Protein AF-0000000082338547 (afdb_homodimer)

Organism: NCBI:txid1220207

Solvent-accessible surface area (backbone atoms only — not comparable to full-atom values): 23351 Å² total; per-residue (Å²): 135,52,23,32,39,29,30,35,20,47,48,62,62,29,30,26,49,50,51,52,43,33,73,72,64,25,30,38,37,40,20,28,46,70,92,40,44,70,44,32,52,52,48,34,52,54,38,38,74,68,75,28,58,55,43,77,40,74,35,48,52,58,35,67,67,38,44,50,48,48,56,49,52,39,29,73,73,70,66,44,61,34,32,39,36,38,47,37,65,62,79,56,80,29,30,69,88,71,50,47,69,68,59,40,49,51,31,36,34,34,33,31,47,11,35,52,47,45,51,37,52,48,47,53,51,17,56,73,67,68,76,21,34,38,38,33,36,59,25,50,42,47,49,76,52,50,54,41,53,23,38,48,35,32,20,26,23,23,24,43,52,33,44,29,58,20,46,25,64,64,34,43,84,55,54,27,48,45,40,61,26,68,48,68,69,62,87,62,54,82,38,48,85,67,32,75,68,81,61,78,81,80,52,60,43,50,54,43,60,70,41,35,57,73,52,67,44,83,73,69,60,75,79,72,80,66,73,84,118,137,53,22,32,40,29,29,35,20,48,48,62,61,29,30,25,47,50,50,51,44,33,74,73,65,24,29,38,36,38,21,30,46,71,93,41,45,70,44,32,51,53,49,34,52,55,39,38,72,68,75,27,58,53,42,76,41,76,35,48,50,58,35,68,68,37,42,51,46,46,54,49,52,38,26,73,75,71,67,45,62,36,33,38,36,40,46,38,65,61,79,55,81,31,31,70,87,72,50,46,69,67,58,40,48,51,32,37,35,35,34,31,47,12,36,52,47,47,51,36,52,49,49,53,52,16,56,73,67,67,75,22,34,36,38,34,37,60,25,49,40,51,48,74,52,49,53,40,52,24,38,46,37,32,19,27,23,25,23,43,52,33,43,29,58,20,46,26,63,64,33,43,84,55,54,27,48,45,39,60,24,67,50,67,68,64,87,61,55,80,40,50,85,68,32,76,68,81,61,78,80,82,53,59,43,50,53,42,59,70,42,35,55,73,51,66,42,84,72,68,58,74,80,72,80,67,72,84,119

Nearest PDB structures (foldseek):
  3a28-assembly1_A  TM=8.880E-01  e=1.455E-19  Corynebacterium glutamicum
  3wye-assembly1_A-2  TM=8.615E-01  e=4.489E-19  Klebsiella pneumoniae
  1rwb-assembly1_A  TM=8.947E-01  e=1.170E-17  Priestia megaterium
  4za2-assembly1_B  TM=8.798E-01  e=4.809E-18  Pectobacterium carotovorum subsp. carotovorum
  7do6-assembly2_F  TM=8.858E-01  e=1.049E-16  Azotobacter vinelandii DJ

Foldseek 3Di:
DAEEEQEPCLDFLNVLLQQVVLVLPYAYEYEYAPVSVVSQVVSQVSSVVSVHHYHYQHAQLLDLVSLLVSLVVRCVVVPAHAEYE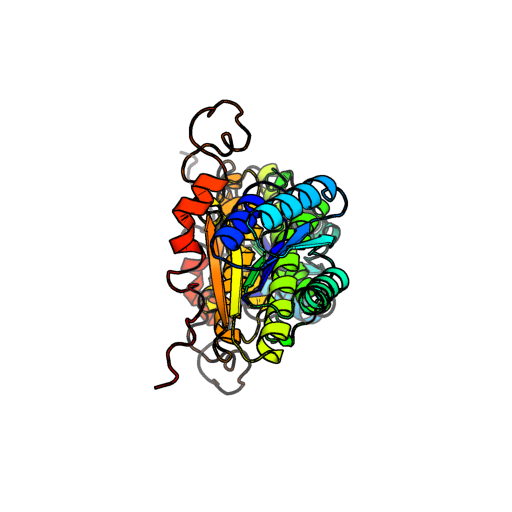LEWFDFDFAADVGADPVNLCVRCSRLQSSLVSNLVNSLVRLLVVLPAHEYEYEAEPVLVVVPSRTNSNNVSSVNSVVSQVVVQVVSVVSNYHGYYDHLDPDPDPVCVVVVPPVPDDDGSNVSCVVCVCVRPPPPPNDPDPPPPD/DAEEEQEPLLDFLNVLVQQVVLVLPYAYEYEYAPVSVVSQVVSQVSSVVSVHHYHYQHAQLLDLVSLLVSLVVRCVVVPAHAEYEAEWFDFDFAADVGDDPVNLCVRCSRLQSSLVSNLVNSLVRLLVVLPAHEYEYEAEPVLVVVPSGTNSNNVSSVNSVVSQVVVQVVSVVSNYHGYYDHLHPDPDPVCVVVVPPVPDDDGSNVSCVVCVCVRPPPPPNDPDPPPPD

InterPro domains:
  IPR002347 Short-chain dehydrogenase/reductase SDR [PF00106] (3-179)
  IPR002347 Short-chain dehydrogenase/reductase SDR [PR00080] (79-90)
  IPR002347 Short-chain dehydrogenase/reductase SDR [PR00080] (133-141)
  IPR002347 Short-chain dehydrogenase/reductase SDR [PR00080] (153-172)
  IPR002347 Short-chain dehydrogenase/reductase SDR [PR00081] (3-20)
  IPR002347 Short-chain dehydrogenase/reductase SDR [PR00081] (79-90)
  IPR002347 Short-chain dehydrogenase/reductase SDR [PR00081] (127-143)
  IPR002347 Short-chain dehydrogenase/reductase SDR [PR00081] (153-172)
  IPR036291 NAD(P)-binding domain superfamily [SSF51735] (3-180)

Sequence (458 aa):
MTVAIVTGASRGIGRAIALQLADDGMDIAVNDIEEQLPQLESLKSEIEQKGRRSMCVVADVSNEDHVQSMVKKTVEALGELNVMIANAGIIVPKRLLELSLHEWEKVQSVNATGAFLCYREAGRQMIAQGKGGKIIGACSIAGYRPSGNALAYSVSKWTIRGLTQAVALDLAEHNINVKTKMLMVQRYPFECIFNRKLTKYKTTQHIVQAQWPQICGKRLTPVSRSGVAMTVAIVTGASRGIGRAIALQLADDGMDIAVNDIEEQLPQLESLKSEIEQKGRRSMCVVADVSNEDHVQSMVKKTVEALGELNVMIANAGIIVPKRLLELSLHEWEKVQSVNATGAFLCYREAGRQMIAQGKGGKIIGACSIAGYRPSGNALAYSVSKWTIRGLTQAVALDLAEHNINVKTKMLMVQRYPFECIFNRKLTKYKTTQHIVQAQWPQICGKRLTPVSRSGVA

Structure (mmCIF, N/CA/C/O backbone):
data_AF-0000000082338547-model_v1
#
loop_
_entity.id
_entity.type
_entity.pdbx_description
1 polymer 'Putative secondary metabolism biosynthetic enzyme'
#
loop_
_atom_site.group_PDB
_atom_site.id
_atom_site.type_symbol
_atom_site.label_atom_id
_atom_site.label_alt_id
_atom_site.label_comp_id
_atom_site.label_asym_id
_atom_site.label_entity_id
_atom_site.label_seq_id
_atom_site.pdbx_PDB_ins_code
_atom_site.Cartn_x
_atom_site.Cartn_y
_atom_site.Cartn_z
_atom_site.occupancy
_atom_site.B_iso_or_equiv
_atom_site.auth_seq_id
_atom_site.auth_comp_id
_atom_site.auth_asym_id
_atom_site.auth_atom_id
_atom_site.pdbx_PDB_model_num
ATOM 1 N N . MET A 1 1 ? -5.004 -33.469 -10.812 1 77.69 1 MET A N 1
ATOM 2 C CA . MET A 1 1 ? -3.652 -32.938 -10.711 1 77.69 1 MET A CA 1
ATOM 3 C C . MET A 1 1 ? -3.684 -31.469 -10.258 1 77.69 1 MET A C 1
ATOM 5 O O . MET A 1 1 ? -4.656 -30.766 -10.516 1 77.69 1 MET A O 1
ATOM 9 N N . THR A 1 2 ? -2.715 -31.016 -9.305 1 94.5 2 THR A N 1
ATOM 10 C CA . THR A 1 2 ? -2.703 -29.688 -8.711 1 94.5 2 THR A CA 1
ATOM 11 C C . THR A 1 2 ? -1.966 -28.703 -9.609 1 94.5 2 THR A C 1
ATOM 13 O O . THR A 1 2 ? -0.907 -29.016 -10.156 1 94.5 2 THR A O 1
ATOM 16 N N . VAL A 1 3 ? -2.572 -27.625 -9.898 1 98.44 3 VAL A N 1
ATOM 17 C CA . VAL A 1 3 ? -2.049 -26.656 -10.844 1 98.44 3 VAL A CA 1
ATOM 18 C C . VAL A 1 3 ? -1.724 -25.344 -10.117 1 98.44 3 VAL A C 1
ATOM 20 O O . VAL A 1 3 ? -2.521 -24.875 -9.305 1 98.44 3 VAL A O 1
ATOM 23 N N . ALA A 1 4 ? -0.523 -24.797 -10.469 1 98.19 4 ALA A N 1
ATOM 24 C CA . ALA A 1 4 ? -0.092 -23.547 -9.859 1 98.19 4 ALA A CA 1
ATOM 25 C C . ALA A 1 4 ? 0.208 -22.484 -10.922 1 98.19 4 ALA A C 1
ATOM 27 O O . ALA A 1 4 ? 0.608 -22.812 -12.039 1 98.19 4 ALA A O 1
ATOM 28 N N . ILE A 1 5 ? -0.041 -21.266 -10.602 1 98.69 5 ILE A N 1
ATOM 29 C CA . ILE A 1 5 ? 0.494 -20.125 -11.32 1 98.69 5 ILE A CA 1
ATOM 30 C C . ILE A 1 5 ? 1.591 -19.453 -10.492 1 98.69 5 ILE A C 1
ATOM 32 O O . ILE A 1 5 ? 1.428 -19.25 -9.289 1 98.69 5 ILE A O 1
ATOM 36 N N . VAL A 1 6 ? 2.734 -19.172 -11.062 1 97.62 6 VAL A N 1
ATOM 37 C CA . VAL A 1 6 ? 3.799 -18.375 -10.453 1 97.62 6 VAL A CA 1
ATOM 38 C C . VAL A 1 6 ? 4.082 -17.141 -11.305 1 97.62 6 VAL A C 1
ATOM 40 O O . VAL A 1 6 ? 4.527 -17.266 -12.445 1 97.62 6 VAL A O 1
ATOM 43 N N . THR A 1 7 ? 3.809 -16.016 -10.773 1 98.44 7 THR A N 1
ATOM 44 C CA . THR A 1 7 ? 4.094 -14.789 -11.516 1 98.44 7 THR A CA 1
ATOM 45 C C . THR A 1 7 ? 5.527 -14.32 -11.266 1 98.44 7 THR A C 1
ATOM 47 O O . THR A 1 7 ? 6.086 -14.57 -10.195 1 98.44 7 THR A O 1
ATOM 50 N N . GLY A 1 8 ? 6.055 -13.578 -12.25 1 97.19 8 GLY A N 1
ATOM 51 C CA . GLY A 1 8 ? 7.457 -13.211 -12.141 1 97.19 8 GLY A CA 1
ATOM 52 C C . GLY A 1 8 ? 8.383 -14.406 -12.023 1 97.19 8 GLY A C 1
ATOM 53 O O . GLY A 1 8 ? 9.297 -14.414 -11.195 1 97.19 8 GLY A O 1
ATOM 54 N N . ALA A 1 9 ? 8.211 -15.391 -12.781 1 96.44 9 ALA A N 1
ATOM 55 C CA . ALA A 1 9 ? 8.828 -16.703 -12.562 1 96.44 9 ALA A CA 1
ATOM 56 C C . ALA A 1 9 ? 10.133 -16.828 -13.336 1 96.44 9 ALA A C 1
ATOM 58 O O . ALA A 1 9 ? 10.859 -17.812 -13.18 1 96.44 9 ALA A O 1
ATOM 59 N N . SER A 1 10 ? 10.484 -15.883 -14.133 1 94.69 10 SER A N 1
ATOM 60 C CA . SER A 1 10 ? 11.555 -16.062 -15.102 1 94.69 10 SER A CA 1
ATOM 61 C C . SER A 1 10 ? 12.914 -16.156 -14.414 1 94.69 10 SER A C 1
ATOM 63 O O . SER A 1 10 ? 13.867 -16.719 -14.977 1 94.69 10 SER A O 1
ATOM 65 N N . ARG A 1 11 ? 13.016 -15.516 -13.273 1 86.31 11 ARG A N 1
ATOM 66 C CA . ARG A 1 11 ? 14.32 -15.477 -12.617 1 86.31 11 ARG A CA 1
ATOM 67 C C .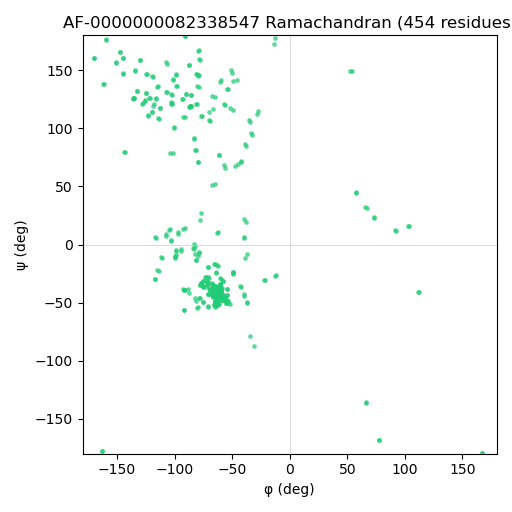 ARG A 1 11 ? 14.172 -15.461 -11.102 1 86.31 11 ARG A C 1
ATOM 69 O O . ARG A 1 11 ? 13.055 -15.398 -10.586 1 86.31 11 ARG A O 1
ATOM 76 N N . GLY A 1 12 ? 15.25 -15.711 -10.508 1 84 12 GLY A N 1
ATOM 77 C CA . GLY A 1 12 ? 15.352 -15.484 -9.078 1 84 12 GLY A CA 1
ATOM 78 C C . GLY A 1 12 ? 14.453 -16.406 -8.266 1 84 12 GLY A C 1
ATOM 79 O O . GLY A 1 12 ? 14.438 -17.609 -8.477 1 84 12 GLY A O 1
ATOM 80 N N . ILE A 1 13 ? 13.812 -15.758 -7.293 1 82.12 13 ILE A N 1
ATOM 81 C CA . ILE A 1 13 ? 12.984 -16.469 -6.324 1 82.12 13 ILE A CA 1
ATOM 82 C C . ILE A 1 13 ? 11.797 -17.109 -7.035 1 82.12 13 ILE A C 1
ATOM 84 O O . ILE A 1 13 ? 11.438 -18.25 -6.746 1 82.12 13 ILE A O 1
ATOM 88 N N . GLY A 1 14 ? 11.25 -16.391 -8.023 1 89.44 14 GLY A N 1
ATOM 89 C CA . GLY A 1 14 ? 10.117 -16.922 -8.758 1 89.44 14 GLY A CA 1
ATOM 90 C C . GLY A 1 14 ? 10.445 -18.203 -9.508 1 89.44 14 GLY A C 1
ATOM 91 O O . GLY A 1 14 ? 9.664 -19.156 -9.484 1 89.44 14 GLY A O 1
ATOM 92 N N . ARG A 1 15 ? 11.555 -18.172 -10.102 1 92.69 15 ARG A N 1
ATOM 93 C CA . ARG A 1 15 ? 12 -19.359 -10.828 1 92.69 15 ARG A CA 1
ATOM 94 C C . ARG A 1 15 ? 12.219 -20.531 -9.883 1 92.69 15 ARG A C 1
ATOM 96 O O . ARG A 1 15 ? 11.766 -21.656 -10.156 1 92.69 15 ARG A O 1
ATOM 103 N N . ALA A 1 16 ? 12.852 -20.25 -8.773 1 86.56 16 ALA A N 1
ATOM 104 C CA . ALA A 1 16 ? 13.133 -21.281 -7.781 1 86.56 16 ALA A CA 1
ATOM 105 C C . ALA A 1 16 ? 11.836 -21.875 -7.215 1 86.56 16 ALA A C 1
ATOM 107 O O . ALA A 1 16 ? 11.727 -23.078 -7.016 1 86.56 16 ALA A O 1
ATOM 108 N N . ILE A 1 17 ? 10.875 -21.047 -7.012 1 87.69 17 ILE A N 1
ATOM 109 C CA . ILE A 1 17 ? 9.586 -21.469 -6.477 1 87.69 17 ILE A CA 1
ATOM 110 C C . ILE A 1 17 ? 8.883 -22.375 -7.492 1 87.69 17 ILE A C 1
ATOM 112 O O . ILE A 1 17 ? 8.359 -23.422 -7.133 1 87.69 17 ILE A O 1
ATOM 116 N N . ALA A 1 18 ? 8.93 -21.969 -8.727 1 94.38 18 ALA A N 1
ATOM 117 C CA . ALA A 1 18 ? 8.281 -22.75 -9.773 1 94.38 18 ALA A CA 1
ATOM 118 C C . ALA A 1 18 ? 8.883 -24.141 -9.875 1 94.38 18 ALA A C 1
ATOM 120 O O . ALA A 1 18 ? 8.164 -25.141 -9.953 1 94.38 18 ALA A O 1
ATOM 121 N N . LEU A 1 19 ? 10.141 -24.219 -9.82 1 93.12 19 LEU A N 1
ATOM 122 C CA . LEU A 1 19 ? 10.828 -25.5 -9.922 1 93.12 19 LEU A CA 1
ATOM 123 C C . LEU A 1 19 ? 10.531 -26.375 -8.711 1 93.12 19 LEU A C 1
ATOM 125 O O . LEU A 1 19 ? 10.336 -27.578 -8.852 1 93.12 19 LEU A O 1
ATOM 129 N N . GLN A 1 20 ? 10.477 -25.75 -7.559 1 89.38 20 GLN A N 1
ATOM 130 C CA . GLN A 1 20 ? 10.141 -26.5 -6.352 1 89.38 20 GLN A CA 1
ATOM 131 C C . GLN A 1 20 ? 8.719 -27.047 -6.422 1 89.38 20 GLN A C 1
ATOM 133 O O . GLN A 1 20 ? 8.469 -28.188 -6.02 1 89.38 20 GLN A O 1
ATOM 138 N N . LEU A 1 21 ? 7.816 -26.297 -6.895 1 91.94 21 LEU A N 1
ATOM 139 C CA . LEU A 1 21 ? 6.434 -26.75 -7.047 1 91.94 21 LEU A CA 1
ATOM 140 C C . LEU A 1 21 ? 6.344 -27.906 -8.023 1 91.94 21 LEU A C 1
ATOM 142 O O . LEU A 1 21 ? 5.562 -28.844 -7.816 1 91.94 21 LEU A O 1
ATOM 146 N N . ALA A 1 22 ? 7.125 -27.859 -9.07 1 94.94 22 ALA A N 1
ATOM 147 C CA . ALA A 1 22 ? 7.188 -28.969 -10.023 1 94.94 22 ALA A CA 1
ATOM 148 C C . ALA A 1 22 ? 7.699 -30.234 -9.344 1 94.94 22 ALA A C 1
ATOM 150 O O . ALA A 1 22 ? 7.152 -31.328 -9.555 1 94.94 22 ALA A O 1
ATOM 151 N N . ASP A 1 23 ? 8.711 -30.031 -8.531 1 91.56 23 ASP A N 1
ATOM 152 C CA . ASP A 1 23 ? 9.25 -31.156 -7.777 1 91.56 23 ASP A CA 1
ATOM 153 C C . ASP A 1 23 ? 8.188 -31.75 -6.859 1 91.56 23 ASP A C 1
ATOM 155 O O . ASP A 1 23 ? 8.188 -32.969 -6.605 1 91.56 23 ASP A O 1
ATOM 159 N N . ASP A 1 24 ? 7.285 -30.953 -6.438 1 89.44 24 ASP A N 1
ATOM 160 C CA . ASP A 1 24 ? 6.219 -31.391 -5.539 1 89.44 24 ASP A CA 1
ATOM 161 C C . ASP A 1 24 ? 5.066 -32.031 -6.32 1 89.44 24 ASP A C 1
ATOM 163 O O . ASP A 1 24 ? 4.059 -32.438 -5.734 1 89.44 24 ASP A O 1
ATOM 167 N N . GLY A 1 25 ? 5.156 -32.031 -7.629 1 94.5 25 GLY A N 1
ATOM 168 C CA . GLY A 1 25 ? 4.227 -32.812 -8.438 1 94.5 25 GLY A CA 1
ATOM 169 C C . GLY A 1 25 ? 3.158 -31.938 -9.094 1 94.5 25 GLY A C 1
ATOM 170 O O . GLY A 1 25 ? 2.178 -32.469 -9.625 1 94.5 25 GLY A O 1
ATOM 171 N N . MET A 1 26 ? 3.365 -30.656 -9.141 1 95.69 26 MET A N 1
ATOM 172 C CA . MET A 1 26 ? 2.33 -29.781 -9.68 1 95.69 26 MET A CA 1
ATOM 173 C C . MET A 1 26 ? 2.617 -29.422 -11.133 1 95.69 26 MET A C 1
ATOM 175 O O . MET A 1 26 ? 3.777 -29.359 -11.547 1 95.69 26 MET A O 1
ATOM 179 N N . ASP A 1 27 ? 1.558 -29.266 -11.867 1 98.44 27 ASP A N 1
ATOM 180 C CA . ASP A 1 27 ? 1.66 -28.578 -13.148 1 98.44 27 ASP A CA 1
ATOM 181 C C . ASP A 1 27 ? 1.691 -27.062 -12.961 1 98.44 27 ASP A C 1
ATOM 183 O O . ASP A 1 27 ? 1.038 -26.531 -12.055 1 98.44 27 ASP A O 1
ATOM 187 N N . ILE A 1 28 ? 2.467 -26.375 -13.836 1 98.5 28 ILE A N 1
ATOM 188 C CA . ILE A 1 28 ? 2.736 -24.984 -13.477 1 98.5 28 ILE A CA 1
ATOM 189 C C . ILE A 1 28 ? 2.576 -24.094 -14.703 1 98.5 28 ILE A C 1
ATOM 191 O O . ILE A 1 28 ? 3.184 -24.344 -15.742 1 98.5 28 ILE A O 1
ATOM 195 N N . ALA A 1 29 ? 1.758 -23.078 -14.602 1 98.88 29 ALA A N 1
ATOM 196 C CA . ALA A 1 29 ? 1.807 -21.938 -15.508 1 98.88 29 ALA A CA 1
ATOM 197 C C . ALA A 1 29 ? 2.797 -20.875 -15.008 1 98.88 29 ALA A C 1
ATOM 199 O O . ALA A 1 29 ? 2.648 -20.344 -13.906 1 98.88 29 ALA A O 1
ATOM 200 N N . VAL A 1 30 ? 3.83 -20.609 -15.805 1 98.81 30 VAL A N 1
ATOM 201 C CA . VAL A 1 30 ? 4.855 -19.641 -15.422 1 98.81 30 VAL A CA 1
ATOM 202 C C . VAL A 1 30 ? 4.629 -18.328 -16.156 1 98.81 30 VAL A C 1
ATOM 204 O O . VAL A 1 30 ? 4.438 -18.312 -17.375 1 98.81 30 VAL A O 1
ATOM 207 N N . ASN A 1 31 ? 4.609 -17.266 -15.375 1 98.81 31 ASN A N 1
ATOM 208 C CA . ASN A 1 31 ? 4.273 -15.953 -15.922 1 98.81 31 ASN A CA 1
ATOM 209 C C . ASN A 1 31 ? 5.422 -14.961 -15.758 1 98.81 31 ASN A C 1
ATOM 211 O O . ASN A 1 31 ? 6.109 -14.969 -14.734 1 98.81 31 ASN A O 1
ATOM 215 N N . ASP A 1 32 ? 5.602 -14.109 -16.703 1 98.31 32 ASP A N 1
ATOM 216 C CA . ASP A 1 32 ? 6.402 -12.891 -16.656 1 98.31 32 ASP A CA 1
ATOM 217 C C . ASP A 1 32 ? 6.031 -11.953 -17.797 1 98.31 32 ASP A C 1
ATOM 219 O O . ASP A 1 32 ? 5.09 -12.219 -18.547 1 98.31 32 ASP A O 1
ATOM 223 N N . ILE A 1 33 ? 6.699 -10.867 -17.891 1 98.06 33 ILE A N 1
ATOM 224 C CA . ILE A 1 33 ? 6.461 -9.906 -18.953 1 98.06 33 ILE A CA 1
ATOM 225 C C . ILE A 1 33 ? 7.137 -10.383 -20.234 1 98.06 33 ILE A C 1
ATOM 227 O O . ILE A 1 33 ? 7.992 -11.273 -20.203 1 98.06 33 ILE A O 1
ATOM 231 N N . GLU A 1 34 ? 6.809 -9.773 -21.328 1 97.56 34 GLU A N 1
ATOM 232 C CA . GLU A 1 34 ? 7.223 -10.203 -22.656 1 97.56 34 GLU A CA 1
ATOM 233 C C . GLU A 1 34 ? 8.742 -10.227 -22.781 1 97.56 34 GLU A C 1
ATOM 235 O O . GLU A 1 34 ? 9.305 -11.141 -23.391 1 97.56 34 GLU A O 1
ATOM 240 N N . GLU A 1 35 ? 9.398 -9.297 -22.188 1 96.75 35 GLU A N 1
ATOM 241 C CA . GLU A 1 35 ? 10.852 -9.172 -22.281 1 96.75 35 GLU A CA 1
ATOM 242 C C . GLU A 1 35 ? 11.555 -10.383 -21.688 1 96.75 35 GLU A C 1
ATOM 244 O O . GLU A 1 35 ? 12.719 -10.648 -21.984 1 96.75 35 GLU A O 1
ATOM 249 N N . GLN A 1 36 ? 10.852 -11.141 -20.875 1 97.06 36 GLN A N 1
ATOM 250 C CA . GLN A 1 36 ? 11.469 -12.258 -20.156 1 97.06 36 GLN A CA 1
ATOM 251 C C . GLN A 1 36 ? 11.078 -13.594 -20.781 1 97.06 36 GLN A C 1
ATOM 253 O O . GLN A 1 36 ? 11.32 -14.648 -20.188 1 97.06 36 GLN A O 1
ATOM 258 N N . LEU A 1 37 ? 10.5 -13.578 -21.969 1 97.5 37 LEU A N 1
ATOM 259 C CA . LEU A 1 37 ? 9.938 -14.773 -22.594 1 97.5 37 LEU A CA 1
ATOM 260 C C . LEU A 1 37 ? 11 -15.844 -22.797 1 97.5 37 LEU A C 1
ATOM 262 O O . LEU A 1 37 ? 10.766 -17.031 -22.547 1 97.5 37 LEU A O 1
ATOM 266 N N . PRO A 1 38 ? 12.203 -15.477 -23.219 1 97.88 38 PRO A N 1
ATOM 267 C CA . PRO A 1 38 ? 13.211 -16.531 -23.391 1 97.88 38 PRO A CA 1
ATOM 268 C C . PRO A 1 38 ? 13.523 -17.266 -22.094 1 97.88 38 PRO A C 1
ATOM 270 O O . PRO A 1 38 ? 13.648 -18.5 -22.094 1 97.88 38 PRO A O 1
ATOM 273 N N . GLN A 1 39 ? 13.617 -16.531 -20.984 1 97.31 39 GLN A N 1
ATOM 274 C CA . GLN A 1 39 ? 13.859 -17.141 -19.672 1 97.31 39 GLN A CA 1
ATOM 275 C C . GLN A 1 39 ? 12.672 -18 -19.234 1 97.31 39 GLN A C 1
ATOM 277 O O . GLN A 1 39 ? 12.844 -19.047 -18.609 1 97.31 39 GLN A O 1
ATOM 282 N N . LEU A 1 40 ? 11.523 -17.594 -19.578 1 98.12 40 LEU A N 1
ATOM 283 C CA . LEU A 1 40 ? 10.312 -18.328 -19.25 1 98.12 40 LEU A CA 1
ATOM 284 C C . LEU A 1 40 ? 10.273 -19.656 -20 1 98.12 40 LEU A C 1
ATOM 286 O O . LEU A 1 40 ? 9.898 -20.688 -19.422 1 98.12 40 LEU A O 1
ATOM 290 N N . GLU A 1 41 ? 10.602 -19.609 -21.266 1 98.44 41 GLU A N 1
ATOM 291 C CA . GLU A 1 41 ? 10.617 -20.828 -22.078 1 98.44 41 GLU A CA 1
ATOM 292 C C . GLU A 1 41 ? 11.641 -21.828 -21.547 1 98.44 41 GLU A C 1
ATOM 294 O O . GLU A 1 41 ? 11.383 -23.031 -21.547 1 98.44 41 GLU A O 1
ATOM 299 N N . SER A 1 42 ? 12.742 -21.266 -21.156 1 98.38 42 SER A N 1
ATOM 300 C CA . SER A 1 42 ? 13.742 -22.125 -20.547 1 98.38 42 SER A CA 1
ATOM 301 C C . SER A 1 42 ? 13.211 -22.797 -19.281 1 98.38 42 SER A C 1
ATOM 303 O O . SER A 1 42 ? 13.43 -23.984 -19.062 1 98.38 42 SER A O 1
ATOM 305 N N . LEU A 1 43 ? 12.516 -22.047 -18.453 1 98.19 43 LEU A N 1
ATOM 306 C CA . LEU A 1 43 ? 11.922 -22.578 -17.234 1 98.19 43 LEU A CA 1
ATOM 307 C C . LEU A 1 43 ? 10.859 -23.625 -17.547 1 98.19 43 LEU A C 1
ATOM 309 O O . LEU A 1 43 ? 10.82 -24.688 -16.922 1 98.19 43 LEU A O 1
ATOM 313 N N . LYS A 1 44 ? 10.047 -23.312 -18.484 1 98.69 44 LYS A N 1
ATOM 314 C CA . LYS A 1 44 ? 9.039 -24.266 -18.922 1 98.69 44 LYS A CA 1
ATOM 315 C C . LYS A 1 44 ? 9.672 -25.594 -19.312 1 98.69 44 LYS A C 1
ATOM 317 O O . LYS A 1 44 ? 9.203 -26.656 -18.891 1 98.69 44 LYS A O 1
ATOM 322 N N . SER A 1 45 ? 10.695 -25.562 -20.094 1 98.62 45 SER A N 1
ATOM 323 C CA . SER A 1 45 ? 11.391 -26.766 -20.531 1 98.62 45 SER A CA 1
ATOM 324 C C . SER A 1 45 ? 11.938 -27.562 -19.359 1 98.62 45 SER A C 1
ATOM 326 O O . SER A 1 45 ? 11.844 -28.781 -19.328 1 98.62 45 SER A O 1
ATOM 328 N N . GLU A 1 46 ? 12.477 -26.844 -18.406 1 98.06 46 GLU A N 1
ATOM 329 C CA . GLU A 1 46 ? 13.008 -27.5 -17.219 1 98.06 46 GLU A CA 1
ATOM 330 C C . GLU A 1 46 ? 11.898 -28.188 -16.422 1 98.06 46 GLU A C 1
ATOM 332 O O . GLU A 1 46 ? 12.094 -29.281 -15.898 1 98.06 46 GLU A O 1
ATOM 337 N N . ILE A 1 47 ? 10.789 -27.547 -16.297 1 98.25 47 ILE A N 1
ATOM 338 C CA . ILE A 1 47 ? 9.641 -28.094 -15.586 1 98.25 47 ILE A CA 1
ATOM 339 C C . ILE A 1 47 ? 9.148 -29.359 -16.297 1 98.25 47 ILE A C 1
ATOM 341 O O . ILE A 1 47 ? 8.859 -30.375 -15.664 1 98.25 47 ILE A O 1
ATOM 345 N N . GLU A 1 48 ? 9.125 -29.297 -17.609 1 98.56 48 GLU A N 1
ATOM 346 C CA . GLU A 1 48 ? 8.695 -30.438 -18.406 1 98.56 48 GLU A CA 1
ATOM 347 C C . GLU A 1 48 ? 9.672 -31.594 -18.281 1 98.56 48 GLU A C 1
ATOM 349 O O . GLU A 1 48 ? 9.273 -32.75 -18.297 1 98.56 48 GLU A O 1
ATOM 354 N N . GLN A 1 49 ? 10.906 -31.297 -18.172 1 98.06 49 GLN A N 1
ATOM 355 C CA . GLN A 1 49 ? 11.914 -32.344 -17.969 1 98.06 49 GLN A CA 1
ATOM 356 C C . GLN A 1 49 ? 11.711 -33.062 -16.625 1 98.06 49 GLN A C 1
ATOM 358 O O . GLN A 1 49 ? 12.125 -34.188 -16.469 1 98.06 49 GLN A O 1
ATOM 363 N N . LYS A 1 50 ? 11.062 -32.375 -15.719 1 96.5 50 LYS A N 1
ATOM 364 C CA . LYS A 1 50 ? 10.742 -32.969 -14.422 1 96.5 50 LYS A CA 1
ATOM 365 C C . LYS A 1 50 ? 9.477 -33.812 -14.5 1 96.5 50 LYS A C 1
ATOM 367 O O . LYS A 1 50 ? 9.047 -34.375 -13.492 1 96.5 50 LYS A O 1
ATOM 372 N N . GLY A 1 51 ? 8.859 -33.906 -15.648 1 97.81 51 GLY A N 1
ATOM 373 C CA . GLY A 1 51 ? 7.703 -34.75 -15.875 1 97.81 51 GLY A CA 1
ATOM 374 C C . GLY A 1 51 ? 6.383 -34.062 -15.633 1 97.81 51 GLY A C 1
ATOM 375 O O . GLY A 1 51 ? 5.348 -34.688 -15.469 1 97.81 51 GLY A O 1
ATOM 376 N N . ARG A 1 52 ? 6.434 -32.719 -15.5 1 98.06 52 ARG A N 1
ATOM 377 C CA . ARG A 1 52 ? 5.215 -31.969 -15.258 1 98.06 52 ARG A CA 1
ATOM 378 C C . ARG A 1 52 ? 4.801 -31.188 -16.5 1 98.06 52 ARG A C 1
ATOM 380 O O . ARG A 1 52 ? 5.633 -30.891 -17.359 1 98.06 52 ARG A O 1
ATOM 387 N N . ARG A 1 53 ? 3.562 -30.875 -16.578 1 98.56 53 ARG A N 1
ATOM 388 C CA . ARG A 1 53 ? 3.1 -29.969 -17.641 1 98.56 53 ARG A CA 1
ATOM 389 C C . ARG A 1 53 ? 3.357 -28.516 -17.266 1 98.56 53 ARG A C 1
ATOM 391 O O . ARG A 1 53 ? 3.295 -28.156 -16.094 1 98.56 53 ARG A O 1
ATOM 398 N N . SER A 1 54 ? 3.633 -27.719 -18.266 1 98.69 54 SER A N 1
ATOM 399 C CA . SER A 1 54 ? 3.883 -26.297 -18.031 1 98.69 54 SER A CA 1
ATOM 400 C C . SER A 1 54 ? 3.48 -25.453 -19.234 1 98.69 54 SER A C 1
ATOM 402 O O . SER A 1 54 ? 3.402 -25.953 -20.344 1 98.69 54 SER A O 1
ATOM 404 N N . MET A 1 55 ? 3.217 -24.234 -19.016 1 98.69 55 MET A N 1
ATOM 405 C CA . MET A 1 55 ? 2.945 -23.266 -20.078 1 98.69 55 MET A CA 1
ATOM 406 C C . MET A 1 55 ? 3.492 -21.891 -19.703 1 98.69 55 MET A C 1
ATOM 408 O O . MET A 1 55 ? 3.529 -21.531 -18.531 1 98.69 55 MET A O 1
ATOM 412 N N . CYS A 1 56 ? 3.908 -21.203 -20.719 1 98.75 56 CYS A N 1
ATOM 413 C CA . CYS A 1 56 ? 4.297 -19.812 -20.547 1 98.75 56 CYS A CA 1
ATOM 414 C C . CYS A 1 56 ? 3.102 -18.891 -20.75 1 98.75 56 CYS A C 1
ATOM 416 O O . CYS A 1 56 ? 2.367 -19.016 -21.719 1 98.75 56 CYS A O 1
ATOM 418 N N . VAL A 1 57 ? 2.916 -18.016 -19.797 1 98.75 57 VAL A N 1
ATOM 419 C CA . VAL A 1 57 ? 1.883 -17 -19.953 1 98.75 57 VAL A CA 1
ATOM 420 C C . VAL A 1 57 ? 2.502 -15.609 -19.828 1 98.75 57 VAL A C 1
ATOM 422 O O . VAL A 1 57 ? 2.938 -15.219 -18.75 1 98.75 57 VAL A O 1
ATOM 425 N N . VAL A 1 58 ? 2.531 -14.914 -20.906 1 98.56 58 VAL A N 1
ATOM 426 C CA . VAL A 1 58 ? 3.006 -13.531 -20.891 1 98.56 58 VAL A CA 1
ATOM 427 C C . VAL A 1 58 ? 1.891 -12.609 -20.422 1 98.56 58 VAL A C 1
ATOM 429 O O . VAL A 1 58 ? 0.807 -12.578 -21 1 98.56 58 VAL A O 1
ATOM 432 N N . ALA A 1 59 ? 2.16 -11.883 -19.312 1 98.56 59 ALA A N 1
ATOM 433 C CA . ALA A 1 59 ? 1.163 -10.984 -18.75 1 98.56 59 ALA A CA 1
ATOM 434 C C . ALA A 1 59 ? 1.814 -9.961 -17.812 1 98.56 59 ALA A C 1
ATOM 436 O O . ALA A 1 59 ? 2.754 -10.289 -17.094 1 98.56 59 ALA A O 1
ATOM 437 N N . ASP A 1 60 ? 1.356 -8.797 -17.938 1 98.56 60 ASP A N 1
ATOM 438 C CA . ASP A 1 60 ? 1.645 -7.766 -16.938 1 98.56 60 ASP A CA 1
ATOM 439 C C . ASP A 1 60 ? 0.648 -7.82 -15.781 1 98.56 60 ASP A C 1
ATOM 441 O O . ASP A 1 60 ? -0.54 -7.547 -15.969 1 98.56 60 ASP A O 1
ATOM 445 N N . VAL A 1 61 ? 1.185 -8.062 -14.609 1 98.62 61 VAL A N 1
ATOM 446 C CA . VAL A 1 61 ? 0.29 -8.328 -13.484 1 98.62 61 VAL A CA 1
ATOM 447 C C . VAL A 1 61 ? -0.426 -7.043 -13.078 1 98.62 61 VAL A C 1
ATOM 449 O O . VAL A 1 61 ? -1.416 -7.082 -12.344 1 98.62 61 VAL A O 1
ATOM 452 N N . SER A 1 62 ? 0.087 -5.867 -13.453 1 98.25 62 SER A N 1
ATOM 453 C CA . SER A 1 62 ? -0.559 -4.605 -13.117 1 98.25 62 SER A CA 1
ATOM 454 C C . SER A 1 62 ? -1.74 -4.32 -14.039 1 98.25 62 SER A C 1
ATOM 456 O O . SER A 1 62 ? -2.449 -3.328 -13.859 1 98.25 62 SER A O 1
ATOM 458 N N . ASN A 1 63 ? -1.941 -5.129 -15.062 1 98.62 63 ASN A N 1
ATOM 459 C CA . ASN A 1 63 ? -3.049 -5.016 -16 1 98.62 63 ASN A CA 1
ATOM 460 C C . ASN A 1 63 ? -4.137 -6.047 -15.719 1 98.62 63 ASN A C 1
ATOM 462 O O . ASN A 1 63 ? -3.893 -7.254 -15.812 1 98.62 63 ASN A O 1
ATOM 466 N N . GLU A 1 64 ? -5.297 -5.562 -15.469 1 98.69 64 GLU A N 1
ATOM 467 C CA . GLU A 1 64 ? -6.395 -6.414 -15.023 1 98.69 64 GLU A CA 1
ATOM 468 C C . GLU A 1 64 ? -6.75 -7.453 -16.078 1 98.69 64 GLU A C 1
ATOM 470 O O . GLU A 1 64 ? -6.93 -8.633 -15.766 1 98.69 64 GLU A O 1
ATOM 475 N N . ASP A 1 65 ? -6.859 -7.051 -17.297 1 98.69 65 ASP A N 1
ATOM 476 C CA . ASP A 1 65 ? -7.211 -7.965 -18.375 1 98.69 65 ASP A CA 1
ATOM 477 C C . ASP A 1 65 ? -6.156 -9.055 -18.547 1 98.69 65 ASP A C 1
ATOM 479 O O . ASP A 1 65 ? -6.484 -10.211 -18.828 1 98.69 65 ASP A O 1
ATOM 483 N N . HIS A 1 66 ? -4.895 -8.664 -18.391 1 98.75 66 HIS A N 1
ATOM 484 C CA . HIS A 1 66 ? -3.812 -9.641 -18.484 1 98.75 66 HIS A CA 1
ATOM 485 C C . HIS A 1 66 ? -3.936 -10.711 -17.406 1 98.75 66 HIS A C 1
ATOM 487 O O . HIS A 1 66 ? -3.771 -11.898 -17.688 1 98.75 66 HIS A O 1
ATOM 493 N N . VAL A 1 67 ? -4.246 -10.305 -16.188 1 98.88 67 VAL A N 1
ATOM 494 C CA . VAL A 1 67 ? -4.328 -11.25 -15.078 1 98.88 67 VAL A CA 1
ATOM 495 C C . VAL A 1 67 ? -5.535 -12.164 -15.258 1 98.88 67 VAL A C 1
ATOM 497 O O . VAL A 1 67 ? -5.445 -13.375 -15.039 1 98.88 67 VAL A O 1
ATOM 500 N N . GLN A 1 68 ? -6.633 -11.57 -15.656 1 98.75 68 GLN A N 1
ATOM 501 C CA . GLN A 1 68 ? -7.82 -12.375 -15.938 1 98.75 68 GLN A CA 1
ATOM 502 C C . GLN A 1 68 ? -7.535 -13.414 -17.016 1 98.75 68 GLN A C 1
ATOM 504 O O . GLN A 1 68 ? -7.875 -14.586 -16.859 1 98.75 68 GLN A O 1
ATOM 509 N N . SER A 1 69 ? -6.934 -12.984 -18.062 1 98.81 69 SER A N 1
ATOM 510 C CA . SER A 1 69 ? -6.598 -13.875 -19.172 1 98.81 69 SER A CA 1
ATOM 511 C C . SER A 1 69 ? -5.602 -14.945 -18.734 1 98.81 69 SER A C 1
ATOM 513 O O . SER A 1 69 ? -5.684 -16.094 -19.172 1 98.81 69 SER A O 1
ATOM 515 N N . MET A 1 70 ? -4.66 -14.57 -17.891 1 98.81 70 MET A N 1
ATOM 516 C CA . MET A 1 70 ? -3.672 -15.516 -17.375 1 98.81 70 MET A CA 1
ATOM 517 C C . MET A 1 70 ? -4.352 -16.672 -16.656 1 98.81 70 MET A C 1
ATOM 519 O O . MET A 1 70 ? -4.043 -17.844 -16.906 1 98.81 70 MET A O 1
ATOM 523 N N . VAL A 1 71 ? -5.309 -16.344 -15.773 1 98.88 71 VAL A N 1
ATOM 524 C CA . VAL A 1 71 ? -6.023 -17.359 -15.016 1 98.88 71 VAL A CA 1
ATOM 525 C C . VAL A 1 71 ? -6.859 -18.219 -15.969 1 98.88 71 VAL A C 1
ATOM 527 O O . VAL A 1 71 ? -6.82 -19.453 -15.898 1 98.88 71 VAL A O 1
ATOM 530 N N . LYS A 1 72 ? -7.504 -17.531 -16.906 1 98.75 72 LYS A N 1
ATOM 531 C CA . LYS A 1 72 ? -8.359 -18.25 -17.859 1 98.75 72 LYS A CA 1
ATOM 532 C C . LYS A 1 72 ? -7.539 -19.203 -18.719 1 98.75 72 LYS A C 1
ATOM 534 O O . LYS A 1 72 ? -7.902 -20.375 -18.859 1 98.75 72 LYS A O 1
ATOM 539 N N . LYS A 1 73 ? -6.492 -18.766 -19.281 1 98.75 73 LYS A N 1
ATOM 540 C CA . LYS A 1 73 ? -5.648 -19.594 -20.141 1 98.75 73 LYS A CA 1
ATOM 541 C C . LYS A 1 73 ? -5.066 -20.781 -19.375 1 98.75 73 LYS A C 1
ATOM 543 O O . LYS A 1 73 ? -4.938 -21.875 -19.922 1 98.75 73 LYS A O 1
ATOM 548 N N . THR A 1 74 ? -4.672 -20.5 -18.109 1 98.75 74 THR A N 1
ATOM 549 C CA . THR A 1 74 ? -4.129 -21.578 -17.281 1 98.75 74 THR A CA 1
ATOM 550 C C . THR A 1 74 ? -5.156 -22.688 -17.078 1 98.75 74 THR A C 1
ATOM 55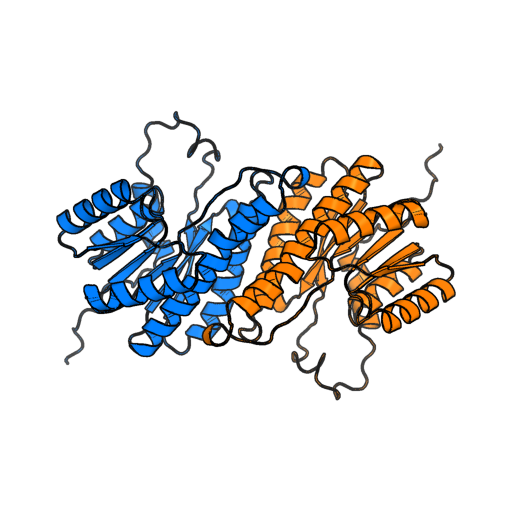2 O O . THR A 1 74 ? -4.848 -23.859 -17.25 1 98.75 74 THR A O 1
ATOM 555 N N . VAL A 1 75 ? -6.383 -22.312 -16.781 1 98.56 75 VAL A N 1
ATOM 556 C CA . VAL A 1 75 ? -7.445 -23.281 -16.531 1 98.56 75 VAL A CA 1
ATOM 557 C C . VAL A 1 75 ? -7.773 -24.031 -17.828 1 98.56 75 VAL A C 1
ATOM 559 O O . VAL A 1 75 ? -7.988 -25.25 -17.797 1 98.56 75 VAL A O 1
ATOM 562 N N . GLU A 1 76 ? -7.789 -23.328 -18.938 1 98.44 76 GLU A N 1
ATOM 563 C CA . GLU A 1 76 ? -8.078 -23.969 -20.219 1 98.44 76 GLU A CA 1
ATOM 564 C C . GLU A 1 76 ? -6.992 -24.969 -20.594 1 98.44 76 GLU A C 1
ATOM 566 O O . GLU A 1 76 ? -7.293 -26.062 -21.094 1 98.44 76 GLU A O 1
ATOM 571 N N . ALA A 1 77 ? -5.801 -24.672 -20.281 1 98.31 77 ALA A N 1
ATOM 572 C CA . ALA A 1 77 ? -4.68 -25.484 -20.734 1 98.31 77 ALA A CA 1
ATOM 573 C C . ALA A 1 77 ? -4.348 -26.578 -19.734 1 98.31 77 ALA A C 1
ATOM 575 O O . ALA A 1 77 ? -3.992 -27.703 -20.125 1 98.31 77 ALA A O 1
ATOM 576 N N . LEU A 1 78 ? -4.43 -26.234 -18.438 1 98.31 78 LEU A N 1
ATOM 577 C CA . LEU A 1 78 ? -3.924 -27.156 -17.438 1 98.31 78 LEU A CA 1
ATOM 578 C C . LEU A 1 78 ? -5.066 -27.734 -16.609 1 98.31 78 LEU A C 1
ATOM 580 O O . LEU A 1 78 ? -4.852 -28.641 -15.789 1 98.31 78 LEU A O 1
ATOM 584 N N . GLY A 1 79 ? -6.246 -27.172 -16.75 1 97.88 79 GLY A N 1
ATOM 585 C CA . GLY A 1 79 ? -7.43 -27.828 -16.219 1 97.88 79 GLY A CA 1
ATOM 586 C C . GLY A 1 79 ? -8.039 -27.094 -15.031 1 97.88 79 GLY A C 1
ATOM 587 O O . GLY A 1 79 ? -9.266 -27.031 -14.898 1 97.88 79 GLY A O 1
ATOM 588 N N . GLU A 1 80 ? -7.258 -26.609 -14.172 1 97.88 80 GLU A N 1
ATOM 589 C CA . GLU A 1 80 ? -7.742 -25.922 -12.977 1 97.88 80 GLU A CA 1
ATOM 590 C C . GLU A 1 80 ? -6.664 -25.016 -12.391 1 97.88 80 GLU A C 1
ATOM 592 O O . GLU A 1 80 ? -5.566 -24.922 -12.938 1 97.88 80 GLU A O 1
ATOM 597 N N . LEU A 1 81 ? -6.988 -24.281 -11.352 1 98.56 81 LEU A N 1
ATOM 598 C CA . LEU A 1 81 ? -6.051 -23.484 -10.562 1 98.56 81 LEU A CA 1
ATOM 599 C C . LEU A 1 81 ? -6.195 -23.812 -9.078 1 98.56 81 LEU A C 1
ATOM 601 O O . LEU A 1 81 ? -7.262 -23.594 -8.492 1 98.56 81 LEU A O 1
ATOM 605 N N . ASN A 1 82 ? -5.098 -24.25 -8.516 1 97.75 82 ASN A N 1
ATOM 606 C CA . ASN A 1 82 ? -5.129 -24.656 -7.117 1 97.75 82 ASN A CA 1
ATOM 607 C C . ASN A 1 82 ? -4.215 -23.781 -6.258 1 97.75 82 ASN A C 1
ATOM 609 O O . ASN A 1 82 ? -4.473 -23.594 -5.066 1 97.75 82 ASN A O 1
ATOM 613 N N . VAL A 1 83 ? -3.121 -23.25 -6.82 1 96.69 83 VAL A N 1
ATOM 614 C CA . VAL A 1 83 ? -2.139 -22.453 -6.094 1 96.69 83 VAL A CA 1
ATOM 615 C C . VAL A 1 83 ? -1.77 -21.219 -6.914 1 96.69 83 VAL A C 1
ATOM 617 O O . VAL A 1 83 ? -1.466 -21.328 -8.102 1 96.69 83 VAL A O 1
ATOM 620 N N . MET A 1 84 ? -1.886 -20.094 -6.348 1 97.81 84 MET A N 1
ATOM 621 C CA . MET A 1 84 ? -1.401 -18.844 -6.93 1 97.81 84 MET A CA 1
ATOM 622 C C . MET A 1 84 ? -0.236 -18.281 -6.117 1 97.81 84 MET A C 1
ATOM 624 O O . MET A 1 84 ? -0.377 -18.016 -4.922 1 97.81 84 MET A O 1
ATOM 628 N N . ILE A 1 85 ? 0.921 -18.188 -6.742 1 96.12 85 ILE A N 1
ATOM 629 C CA . ILE A 1 85 ? 2.064 -17.469 -6.168 1 96.12 85 ILE A CA 1
ATOM 630 C C . ILE A 1 85 ? 2.188 -16.094 -6.805 1 96.12 85 ILE A C 1
ATOM 632 O O . ILE A 1 85 ? 2.688 -15.961 -7.926 1 96.12 85 ILE A O 1
ATOM 636 N N . ALA A 1 86 ? 1.735 -15.125 -6.109 1 96.75 86 ALA A N 1
ATOM 637 C CA . ALA A 1 86 ? 1.902 -13.742 -6.547 1 96.75 86 ALA A CA 1
ATOM 638 C C . ALA A 1 86 ? 3.275 -13.203 -6.152 1 96.75 86 ALA A C 1
ATOM 640 O O . ALA A 1 86 ? 3.432 -12.594 -5.09 1 96.75 86 ALA A O 1
ATOM 641 N N . ASN A 1 87 ? 4.207 -13.359 -7.07 1 92.56 87 ASN A N 1
ATOM 642 C CA . ASN A 1 87 ? 5.613 -13.086 -6.781 1 92.56 87 ASN A CA 1
ATOM 643 C C . ASN A 1 87 ? 6.133 -11.914 -7.605 1 92.56 87 ASN A C 1
ATOM 645 O O . ASN A 1 87 ? 7.125 -11.281 -7.234 1 92.56 87 ASN A O 1
ATOM 649 N N . ALA A 1 88 ? 5.465 -11.633 -8.711 1 95.5 88 ALA A N 1
ATOM 650 C CA . ALA A 1 88 ? 5.945 -10.578 -9.594 1 95.5 88 ALA A CA 1
ATOM 651 C C . ALA A 1 88 ? 6.129 -9.266 -8.836 1 95.5 88 ALA A C 1
ATOM 653 O O . ALA A 1 88 ? 5.281 -8.891 -8.023 1 95.5 88 ALA A O 1
ATOM 654 N N . GLY A 1 89 ? 7.246 -8.672 -9.078 1 93.38 89 GLY A N 1
ATOM 655 C CA . GLY A 1 89 ? 7.547 -7.406 -8.438 1 93.38 89 GLY A CA 1
ATOM 656 C C . GLY A 1 89 ? 8.773 -6.723 -9.008 1 93.38 89 GLY A C 1
ATOM 657 O O . GLY A 1 89 ? 9.586 -7.359 -9.68 1 93.38 89 GLY A O 1
ATOM 658 N N . ILE A 1 90 ? 8.852 -5.461 -8.766 1 93.25 90 ILE A N 1
ATOM 659 C CA . ILE A 1 90 ? 10.008 -4.684 -9.195 1 93.25 90 ILE A CA 1
ATOM 660 C C . ILE A 1 90 ? 10.547 -3.859 -8.031 1 93.25 90 ILE A C 1
ATOM 662 O O . ILE A 1 90 ? 9.859 -3.674 -7.023 1 93.25 90 ILE A O 1
ATOM 666 N N . ILE A 1 91 ? 11.797 -3.473 -8.141 1 90.56 91 ILE A N 1
ATOM 667 C CA . ILE A 1 91 ? 12.477 -2.68 -7.121 1 90.56 91 ILE A CA 1
ATOM 668 C C . ILE A 1 91 ? 13.039 -1.409 -7.75 1 90.56 91 ILE A C 1
ATOM 670 O O . ILE A 1 91 ? 13.602 -1.449 -8.852 1 90.56 91 ILE A O 1
ATOM 674 N N . VAL A 1 92 ? 12.797 -0.317 -7.191 1 92.12 92 VAL A N 1
ATOM 675 C CA . VAL A 1 92 ? 13.461 0.955 -7.461 1 92.12 92 VAL A CA 1
ATOM 676 C C . VAL A 1 92 ? 14.25 1.395 -6.227 1 92.12 92 VAL A C 1
ATOM 678 O O . VAL A 1 92 ? 13.656 1.773 -5.211 1 92.12 92 VAL A O 1
ATOM 681 N N . PRO A 1 93 ? 15.625 1.328 -6.301 1 90.75 93 PRO A N 1
ATOM 682 C CA . PRO A 1 93 ? 16.453 1.586 -5.121 1 90.75 93 PRO A CA 1
ATOM 683 C C . PRO A 1 93 ? 16.625 3.076 -4.832 1 90.75 93 PRO A C 1
ATOM 685 O O . PRO A 1 93 ? 17.719 3.617 -4.988 1 90.75 93 PRO A O 1
ATOM 688 N N . LYS A 1 94 ? 15.594 3.744 -4.391 1 93.31 94 LYS A N 1
ATOM 689 C CA . LYS A 1 94 ? 15.633 5.168 -4.07 1 93.31 94 LYS A CA 1
ATOM 690 C C . LYS A 1 94 ? 14.945 5.445 -2.734 1 93.31 94 LYS A C 1
ATOM 692 O O . LYS A 1 94 ? 14.008 4.738 -2.352 1 93.31 94 LYS A O 1
ATOM 697 N N . ARG A 1 95 ? 15.531 6.535 -2.141 1 92.94 95 ARG A N 1
ATOM 698 C CA . ARG A 1 95 ? 14.984 6.988 -0.867 1 92.94 95 ARG A CA 1
ATOM 699 C C . ARG A 1 95 ? 13.898 8.039 -1.08 1 92.94 95 ARG A C 1
ATOM 701 O O . ARG A 1 95 ? 13.57 8.383 -2.219 1 92.94 95 ARG A O 1
ATOM 708 N N . LEU A 1 96 ? 13.32 8.516 0.044 1 94.81 96 LEU A N 1
ATOM 709 C CA . LEU A 1 96 ? 12.117 9.352 0.039 1 94.81 96 LEU A CA 1
ATOM 710 C C . LEU A 1 96 ? 12.289 10.539 -0.896 1 94.81 96 LEU A C 1
ATOM 712 O O . LEU A 1 96 ? 11.477 10.75 -1.803 1 94.81 96 LEU A O 1
ATOM 716 N N . LEU A 1 97 ? 13.383 11.258 -0.733 1 95.25 97 LEU A N 1
ATOM 717 C CA . LEU A 1 97 ? 13.523 12.547 -1.408 1 95.25 97 LEU A CA 1
ATOM 718 C C . LEU A 1 97 ? 13.961 12.352 -2.855 1 95.25 97 LEU A C 1
ATOM 720 O O . LEU A 1 97 ? 13.875 13.281 -3.664 1 95.25 97 LEU A O 1
ATOM 724 N N . GLU A 1 98 ? 14.398 11.18 -3.199 1 95.62 98 GLU A N 1
ATOM 725 C CA . GLU A 1 98 ? 14.875 10.883 -4.547 1 95.62 98 GLU A CA 1
ATOM 726 C C . GLU A 1 98 ? 13.805 10.164 -5.367 1 95.62 98 GLU A C 1
ATOM 728 O O . GLU A 1 98 ? 13.945 10.023 -6.582 1 95.62 98 GLU A O 1
ATOM 733 N N . LEU A 1 99 ? 12.82 9.758 -4.734 1 96.56 99 LEU A N 1
ATOM 734 C CA . LEU A 1 99 ? 11.805 8.93 -5.363 1 96.56 99 LEU A CA 1
ATOM 735 C C . LEU A 1 99 ? 10.75 9.789 -6.047 1 96.56 99 LEU A C 1
ATOM 737 O O . LEU A 1 99 ? 10.078 10.594 -5.395 1 96.56 99 LEU A O 1
ATOM 741 N N . SER A 1 100 ? 10.633 9.625 -7.41 1 98.06 100 SER A N 1
ATOM 742 C CA . SER A 1 100 ? 9.609 10.367 -8.141 1 98.06 100 SER A CA 1
ATOM 743 C C . SER A 1 100 ? 8.234 9.719 -7.965 1 98.06 100 SER A C 1
ATOM 745 O O . SER A 1 100 ? 8.141 8.539 -7.625 1 98.06 100 SER A O 1
ATOM 747 N N . LEU A 1 101 ? 7.191 10.516 -8.203 1 98.44 101 LEU A N 1
ATOM 748 C CA . LEU A 1 101 ? 5.832 9.984 -8.156 1 98.44 101 LEU A CA 1
ATOM 749 C C . LEU A 1 101 ? 5.664 8.836 -9.148 1 98.44 101 LEU A C 1
ATOM 751 O O . LEU A 1 101 ? 5.051 7.816 -8.828 1 98.44 101 LEU A O 1
ATOM 755 N N . HIS A 1 102 ? 6.207 9.062 -10.297 1 98.19 102 HIS A N 1
ATOM 756 C CA . HIS A 1 102 ? 6.105 8.039 -11.328 1 98.19 102 HIS A CA 1
ATOM 757 C C . HIS A 1 102 ? 6.734 6.727 -10.867 1 98.19 102 HIS A C 1
ATOM 759 O O . HIS A 1 102 ? 6.145 5.656 -11.055 1 98.19 102 HIS A O 1
ATOM 765 N N . GLU A 1 103 ? 7.91 6.758 -10.289 1 97.88 103 GLU A N 1
ATOM 766 C CA . GLU A 1 103 ? 8.594 5.562 -9.797 1 97.88 103 GLU A CA 1
ATOM 767 C C . GLU A 1 103 ? 7.805 4.91 -8.664 1 97.88 103 GLU A C 1
ATOM 769 O O . GLU A 1 103 ? 7.695 3.686 -8.602 1 97.88 103 GLU A O 1
ATOM 774 N N . TRP A 1 104 ? 7.297 5.695 -7.73 1 97.88 104 TRP A N 1
ATOM 775 C CA . TRP A 1 104 ? 6.445 5.207 -6.652 1 97.88 104 TRP A CA 1
ATOM 776 C C . TRP A 1 104 ? 5.242 4.449 -7.207 1 97.88 104 TRP A C 1
ATOM 778 O O . TRP A 1 104 ? 4.984 3.311 -6.816 1 97.88 104 TRP A O 1
ATOM 788 N N . GLU A 1 105 ? 4.59 5.086 -8.133 1 98.06 105 GLU A N 1
ATOM 789 C CA . GLU A 1 105 ? 3.363 4.516 -8.688 1 98.06 105 GLU A CA 1
ATOM 790 C C . GLU A 1 105 ? 3.654 3.24 -9.469 1 98.06 105 GLU A C 1
ATOM 792 O O . GLU A 1 105 ? 2.861 2.297 -9.453 1 98.06 105 GLU A O 1
ATOM 797 N N . LYS A 1 106 ? 4.727 3.289 -10.188 1 98 106 LYS A N 1
ATOM 798 C CA . LYS A 1 106 ? 5.09 2.104 -10.953 1 98 106 LYS A CA 1
ATOM 799 C C . LYS A 1 106 ? 5.301 0.9 -10.039 1 98 106 LYS A C 1
ATOM 801 O O . LYS A 1 106 ? 4.773 -0.184 -10.297 1 98 106 LYS A O 1
ATOM 806 N N . VAL A 1 107 ? 6.055 1.073 -8.969 1 96.94 107 VAL A N 1
ATOM 807 C CA . VAL A 1 107 ? 6.336 -0.01 -8.031 1 96.94 107 VAL A CA 1
ATOM 808 C C . VAL A 1 107 ? 5.035 -0.474 -7.375 1 96.94 107 VAL A C 1
ATOM 810 O O . VAL A 1 107 ? 4.77 -1.676 -7.293 1 96.94 107 VAL A O 1
ATOM 813 N N . GLN A 1 108 ? 4.207 0.47 -6.914 1 97.81 108 GLN A N 1
ATOM 814 C CA . GLN A 1 108 ? 2.959 0.104 -6.254 1 97.81 108 GLN A CA 1
ATOM 815 C C . GLN A 1 108 ? 2.012 -0.6 -7.223 1 97.81 108 GLN A C 1
ATOM 817 O O . GLN A 1 108 ? 1.28 -1.512 -6.832 1 97.81 108 GLN A O 1
ATOM 822 N N . SER A 1 109 ? 2.014 -0.203 -8.453 1 98.19 109 SER A N 1
ATOM 823 C CA . SER A 1 109 ? 1.156 -0.816 -9.461 1 98.19 109 SER A CA 1
ATOM 824 C C . SER A 1 109 ? 1.532 -2.275 -9.695 1 98.19 109 SER A C 1
ATOM 826 O O . SER A 1 109 ? 0.669 -3.154 -9.68 1 98.19 109 SER A O 1
ATOM 828 N N . VAL A 1 110 ? 2.744 -2.518 -9.875 1 97.94 110 VAL A N 1
ATOM 829 C CA . VAL A 1 110 ? 3.199 -3.869 -10.188 1 97.94 110 VAL A CA 1
ATOM 830 C C . VAL A 1 110 ? 3.158 -4.734 -8.93 1 97.94 110 VAL A C 1
ATOM 832 O O . VAL A 1 110 ? 2.582 -5.824 -8.938 1 97.94 110 VAL A O 1
ATOM 835 N N . ASN A 1 111 ? 3.717 -4.242 -7.828 1 96.31 111 ASN A N 1
ATOM 836 C CA . ASN A 1 111 ? 3.912 -5.055 -6.633 1 96.31 111 ASN A CA 1
ATOM 837 C C . ASN A 1 111 ? 2.617 -5.207 -5.84 1 96.31 111 ASN A C 1
ATOM 839 O O . ASN A 1 111 ? 2.279 -6.309 -5.402 1 96.31 111 ASN A O 1
ATOM 843 N N . ALA A 1 112 ? 1.913 -4.113 -5.641 1 96.56 112 ALA A N 1
ATOM 844 C CA . ALA A 1 112 ? 0.735 -4.113 -4.773 1 96.56 112 ALA A CA 1
ATOM 845 C C . ALA A 1 112 ? -0.533 -4.395 -5.574 1 96.56 112 ALA A C 1
ATOM 847 O O . ALA A 1 112 ? -1.234 -5.375 -5.312 1 96.56 112 ALA A O 1
ATOM 848 N N . THR A 1 113 ? -0.765 -3.572 -6.582 1 98.44 113 THR A N 1
ATOM 849 C CA . THR A 1 113 ? -1.957 -3.771 -7.398 1 98.44 113 THR A CA 1
ATOM 850 C C . THR A 1 113 ? -1.901 -5.117 -8.117 1 98.44 113 THR A C 1
ATOM 852 O O . THR A 1 113 ? -2.918 -5.805 -8.234 1 98.44 113 THR A O 1
ATOM 855 N N . GLY A 1 114 ? -0.714 -5.422 -8.609 1 98.56 114 GLY A N 1
ATOM 856 C CA . GLY A 1 114 ? -0.545 -6.727 -9.234 1 98.56 114 GLY A CA 1
ATOM 857 C C . GLY A 1 114 ? -0.915 -7.879 -8.32 1 98.56 114 GLY A C 1
ATOM 858 O O . GLY A 1 114 ? -1.608 -8.805 -8.734 1 98.56 114 GLY A O 1
ATOM 859 N N . ALA A 1 115 ? -0.464 -7.855 -7.07 1 97.44 115 ALA A N 1
ATOM 860 C CA . ALA A 1 115 ? -0.815 -8.883 -6.09 1 97.44 115 ALA A CA 1
ATOM 861 C C . ALA A 1 115 ? -2.318 -8.891 -5.828 1 97.44 115 ALA A C 1
ATOM 863 O O . ALA A 1 115 ? -2.932 -9.961 -5.754 1 97.44 115 ALA A O 1
ATOM 864 N N . PHE A 1 116 ? -2.955 -7.75 -5.668 1 98.12 116 PHE A N 1
ATOM 865 C CA . PHE A 1 116 ? -4.395 -7.625 -5.469 1 98.12 116 PHE A CA 1
ATOM 866 C C . PHE A 1 116 ? -5.16 -8.32 -6.586 1 98.12 116 PHE A C 1
ATOM 868 O O . PHE A 1 116 ? -6.066 -9.109 -6.328 1 98.12 116 PHE A O 1
ATOM 875 N N . LEU A 1 117 ? -4.766 -8.031 -7.82 1 98.81 117 LEU A N 1
ATOM 876 C CA . LEU A 1 117 ? -5.438 -8.617 -8.977 1 98.81 117 LEU A CA 1
ATOM 877 C C . LEU A 1 117 ? -5.25 -10.133 -9 1 98.81 117 LEU A C 1
ATOM 879 O O . LEU A 1 117 ? -6.191 -10.875 -9.297 1 98.81 117 LEU A O 1
ATOM 883 N N . CYS A 1 118 ? -4.047 -10.562 -8.672 1 98.69 118 CYS A N 1
ATOM 884 C CA . CYS A 1 118 ? -3.777 -11.992 -8.641 1 98.69 118 CYS A CA 1
ATOM 885 C C . CYS A 1 118 ? -4.617 -12.688 -7.578 1 98.69 118 CYS A C 1
ATOM 887 O O . CYS A 1 118 ? -5.195 -13.75 -7.824 1 98.69 118 CYS A O 1
ATOM 889 N N . TYR A 1 119 ? -4.68 -12.062 -6.379 1 98 119 TYR A N 1
ATOM 890 C CA . TYR A 1 119 ? -5.496 -12.617 -5.305 1 98 119 TYR A CA 1
ATOM 891 C C . TYR A 1 119 ? -6.957 -12.711 -5.723 1 98 119 TYR A C 1
ATOM 893 O O . TYR A 1 119 ? -7.602 -13.742 -5.539 1 98 119 TYR A O 1
ATOM 901 N N . ARG A 1 120 ? -7.414 -11.664 -6.281 1 98.19 120 ARG A N 1
ATOM 902 C CA . ARG A 1 120 ? -8.828 -11.562 -6.621 1 98.19 120 ARG A CA 1
ATOM 903 C C . ARG A 1 120 ? -9.211 -12.594 -7.68 1 98.19 120 ARG A C 1
ATOM 905 O O . ARG A 1 120 ? -10.18 -13.336 -7.504 1 98.19 120 ARG A O 1
ATOM 912 N N . GLU A 1 121 ? -8.422 -12.672 -8.742 1 98.69 121 GLU A N 1
ATOM 913 C CA . GLU A 1 121 ? -8.789 -13.539 -9.852 1 98.69 121 GLU A CA 1
ATOM 914 C C . GLU A 1 121 ? -8.539 -15.008 -9.508 1 98.69 121 GLU A C 1
ATOM 916 O O . GLU A 1 121 ? -9.297 -15.883 -9.93 1 98.69 121 GLU A O 1
ATOM 921 N N . ALA A 1 122 ? -7.496 -15.289 -8.766 1 98.56 122 ALA A N 1
ATOM 922 C CA . ALA A 1 122 ? -7.289 -16.641 -8.273 1 98.56 122 ALA A CA 1
ATOM 923 C C . ALA A 1 122 ? -8.414 -17.078 -7.34 1 98.56 122 ALA A C 1
ATOM 925 O O . ALA A 1 122 ? -8.93 -18.188 -7.445 1 98.56 122 ALA A O 1
ATOM 926 N N . GLY A 1 123 ? -8.773 -16.188 -6.402 1 97.81 123 GLY A N 1
ATOM 927 C CA . GLY A 1 123 ? -9.883 -16.469 -5.504 1 97.81 123 GLY A CA 1
ATOM 928 C C . GLY A 1 123 ? -11.18 -16.766 -6.23 1 97.81 123 GLY A C 1
ATOM 929 O O . GLY A 1 123 ? -11.867 -17.734 -5.906 1 97.81 123 GLY A O 1
ATOM 930 N N . ARG A 1 124 ? -11.461 -15.922 -7.242 1 98.12 124 ARG A N 1
ATOM 931 C CA . ARG A 1 124 ? -12.672 -16.125 -8.039 1 98.12 124 ARG A CA 1
ATOM 932 C C . ARG A 1 124 ? -12.664 -17.5 -8.695 1 98.12 124 ARG A C 1
ATOM 934 O O . ARG A 1 124 ? -13.672 -18.219 -8.648 1 98.12 124 ARG A O 1
ATOM 941 N N . GLN A 1 125 ? -11.57 -17.844 -9.258 1 98.62 125 GLN A N 1
ATOM 942 C CA . GLN A 1 125 ? -11.453 -19.109 -9.969 1 98.62 125 GLN A CA 1
ATOM 943 C C . GLN A 1 125 ? -11.555 -20.281 -9.008 1 98.62 125 GLN A C 1
ATOM 945 O O . GLN A 1 125 ? -12.258 -21.266 -9.289 1 98.62 125 GLN A O 1
ATOM 950 N N . MET A 1 126 ? -10.883 -20.234 -7.871 1 98.25 126 MET A N 1
ATOM 951 C CA . MET A 1 126 ? -10.867 -21.312 -6.895 1 98.25 126 MET A CA 1
ATOM 952 C C . MET A 1 126 ? -12.258 -21.516 -6.285 1 98.25 126 MET A C 1
ATOM 954 O O . MET A 1 126 ? -12.672 -22.641 -6.031 1 98.25 126 MET A O 1
ATOM 958 N N . ILE A 1 127 ? -12.945 -20.438 -6.066 1 97.81 127 ILE A N 1
ATOM 959 C CA . ILE A 1 127 ? -14.312 -20.5 -5.547 1 97.81 127 ILE A CA 1
ATOM 960 C C . ILE A 1 127 ? -15.211 -21.203 -6.562 1 97.81 127 ILE A C 1
ATOM 962 O O . ILE A 1 127 ? -16 -22.078 -6.203 1 97.81 127 ILE A O 1
ATOM 966 N N . ALA A 1 128 ? -15.047 -20.797 -7.812 1 97.75 128 ALA A N 1
ATOM 967 C CA . ALA A 1 128 ? -15.852 -21.391 -8.875 1 97.75 128 ALA A CA 1
ATOM 968 C C . ALA A 1 128 ? -15.602 -22.891 -8.969 1 97.75 128 ALA A C 1
ATOM 970 O O . ALA A 1 128 ? -16.516 -23.656 -9.266 1 97.75 128 ALA A O 1
ATOM 971 N N . GLN A 1 129 ? -14.398 -23.297 -8.711 1 97.5 129 GLN A N 1
ATOM 972 C CA . GLN A 1 129 ? -14.016 -24.703 -8.781 1 97.5 129 GLN A CA 1
ATOM 973 C C . GLN A 1 129 ? -14.539 -25.469 -7.57 1 97.5 129 GLN A C 1
ATOM 975 O O . GLN A 1 129 ? -14.758 -26.688 -7.648 1 97.5 129 GLN A O 1
ATOM 980 N N . GLY A 1 130 ? -14.648 -24.844 -6.43 1 96.62 130 GLY A N 1
ATOM 981 C CA . GLY A 1 130 ? -15.211 -25.453 -5.238 1 96.62 130 GLY A CA 1
ATOM 982 C C . GLY A 1 130 ? -14.297 -26.469 -4.59 1 96.62 130 GLY A C 1
ATOM 983 O O . GLY A 1 130 ? -14.758 -27.375 -3.9 1 96.62 130 GLY A O 1
ATOM 984 N N . LYS A 1 131 ? -13.016 -26.391 -4.816 1 95.44 131 LYS A N 1
ATOM 985 C CA . LYS A 1 131 ? -12.078 -27.375 -4.305 1 95.44 131 LYS A CA 1
ATOM 986 C C . LYS A 1 131 ? -11.094 -26.75 -3.316 1 95.44 131 LYS A C 1
ATOM 988 O O . LYS A 1 131 ? -10.133 -27.391 -2.898 1 95.44 131 LYS A O 1
ATOM 993 N N . GLY A 1 132 ? -11.312 -25.516 -3 1 95.81 132 GLY A N 1
ATOM 994 C CA . GLY A 1 132 ? -10.344 -24.797 -2.188 1 95.81 132 GLY A CA 1
ATOM 995 C C . GLY A 1 132 ? -9.125 -24.344 -2.969 1 95.81 132 GLY A C 1
ATOM 996 O O . GLY A 1 132 ? -9.172 -24.25 -4.195 1 95.81 132 GLY A O 1
ATOM 997 N N . GLY A 1 133 ? -8.102 -23.906 -2.176 1 96.19 133 GLY A N 1
ATOM 998 C CA . GLY A 1 133 ? -6.883 -23.484 -2.838 1 96.19 133 GLY A CA 1
ATOM 999 C C . GLY A 1 133 ? -5.938 -22.734 -1.919 1 96.19 133 GLY A C 1
ATOM 1000 O O . GLY A 1 133 ? -6.172 -22.656 -0.711 1 96.19 133 GLY A O 1
ATOM 1001 N N . LYS A 1 134 ? -4.801 -22.312 -2.508 1 94.81 134 LYS A N 1
ATOM 1002 C CA . LYS A 1 134 ? -3.785 -21.547 -1.781 1 94.81 134 LYS A CA 1
ATOM 1003 C C . LYS A 1 134 ? -3.334 -20.328 -2.58 1 94.81 134 LYS A C 1
ATOM 1005 O O . LYS A 1 134 ? -3.086 -20.422 -3.783 1 94.81 134 LYS A O 1
ATOM 1010 N N . ILE A 1 135 ? -3.303 -19.25 -1.904 1 95.75 135 ILE A N 1
ATOM 1011 C CA . ILE A 1 135 ? -2.779 -18.016 -2.469 1 95.75 135 ILE A CA 1
ATOM 1012 C C . ILE A 1 135 ? -1.626 -17.5 -1.609 1 95.75 135 ILE A C 1
ATOM 1014 O O . ILE A 1 135 ? -1.772 -17.328 -0.395 1 95.75 135 ILE A O 1
ATOM 1018 N N . ILE A 1 136 ? -0.491 -17.266 -2.25 1 92.25 136 ILE A N 1
ATOM 1019 C CA . ILE A 1 136 ? 0.707 -16.844 -1.525 1 92.25 136 ILE A CA 1
ATOM 1020 C C . ILE A 1 136 ? 1.253 -15.555 -2.121 1 92.25 136 ILE A C 1
ATOM 1022 O O . ILE A 1 136 ? 1.451 -15.461 -3.334 1 92.25 136 ILE A O 1
ATOM 1026 N N . GLY A 1 137 ? 1.391 -14.594 -1.319 1 91.69 137 GLY A N 1
ATOM 1027 C CA . GLY A 1 137 ? 2.029 -13.352 -1.703 1 91.69 137 GLY A CA 1
ATOM 1028 C C . GLY A 1 137 ? 3.484 -13.266 -1.279 1 91.69 137 GLY A C 1
ATOM 1029 O O . GLY A 1 137 ? 3.846 -13.727 -0.195 1 91.69 137 GLY A O 1
ATOM 1030 N N . ALA A 1 138 ? 4.352 -12.781 -2.16 1 78.56 138 ALA A N 1
ATOM 1031 C CA . ALA A 1 138 ? 5.773 -12.641 -1.854 1 78.56 138 ALA A CA 1
ATOM 1032 C C . ALA A 1 138 ? 6.02 -11.422 -0.962 1 78.56 138 ALA A C 1
ATOM 1034 O O . ALA A 1 138 ? 5.738 -10.289 -1.355 1 78.56 138 ALA A O 1
ATOM 1035 N N . CYS A 1 139 ? 6.395 -11.727 0.263 1 72.69 139 CYS A N 1
ATOM 1036 C CA . CYS A 1 139 ? 6.766 -10.672 1.199 1 72.69 139 CYS A CA 1
ATOM 1037 C C . CYS A 1 139 ? 8.219 -10.82 1.64 1 72.69 139 CYS A C 1
ATOM 1039 O O . CYS A 1 139 ? 8.781 -11.922 1.585 1 72.69 139 CYS A O 1
ATOM 1041 N N . SER A 1 140 ? 9.07 -9.844 1.422 1 54.78 140 SER A N 1
ATOM 1042 C CA . SER A 1 140 ? 10.477 -9.906 1.824 1 54.78 140 SER A CA 1
ATOM 1043 C C . SER A 1 140 ? 10.641 -9.578 3.305 1 54.78 140 SER A C 1
ATOM 1045 O O . SER A 1 140 ? 9.773 -8.945 3.908 1 54.78 140 SER A O 1
ATOM 1047 N N . ILE A 1 141 ? 11.5 -10.383 4.016 1 44.91 141 ILE A N 1
ATOM 1048 C CA . ILE A 1 141 ? 11.852 -9.992 5.375 1 44.91 141 ILE A CA 1
ATOM 1049 C C . ILE A 1 141 ? 12.125 -8.492 5.43 1 44.91 141 ILE A C 1
ATOM 1051 O O . ILE A 1 141 ? 12.055 -7.879 6.496 1 44.91 141 ILE A O 1
ATOM 1055 N N . ALA A 1 142 ? 12.734 -7.996 4.363 1 43.97 142 ALA A N 1
ATOM 1056 C CA . ALA A 1 142 ? 12.938 -6.551 4.461 1 43.97 142 ALA A CA 1
ATOM 1057 C C . ALA A 1 142 ? 11.641 -5.844 4.855 1 43.97 142 ALA A C 1
ATOM 1059 O O . ALA A 1 142 ? 11.648 -4.648 5.152 1 43.97 142 ALA A O 1
ATOM 1060 N N . GLY A 1 143 ? 10.469 -6.391 4.625 1 41.38 143 GLY A N 1
ATOM 1061 C CA . GLY A 1 143 ? 9.227 -5.832 5.148 1 41.38 143 GLY A CA 1
ATOM 1062 C C . GLY A 1 143 ? 9.297 -5.523 6.633 1 41.38 143 GLY A C 1
ATOM 1063 O O . GLY A 1 143 ? 8.5 -4.73 7.141 1 41.38 143 GLY A O 1
ATOM 1064 N N . TYR A 1 144 ? 10.234 -6.258 7.391 1 41.59 144 TYR A N 1
ATOM 1065 C CA . TYR A 1 144 ? 10.352 -5.926 8.805 1 41.59 144 TYR A CA 1
ATOM 1066 C C . TYR A 1 144 ? 11.453 -4.895 9.031 1 41.59 144 TYR A C 1
ATOM 1068 O O . TYR A 1 144 ? 11.453 -4.188 10.039 1 41.59 144 TYR A O 1
ATOM 1076 N N . ARG A 1 145 ? 12.625 -5.039 8.227 1 44.56 145 ARG A N 1
ATOM 1077 C CA . ARG A 1 145 ? 13.586 -3.961 8.43 1 44.56 145 ARG A CA 1
ATOM 1078 C C . ARG A 1 145 ? 13.555 -2.973 7.273 1 44.56 145 ARG A C 1
ATOM 1080 O O . ARG A 1 145 ? 14.109 -3.242 6.203 1 44.56 145 ARG A O 1
ATOM 1087 N N . PRO A 1 146 ? 12.57 -2.115 7.289 1 46.38 146 PRO A N 1
ATOM 1088 C CA . PRO A 1 146 ? 12.531 -1.082 6.254 1 46.38 146 PRO A CA 1
ATOM 1089 C C . PRO A 1 146 ? 13.914 -0.532 5.914 1 46.38 146 PRO A C 1
ATOM 1091 O O . PRO A 1 146 ? 14.703 -0.224 6.816 1 46.38 146 PRO A O 1
ATOM 1094 N N . SER A 1 147 ? 14.711 -1.145 4.973 1 52.78 147 SER A N 1
ATOM 1095 C CA . SER A 1 147 ? 15.898 -0.383 4.586 1 52.78 147 SER A CA 1
ATOM 1096 C C . SER A 1 147 ? 15.516 0.851 3.775 1 52.78 147 SER A C 1
ATOM 1098 O O . SER A 1 147 ? 14.742 0.76 2.822 1 52.78 147 SER A O 1
ATOM 1100 N N . GLY A 1 148 ? 15.594 2.008 4.285 1 59 148 GLY A N 1
ATOM 1101 C CA . GLY A 1 148 ? 15.398 3.301 3.648 1 59 148 GLY A CA 1
ATOM 1102 C C . GLY A 1 148 ? 15.992 3.373 2.254 1 59 148 GLY A C 1
ATOM 1103 O O . GLY A 1 148 ? 15.719 4.316 1.507 1 59 148 GLY A O 1
ATOM 1104 N N . ASN A 1 149 ? 16.547 2.238 1.667 1 73.75 149 ASN A N 1
ATOM 1105 C CA . ASN A 1 149 ? 17.25 2.367 0.396 1 73.75 149 ASN A CA 1
ATOM 1106 C C . ASN A 1 149 ? 16.359 1.967 -0.78 1 73.75 149 ASN A C 1
ATOM 1108 O O . ASN A 1 149 ? 16.719 2.203 -1.937 1 73.75 149 ASN A O 1
ATOM 1112 N N . ALA A 1 150 ? 15.266 1.443 -0.577 1 88.06 150 ALA A N 1
ATOM 1113 C CA . ALA A 1 150 ? 14.227 1.174 -1.567 1 88.06 150 ALA A CA 1
ATOM 1114 C C . ALA A 1 150 ? 12.836 1.368 -0.969 1 88.06 150 ALA A C 1
ATOM 1116 O O . ALA A 1 150 ? 12.133 0.394 -0.696 1 88.06 150 ALA A O 1
ATOM 1117 N N . LEU A 1 151 ? 12.484 2.545 -0.902 1 91.56 151 LEU A N 1
ATOM 1118 C CA . LEU A 1 151 ? 11.312 2.934 -0.122 1 91.56 151 LEU A CA 1
ATOM 1119 C C . LEU A 1 151 ? 10.039 2.328 -0.707 1 91.56 151 LEU A C 1
ATOM 1121 O O . LEU A 1 151 ? 9.289 1.659 0.001 1 91.56 151 LEU A O 1
ATOM 1125 N N . ALA A 1 152 ? 9.852 2.576 -2.014 1 94 152 ALA A N 1
ATOM 1126 C CA . ALA A 1 152 ? 8.617 2.117 -2.648 1 94 152 ALA A CA 1
ATOM 1127 C C . ALA A 1 152 ? 8.477 0.6 -2.547 1 94 152 ALA A C 1
ATOM 1129 O O . ALA A 1 152 ? 7.379 0.083 -2.328 1 94 152 ALA A O 1
ATOM 1130 N N . TYR A 1 153 ? 9.539 -0.022 -2.703 1 90.94 153 TYR A N 1
ATOM 1131 C CA . TYR A 1 153 ? 9.547 -1.478 -2.609 1 90.94 153 TYR A CA 1
ATOM 1132 C C . TYR A 1 153 ? 9.211 -1.933 -1.194 1 90.94 153 TYR A C 1
ATOM 1134 O O . TYR A 1 153 ? 8.344 -2.789 -1 1 90.94 153 TYR A O 1
ATOM 1142 N N . SER A 1 154 ? 9.891 -1.411 -0.23 1 86.25 154 SER A N 1
ATOM 1143 C CA . SER A 1 154 ? 9.656 -1.763 1.167 1 86.25 154 SER A CA 1
ATOM 1144 C C . SER A 1 154 ? 8.195 -1.564 1.551 1 86.25 154 SER A C 1
ATOM 1146 O O . SER A 1 154 ? 7.602 -2.418 2.213 1 86.25 154 SER A O 1
ATOM 1148 N N . VAL A 1 155 ? 7.664 -0.511 1.129 1 91.69 155 VAL A N 1
ATOM 1149 C CA . VAL A 1 155 ? 6.273 -0.201 1.439 1 91.69 155 VAL A CA 1
ATOM 1150 C C . VAL A 1 155 ? 5.352 -1.215 0.761 1 91.69 155 VAL A C 1
ATOM 1152 O O . VAL A 1 155 ? 4.363 -1.656 1.35 1 91.69 155 VAL A O 1
ATOM 1155 N N . SER A 1 156 ? 5.645 -1.599 -0.442 1 92.38 156 SER A N 1
ATOM 1156 C CA . SER A 1 156 ? 4.816 -2.564 -1.157 1 92.38 156 SER A CA 1
ATOM 1157 C C . SER A 1 156 ? 4.758 -3.896 -0.417 1 92.38 156 SER A C 1
ATOM 1159 O O . SER A 1 156 ? 3.742 -4.594 -0.462 1 92.38 156 SER A O 1
ATOM 1161 N N . LYS A 1 157 ? 5.812 -4.227 0.196 1 87.12 157 LYS A N 1
ATOM 1162 C CA . LYS A 1 157 ? 5.832 -5.473 0.96 1 87.12 157 LYS A CA 1
ATOM 1163 C C . LYS A 1 157 ? 4.883 -5.398 2.154 1 87.12 157 LYS A C 1
ATOM 1165 O O . LYS A 1 157 ? 4.254 -6.395 2.516 1 87.12 157 LYS A O 1
ATOM 1170 N N . TRP A 1 158 ? 4.777 -4.285 2.758 1 86.06 158 TRP A N 1
ATOM 1171 C CA . TRP A 1 158 ? 3.775 -4.062 3.795 1 86.06 158 TRP A CA 1
ATOM 1172 C C . TRP A 1 158 ? 2.365 -4.164 3.221 1 86.06 158 TRP A C 1
ATOM 1174 O O . TRP A 1 158 ? 1.469 -4.723 3.857 1 86.06 158 TRP A O 1
ATOM 1184 N N . THR A 1 159 ? 2.275 -3.637 2.109 1 91.62 159 THR A N 1
ATOM 1185 C CA . THR A 1 159 ? 0.99 -3.705 1.421 1 91.62 159 THR A CA 1
ATOM 1186 C C . THR A 1 159 ? 0.564 -5.156 1.213 1 91.62 159 THR A C 1
ATOM 1188 O O . THR A 1 159 ? -0.582 -5.516 1.488 1 91.62 159 THR A O 1
ATOM 1191 N N . ILE A 1 160 ? 1.471 -5.934 0.788 1 92.31 160 ILE A N 1
ATOM 1192 C CA . ILE A 1 160 ? 1.175 -7.336 0.524 1 92.31 160 ILE A CA 1
ATOM 1193 C C . ILE A 1 160 ? 0.807 -8.039 1.828 1 92.31 160 ILE A C 1
ATOM 1195 O O . ILE A 1 160 ? -0.1 -8.875 1.854 1 92.31 160 ILE A O 1
ATOM 1199 N N . ARG A 1 161 ? 1.459 -7.695 2.859 1 85.56 161 ARG A N 1
ATOM 1200 C CA . ARG A 1 161 ? 1.135 -8.266 4.164 1 85.56 161 ARG A CA 1
ATOM 1201 C C . ARG A 1 161 ? -0.292 -7.914 4.574 1 85.56 161 ARG A C 1
ATOM 1203 O O . ARG A 1 161 ? -1.054 -8.781 4.996 1 85.56 161 ARG A O 1
ATOM 1210 N N . GLY A 1 162 ? -0.611 -6.668 4.516 1 86.88 162 GLY A N 1
ATOM 1211 C CA . GLY A 1 162 ? -1.966 -6.242 4.836 1 86.88 162 GLY A CA 1
ATOM 1212 C C . GLY A 1 162 ? -3.016 -6.887 3.947 1 86.88 162 GLY A C 1
ATOM 1213 O O . GLY A 1 162 ? -4.062 -7.32 4.43 1 86.88 162 GLY A O 1
ATOM 1214 N N . LEU A 1 163 ? -2.719 -6.945 2.688 1 92.81 163 LEU A N 1
ATOM 1215 C CA . LEU A 1 163 ? -3.607 -7.578 1.718 1 92.81 163 LEU A CA 1
ATOM 1216 C C . LEU A 1 163 ? -3.855 -9.039 2.076 1 92.81 163 LEU A C 1
ATOM 1218 O O . LEU A 1 163 ? -5 -9.492 2.086 1 92.81 163 LEU A O 1
ATOM 1222 N N . THR A 1 164 ? -2.807 -9.703 2.371 1 91 164 THR A N 1
ATOM 1223 C CA . THR A 1 164 ? -2.873 -11.125 2.678 1 91 164 THR A CA 1
ATOM 1224 C C . THR A 1 164 ? -3.725 -11.375 3.92 1 91 164 THR A C 1
ATOM 1226 O O . THR A 1 164 ? -4.602 -12.242 3.916 1 91 164 THR A O 1
ATOM 1229 N N . GLN A 1 165 ? -3.475 -10.625 4.945 1 84.69 165 GLN A N 1
ATOM 1230 C CA . GLN A 1 165 ? -4.219 -10.797 6.188 1 84.69 165 GLN A CA 1
ATOM 1231 C C . GLN A 1 165 ? -5.707 -10.523 5.98 1 84.69 165 GLN A C 1
ATOM 1233 O O . GLN A 1 165 ? -6.555 -11.273 6.465 1 84.69 165 GLN A O 1
ATOM 1238 N N . ALA A 1 166 ? -6.008 -9.531 5.297 1 86 166 ALA A N 1
ATOM 1239 C CA . ALA A 1 166 ? -7.398 -9.133 5.102 1 86 166 ALA A CA 1
ATOM 1240 C C . ALA A 1 166 ? -8.133 -10.133 4.211 1 86 166 ALA A C 1
ATOM 1242 O O . ALA A 1 166 ? -9.289 -10.469 4.473 1 86 166 ALA A O 1
ATOM 1243 N N . VAL A 1 167 ? -7.465 -10.602 3.246 1 92.56 167 VAL A N 1
ATOM 1244 C CA . VAL A 1 167 ? -8.086 -11.484 2.266 1 92.56 167 VAL A CA 1
ATOM 1245 C C . VAL A 1 167 ? -8.234 -12.891 2.85 1 92.56 167 VAL A C 1
ATOM 1247 O O . VAL A 1 167 ? -9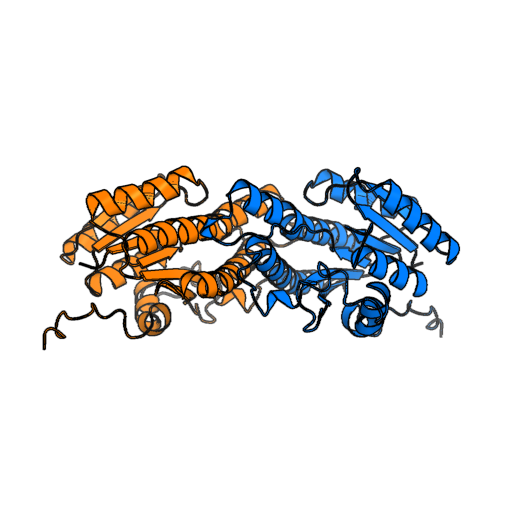.172 -13.609 2.521 1 92.56 167 VAL A O 1
ATOM 1250 N N . ALA A 1 168 ? -7.258 -13.266 3.703 1 89.19 168 ALA A N 1
ATOM 1251 C CA . ALA A 1 168 ? -7.316 -14.586 4.336 1 89.19 168 ALA A CA 1
ATOM 1252 C C . ALA A 1 168 ? -8.648 -14.789 5.055 1 89.19 168 ALA A C 1
ATOM 1254 O O . ALA A 1 168 ? -9.234 -15.867 4.992 1 89.19 168 ALA A O 1
ATOM 1255 N N . LEU A 1 169 ? -9.117 -13.773 5.652 1 81.69 169 LEU A N 1
ATOM 1256 C CA . LEU A 1 169 ? -10.383 -13.852 6.371 1 81.69 169 LEU A CA 1
ATOM 1257 C C . LEU A 1 169 ? -11.547 -14.023 5.406 1 81.69 169 LEU A C 1
ATOM 1259 O O . LEU A 1 169 ? -12.445 -14.836 5.641 1 81.69 169 LEU A O 1
ATOM 1263 N N . ASP A 1 170 ? -11.531 -13.406 4.328 1 85.69 170 ASP A N 1
ATOM 1264 C CA . ASP A 1 170 ? -12.609 -13.422 3.346 1 85.69 170 ASP A CA 1
ATOM 1265 C C . ASP A 1 170 ? -12.695 -14.773 2.641 1 85.69 170 ASP A C 1
ATOM 1267 O O . ASP A 1 170 ? -13.789 -15.266 2.369 1 85.69 170 ASP A O 1
ATOM 1271 N N . LEU A 1 171 ? -11.586 -15.375 2.43 1 93 171 LEU A N 1
ATOM 1272 C CA . LEU A 1 171 ? -11.57 -16.562 1.58 1 93 171 LEU A CA 1
ATOM 1273 C C . LEU A 1 171 ? -11.578 -17.828 2.422 1 93 171 LEU A C 1
ATOM 1275 O O . LEU A 1 171 ? -11.727 -18.938 1.888 1 93 171 LEU A O 1
ATOM 1279 N N . ALA A 1 172 ? -11.492 -17.656 3.701 1 88.44 172 ALA A N 1
ATOM 1280 C CA . ALA A 1 172 ? -11.484 -18.797 4.609 1 88.44 172 ALA A CA 1
ATOM 1281 C C . ALA A 1 172 ? -12.766 -19.609 4.48 1 88.44 172 ALA A C 1
ATOM 1283 O O . ALA A 1 172 ? -12.742 -20.828 4.582 1 88.44 172 ALA A O 1
ATOM 1284 N N . GLU A 1 173 ? -13.828 -18.969 4.234 1 90.5 173 GLU A N 1
ATOM 1285 C CA . GLU A 1 173 ? -15.117 -19.641 4.129 1 90.5 173 GLU A CA 1
ATOM 1286 C C . GLU A 1 173 ? -15.156 -20.578 2.926 1 90.5 173 GLU A C 1
ATOM 1288 O O . GLU A 1 173 ? -16 -21.469 2.854 1 90.5 173 GLU A O 1
ATOM 1293 N N . HIS A 1 174 ? -14.297 -20.438 2.027 1 94.56 174 HIS A N 1
ATOM 1294 C CA . HIS A 1 174 ? -14.258 -21.25 0.817 1 94.56 174 HIS A CA 1
ATOM 1295 C C . HIS A 1 174 ? -13.102 -22.234 0.863 1 94.56 174 HIS A C 1
ATOM 1297 O O . HIS A 1 174 ? -12.719 -22.797 -0.166 1 94.56 174 HIS A O 1
ATOM 1303 N N . ASN A 1 175 ? -12.438 -22.359 1.979 1 94.62 175 ASN A N 1
ATOM 1304 C CA . ASN A 1 175 ? -11.312 -23.266 2.182 1 94.62 175 ASN A CA 1
ATOM 1305 C C . ASN A 1 175 ? -10.109 -22.875 1.328 1 94.62 175 ASN A C 1
ATOM 1307 O O . ASN A 1 175 ? -9.438 -23.734 0.763 1 94.62 175 ASN A O 1
ATOM 1311 N N . ILE A 1 176 ? -10.016 -21.641 1.136 1 95.06 176 ILE A N 1
ATOM 1312 C CA . ILE A 1 176 ? -8.844 -21.109 0.452 1 95.06 176 ILE A CA 1
ATOM 1313 C C . ILE A 1 176 ? -7.898 -20.469 1.47 1 95.06 176 ILE A C 1
ATOM 1315 O O . ILE A 1 176 ? -8.289 -19.562 2.203 1 95.06 176 ILE A O 1
ATOM 1319 N N . ASN A 1 177 ? -6.684 -20.953 1.488 1 91.81 177 ASN A N 1
ATOM 1320 C CA . ASN A 1 177 ? -5.664 -20.453 2.402 1 91.81 177 ASN A CA 1
ATOM 1321 C C . ASN A 1 177 ? -4.824 -19.359 1.752 1 91.81 177 ASN A C 1
ATOM 1323 O O . ASN A 1 177 ? -4.281 -19.547 0.663 1 91.81 177 ASN A O 1
ATOM 1327 N N . VAL A 1 178 ? -4.785 -18.234 2.422 1 92.38 178 VAL A N 1
ATOM 1328 C CA . VAL A 1 178 ? -4.008 -17.109 1.94 1 92.38 178 VAL A CA 1
ATOM 1329 C C . VAL A 1 178 ? -2.885 -16.797 2.926 1 92.38 178 VAL A C 1
ATOM 1331 O O . VAL A 1 178 ? -3.135 -16.562 4.113 1 92.38 178 VAL A O 1
ATOM 1334 N N . LYS A 1 179 ? -1.633 -16.75 2.393 1 85.69 179 LYS A N 1
ATOM 1335 C CA . LYS A 1 179 ? -0.477 -16.547 3.258 1 85.69 179 LYS A CA 1
ATOM 1336 C C . LYS A 1 179 ? 0.59 -15.711 2.555 1 85.69 179 LYS A C 1
ATOM 1338 O O . LYS A 1 179 ? 0.519 -15.492 1.344 1 85.69 179 LYS A O 1
ATOM 1343 N N . THR A 1 180 ? 1.399 -15.188 3.406 1 79.12 180 THR A N 1
ATOM 1344 C CA . THR A 1 180 ? 2.58 -14.523 2.859 1 79.12 180 THR A CA 1
ATOM 1345 C C . THR A 1 180 ? 3.809 -15.422 2.988 1 79.12 180 THR A C 1
ATOM 1347 O O . THR A 1 180 ? 3.898 -16.234 3.912 1 79.12 180 THR A O 1
ATOM 1350 N N . LYS A 1 181 ? 4.562 -15.312 1.975 1 68.12 181 LYS A N 1
ATOM 1351 C CA . LYS A 1 181 ? 5.871 -15.953 2.037 1 68.12 181 LYS A CA 1
ATOM 1352 C C . LYS A 1 181 ? 6.934 -14.977 2.543 1 68.12 181 LYS A C 1
ATOM 1354 O O . LYS A 1 181 ? 7.059 -13.867 2.031 1 68.12 181 LYS A O 1
ATOM 1359 N N . MET A 1 182 ? 7.414 -15.312 3.904 1 55.19 182 MET A N 1
ATOM 1360 C CA . MET A 1 182 ? 8.562 -14.508 4.309 1 55.19 182 MET A CA 1
ATOM 1361 C C . MET A 1 182 ? 9.859 -15.086 3.748 1 55.19 182 MET A C 1
ATOM 1363 O O . MET A 1 182 ? 10.219 -16.219 4.055 1 55.19 182 MET A O 1
ATOM 1367 N N . LEU A 1 183 ? 10.125 -14.805 2.611 1 48.22 183 LEU A N 1
ATOM 1368 C CA . LEU A 1 183 ? 11.445 -15.25 2.174 1 48.22 183 LEU A CA 1
ATOM 1369 C C . LEU A 1 183 ? 12.547 -14.594 3.004 1 48.22 183 LEU A C 1
ATOM 1371 O O . LEU A 1 183 ? 12.617 -13.367 3.09 1 48.22 183 LEU A O 1
ATOM 1375 N N . MET A 1 184 ? 12.727 -15.141 4.297 1 39.06 184 MET A N 1
ATOM 1376 C CA . MET A 1 184 ? 13.875 -14.68 5.062 1 39.06 184 MET A CA 1
ATOM 1377 C C . MET A 1 184 ? 15.117 -14.586 4.18 1 39.06 184 MET A C 1
ATOM 1379 O O . MET A 1 184 ? 15.68 -15.609 3.791 1 39.06 184 MET A O 1
ATOM 1383 N N . VAL A 1 185 ? 15.242 -13.75 3.352 1 37.34 185 VAL A N 1
ATOM 1384 C CA . VAL A 1 185 ? 16.625 -13.531 2.951 1 37.34 185 VAL A CA 1
ATOM 1385 C C . VAL A 1 185 ? 17.469 -13.188 4.176 1 37.34 185 VAL A C 1
ATOM 1387 O O . VAL A 1 185 ? 17.297 -12.133 4.781 1 37.34 185 VAL A O 1
ATOM 1390 N N . GLN A 1 186 ? 17.75 -13.953 5.188 1 33.69 186 GLN A N 1
ATOM 1391 C CA . GLN A 1 186 ? 18.75 -13.656 6.203 1 33.69 186 GLN A CA 1
ATOM 1392 C C . GLN A 1 186 ? 19.641 -12.492 5.773 1 33.69 186 GLN A C 1
ATOM 1394 O O . GLN A 1 186 ? 19.703 -12.156 4.59 1 33.69 186 GLN A O 1
ATOM 1399 N N . ARG A 1 187 ? 20.703 -12.062 6.82 1 32.78 187 ARG A N 1
ATOM 1400 C CA . ARG A 1 187 ? 21.75 -11.055 6.832 1 32.78 187 ARG A CA 1
ATOM 1401 C C . ARG A 1 187 ? 22.438 -10.953 5.473 1 32.78 187 ARG A C 1
ATOM 1403 O O . ARG A 1 187 ? 23.594 -10.555 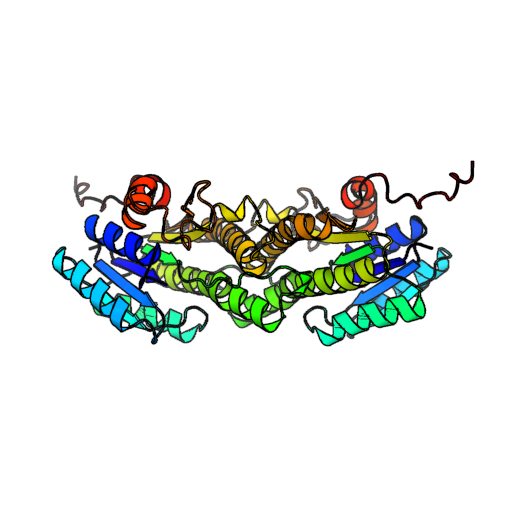5.383 1 32.78 187 ARG A O 1
ATOM 1410 N N . TYR A 1 188 ? 22.297 -11.727 4.594 1 31 188 TYR A N 1
ATOM 1411 C CA . TYR A 1 188 ? 23.281 -11.344 3.592 1 31 188 TYR A CA 1
ATOM 1412 C C . TYR A 1 188 ? 22.969 -9.969 3.016 1 31 188 TYR A C 1
ATOM 1414 O O . TYR A 1 188 ? 21.797 -9.594 2.881 1 31 188 TYR A O 1
ATOM 1422 N N . PRO A 1 189 ? 23.938 -9.031 3.02 1 29.23 189 PRO A N 1
ATOM 1423 C CA . PRO A 1 189 ? 23.891 -7.703 2.412 1 29.23 189 PRO A CA 1
ATOM 1424 C C . PRO A 1 189 ? 22.969 -7.629 1.208 1 29.23 189 PRO A C 1
ATOM 1426 O O . PRO A 1 189 ? 22.812 -8.617 0.477 1 29.23 189 PRO A O 1
ATOM 1429 N N . PHE A 1 190 ? 21.891 -6.988 1.119 1 33.62 190 PHE A N 1
ATOM 1430 C CA . PHE A 1 190 ? 21.375 -6.535 -0.172 1 33.62 190 PHE A CA 1
ATOM 1431 C C . PHE A 1 190 ? 22.453 -6.684 -1.252 1 33.62 190 PHE A C 1
ATOM 1433 O O . PHE A 1 190 ? 22.172 -6.469 -2.436 1 33.62 190 PHE A O 1
ATOM 1440 N N . GLU A 1 191 ? 23.703 -6.652 -0.858 1 32.66 191 GLU A N 1
ATOM 1441 C CA . GLU A 1 191 ? 24.906 -6.926 -1.657 1 32.66 191 GLU A CA 1
ATOM 1442 C C . GLU A 1 191 ? 24.906 -8.367 -2.158 1 32.66 191 GLU A C 1
ATOM 1444 O O . GLU A 1 191 ? 25.625 -8.695 -3.107 1 32.66 191 GLU A O 1
ATOM 1449 N N . CYS A 1 192 ? 24.5 -9.305 -1.423 1 30.48 192 CYS A N 1
ATOM 1450 C CA . CYS A 1 192 ? 24.656 -10.617 -2.039 1 30.48 192 CYS A CA 1
ATOM 1451 C C . CYS A 1 192 ? 23.672 -10.812 -3.184 1 30.48 192 CYS A C 1
ATOM 1453 O O . CYS A 1 192 ? 23.938 -11.594 -4.102 1 30.48 192 CYS A O 1
ATOM 1455 N N . ILE A 1 193 ? 22.516 -10.32 -3.221 1 33.16 193 ILE A N 1
ATOM 1456 C CA . ILE A 1 193 ? 21.906 -10.422 -4.539 1 33.16 193 ILE A CA 1
ATOM 1457 C C . ILE A 1 193 ? 22.656 -9.539 -5.531 1 33.16 193 ILE A C 1
ATOM 1459 O O . ILE A 1 193 ? 22.828 -9.898 -6.695 1 33.16 193 ILE A O 1
ATOM 1463 N N . PHE A 1 194 ? 23.172 -8.273 -5.145 1 31.2 194 PHE A N 1
ATOM 1464 C CA . PHE A 1 194 ? 24.078 -7.508 -6 1 31.2 194 PHE A CA 1
ATOM 1465 C C . PHE A 1 194 ? 25.516 -7.914 -5.75 1 31.2 194 PHE A C 1
ATOM 1467 O O . PHE A 1 194 ? 26.422 -7.445 -6.441 1 31.2 194 PHE A O 1
ATOM 1474 N N . ASN A 1 195 ? 25.984 -8.133 -4.523 1 29.17 195 ASN A N 1
ATOM 1475 C CA . ASN A 1 195 ? 27.406 -8.461 -4.523 1 29.17 195 ASN A CA 1
ATOM 1476 C C . ASN A 1 195 ? 27.672 -9.836 -5.121 1 29.17 195 ASN A C 1
ATOM 1478 O O . ASN A 1 195 ? 27.078 -10.828 -4.684 1 29.17 195 ASN A O 1
ATOM 1482 N N . ARG A 1 196 ? 28.328 -9.898 -6.207 1 32.06 196 ARG A N 1
ATOM 1483 C CA . ARG A 1 196 ? 28.953 -10.922 -7.035 1 32.06 196 ARG A CA 1
ATOM 1484 C C . ARG A 1 196 ? 29.641 -11.969 -6.172 1 32.06 196 ARG A C 1
ATOM 1486 O O . ARG A 1 196 ? 29.781 -13.125 -6.582 1 32.06 196 ARG A O 1
ATOM 1493 N N . LYS A 1 197 ? 30.391 -11.492 -5.051 1 30.17 197 LYS A N 1
ATOM 1494 C CA . LYS A 1 197 ? 31.375 -12.422 -4.5 1 30.17 197 LYS A CA 1
ATOM 1495 C C . LYS A 1 197 ? 30.703 -13.43 -3.564 1 30.17 197 LYS A C 1
ATOM 1497 O O . LYS A 1 197 ? 31.375 -14.258 -2.953 1 30.17 197 LYS A O 1
ATOM 1502 N N . LEU A 1 198 ? 29.875 -13.031 -2.639 1 34.34 198 LEU A N 1
ATOM 1503 C CA . LEU A 1 198 ? 29.469 -14.258 -1.966 1 34.34 198 LEU A CA 1
ATOM 1504 C C . LEU A 1 198 ? 29.078 -15.328 -2.98 1 34.34 198 LEU A C 1
ATOM 1506 O O . LEU A 1 198 ? 28.031 -15.242 -3.613 1 34.34 198 LEU A O 1
ATOM 1510 N N . THR A 1 199 ? 29.938 -15.805 -3.689 1 30.72 199 THR A N 1
ATOM 1511 C CA . THR A 1 199 ? 30.344 -16.844 -4.629 1 30.72 199 THR A CA 1
ATOM 1512 C C . THR A 1 199 ? 29.672 -18.172 -4.277 1 30.72 199 THR A C 1
ATOM 1514 O O . THR A 1 199 ? 29.172 -18.875 -5.156 1 30.72 199 THR A O 1
ATOM 1517 N N . LYS A 1 200 ? 30.203 -18.953 -3.189 1 32.44 200 LYS A N 1
ATOM 1518 C CA . LYS A 1 200 ? 30.094 -20.406 -3.121 1 32.44 200 LYS A CA 1
ATOM 1519 C C . LYS A 1 200 ? 28.719 -20.828 -2.611 1 32.44 200 LYS A C 1
ATOM 1521 O O . LYS A 1 200 ? 28.438 -22.016 -2.453 1 32.44 200 LYS A O 1
ATOM 1526 N N . TYR A 1 201 ? 28.312 -20.297 -1.388 1 33.38 201 TYR A N 1
ATOM 1527 C CA . TYR A 1 201 ? 27.094 -21 -1.008 1 33.38 201 TYR A CA 1
ATOM 1528 C C . TYR A 1 201 ? 26.094 -21.016 -2.156 1 33.38 201 TYR A C 1
ATOM 1530 O O . TYR A 1 201 ? 26.094 -20.125 -2.996 1 33.38 201 TYR A O 1
ATOM 1538 N N . LYS A 1 202 ? 25.219 -22.125 -2.305 1 39.94 202 LYS A N 1
ATOM 1539 C CA . LYS A 1 202 ? 24.109 -22.781 -3.01 1 39.94 202 LYS A CA 1
ATOM 1540 C C . LYS A 1 202 ? 22.953 -21.812 -3.238 1 39.94 202 LYS A C 1
ATOM 1542 O O . LYS A 1 202 ? 22.703 -20.938 -2.414 1 39.94 202 LYS A O 1
ATOM 1547 N N . THR A 1 203 ? 22.078 -21.75 -4.531 1 48.12 203 THR A N 1
ATOM 1548 C CA . THR A 1 203 ? 21.188 -21.109 -5.48 1 48.12 203 THR A CA 1
ATOM 1549 C C . THR A 1 203 ? 19.891 -20.672 -4.801 1 48.12 203 THR A C 1
ATOM 1551 O O . THR A 1 203 ? 19.578 -21.125 -3.695 1 48.12 203 THR A O 1
ATOM 1554 N N . THR A 1 204 ? 19.344 -19.375 -5.242 1 53.34 204 THR A N 1
ATOM 1555 C CA . THR A 1 204 ? 17.953 -19.031 -4.992 1 53.34 204 THR A CA 1
ATOM 1556 C C . THR A 1 204 ? 17.109 -20.281 -4.766 1 53.34 204 THR A C 1
ATOM 1558 O O . THR A 1 204 ? 16.266 -20.328 -3.869 1 53.34 204 THR A O 1
ATOM 1561 N N . GLN A 1 205 ? 17.562 -21.297 -5.41 1 54.19 205 GLN A N 1
ATOM 1562 C CA . GLN A 1 205 ? 16.781 -22.531 -5.352 1 54.19 205 GLN A CA 1
ATOM 1563 C C . GLN A 1 205 ? 16.953 -23.219 -3.998 1 54.19 205 GLN A C 1
ATOM 1565 O O . GLN A 1 205 ? 15.984 -23.766 -3.453 1 54.19 205 GLN A O 1
ATOM 1570 N N . HIS A 1 206 ? 18.172 -23.109 -3.504 1 56.34 206 HIS A N 1
ATOM 1571 C CA . HIS A 1 206 ? 18.422 -23.766 -2.229 1 56.34 206 HIS A CA 1
ATOM 1572 C C . HIS A 1 206 ? 17.719 -23.047 -1.085 1 56.34 206 HIS A C 1
ATOM 1574 O O . HIS A 1 206 ? 17.219 -23.688 -0.154 1 56.34 206 HIS A O 1
ATOM 1580 N N . ILE A 1 207 ? 17.641 -21.812 -1.272 1 55.69 207 ILE A N 1
ATOM 1581 C CA . ILE A 1 207 ? 16.984 -21.016 -0.235 1 55.69 207 ILE A CA 1
ATOM 1582 C C . ILE A 1 207 ? 15.484 -21.281 -0.235 1 55.69 207 ILE A C 1
ATOM 1584 O O . ILE A 1 207 ? 14.891 -21.484 0.823 1 55.69 207 ILE A O 1
ATOM 1588 N N . VAL A 1 208 ? 15 -21.328 -1.38 1 57.28 208 VAL A N 1
ATOM 1589 C CA . VAL A 1 208 ? 13.57 -21.594 -1.5 1 57.28 208 VAL A CA 1
ATOM 1590 C C . VAL A 1 208 ? 13.258 -23 -0.997 1 57.28 208 VAL A C 1
ATOM 1592 O O . VAL A 1 208 ? 12.273 -23.203 -0.284 1 57.28 208 VAL A O 1
ATOM 1595 N N . GLN A 1 209 ? 14.117 -23.906 -1.282 1 57.66 209 GLN A N 1
ATOM 1596 C CA . GLN A 1 209 ? 13.883 -25.297 -0.867 1 57.66 209 GLN A CA 1
ATOM 1597 C C . GLN A 1 209 ? 13.914 -25.422 0.653 1 57.66 209 GLN A C 1
ATOM 1599 O O . GLN A 1 209 ? 13.109 -26.156 1.237 1 57.66 209 GLN A O 1
ATOM 1604 N N . ALA A 1 210 ? 14.781 -24.656 1.161 1 55.22 210 ALA A N 1
ATOM 1605 C CA . ALA A 1 210 ? 14.953 -24.734 2.609 1 55.22 210 ALA A CA 1
ATOM 1606 C C . ALA A 1 210 ? 13.781 -24.094 3.342 1 55.22 210 ALA A C 1
ATOM 1608 O O . ALA A 1 210 ? 13.406 -24.531 4.434 1 55.22 210 ALA A O 1
ATOM 1609 N N . GLN A 1 211 ? 13.234 -23.203 2.68 1 56.81 211 GLN A N 1
ATOM 1610 C CA . GLN A 1 211 ? 12.18 -22.438 3.355 1 56.81 211 GLN A CA 1
ATOM 1611 C C . GLN A 1 211 ? 10.797 -22.891 2.891 1 56.81 211 GLN A C 1
ATOM 1613 O O . GLN A 1 211 ? 9.781 -22.391 3.373 1 56.81 211 GLN A O 1
ATOM 1618 N N . TRP A 1 212 ? 10.852 -23.875 2.072 1 56.28 212 TRP A N 1
ATOM 1619 C CA . TRP A 1 212 ? 9.641 -24.281 1.366 1 56.28 212 TRP A CA 1
ATOM 1620 C C . TRP A 1 212 ? 8.57 -24.75 2.348 1 56.28 212 TRP A C 1
ATOM 1622 O O . TRP A 1 212 ? 7.398 -24.391 2.225 1 56.28 212 TRP A O 1
ATOM 1632 N N . PRO A 1 213 ? 9 -25.594 3.365 1 53.34 213 PRO A N 1
ATOM 1633 C CA . PRO A 1 213 ? 7.953 -26 4.309 1 53.34 213 PRO A CA 1
ATOM 1634 C C . PRO A 1 213 ? 7.281 -24.812 4.996 1 53.34 213 PRO A C 1
ATOM 1636 O O . PRO A 1 213 ? 6.094 -24.891 5.324 1 53.34 213 PRO A O 1
ATOM 1639 N N . GLN A 1 214 ? 7.973 -23.797 5.199 1 51 214 GLN A N 1
ATOM 1640 C CA . GLN A 1 214 ? 7.434 -22.625 5.871 1 51 214 GLN A CA 1
ATOM 1641 C C . GLN A 1 214 ? 6.562 -21.797 4.926 1 51 214 GLN A C 1
ATOM 1643 O O . GLN A 1 214 ? 5.613 -21.141 5.363 1 51 214 GLN A O 1
ATOM 1648 N N . ILE A 1 215 ? 6.961 -21.781 3.697 1 51.41 215 ILE A N 1
ATOM 1649 C CA . ILE A 1 215 ? 6.25 -20.984 2.697 1 51.41 215 ILE A CA 1
ATOM 1650 C C . ILE A 1 215 ? 4.898 -21.625 2.395 1 51.41 215 ILE A C 1
ATOM 1652 O O . ILE A 1 215 ? 3.871 -20.953 2.371 1 51.41 215 ILE A O 1
ATOM 1656 N N . CYS A 1 216 ? 4.832 -22.922 2.045 1 50.5 216 CYS A N 1
ATOM 1657 C CA . CYS A 1 216 ? 3.604 -23.578 1.609 1 50.5 216 CYS A CA 1
ATOM 1658 C C . CYS A 1 216 ? 2.943 -24.312 2.762 1 50.5 216 CYS A C 1
ATOM 1660 O O . CYS A 1 216 ? 1.746 -24.609 2.719 1 50.5 216 CYS A O 1
ATOM 1662 N N . GLY A 1 217 ? 3.307 -24.203 3.916 1 44.88 217 GLY A N 1
ATOM 1663 C CA . GLY A 1 217 ? 2.803 -25.047 4.996 1 44.88 217 GLY A CA 1
ATOM 1664 C C . GLY A 1 217 ? 2.941 -26.531 4.719 1 44.88 217 GLY A C 1
ATOM 1665 O O . GLY A 1 217 ? 3.227 -26.922 3.588 1 44.88 217 GLY A O 1
ATOM 1666 N N . LYS A 1 218 ? 3.133 -27.453 5.703 1 40.91 218 LYS A N 1
ATOM 1667 C CA . LYS A 1 218 ? 3.312 -28.891 5.609 1 40.91 218 LYS A CA 1
ATOM 1668 C C . LYS A 1 218 ? 2.439 -29.484 4.508 1 40.91 218 LYS A C 1
ATOM 1670 O O . LYS A 1 218 ? 2.771 -30.531 3.934 1 40.91 218 LYS A O 1
ATOM 1675 N N . ARG A 1 219 ? 1.197 -29.25 4.363 1 40.34 219 ARG A N 1
ATOM 1676 C CA . ARG A 1 219 ? 0.22 -30.141 3.758 1 40.34 219 ARG A CA 1
ATOM 1677 C C . ARG A 1 219 ? 0.059 -29.859 2.27 1 40.34 219 ARG A C 1
ATOM 1679 O O . ARG A 1 219 ? -1.027 -29.484 1.816 1 40.34 219 ARG A O 1
ATOM 1686 N N . LEU A 1 220 ? 0.827 -29.188 1.679 1 42.22 220 LEU A N 1
ATOM 1687 C CA . LEU A 1 220 ? 0.479 -29.156 0.262 1 42.22 220 LEU A CA 1
ATOM 1688 C C . LEU A 1 220 ? 0.586 -30.547 -0.348 1 42.22 220 LEU A C 1
ATOM 1690 O O . LEU A 1 220 ? 0.786 -30.688 -1.557 1 42.22 220 LEU A O 1
ATOM 1694 N N . THR A 1 221 ? 0.768 -31.594 0.491 1 34.09 221 THR A N 1
ATOM 1695 C CA . THR A 1 221 ? 0.807 -32.906 -0.143 1 34.09 221 THR A CA 1
ATOM 1696 C C . THR A 1 221 ? -0.466 -33.156 -0.947 1 34.09 221 THR A C 1
ATOM 1698 O O . THR A 1 221 ? -1.566 -32.844 -0.493 1 34.09 221 THR A O 1
ATOM 1701 N N . PRO A 1 222 ? -0.408 -33.375 -2.17 1 33.53 222 PRO A N 1
ATOM 1702 C CA . PRO A 1 222 ? -1.586 -33.812 -2.918 1 33.53 222 PRO A CA 1
ATOM 1703 C C . PRO A 1 222 ? -2.488 -34.75 -2.104 1 33.53 222 PRO A C 1
ATOM 1705 O O . PRO A 1 222 ? -2 -35.531 -1.29 1 33.53 222 PRO A O 1
ATOM 1708 N N . VAL A 1 223 ? -3.678 -34.344 -1.621 1 33.09 223 VAL A N 1
ATOM 1709 C CA . VAL A 1 223 ? -4.648 -35.25 -1.014 1 33.09 223 VAL A CA 1
ATOM 1710 C C . VAL A 1 223 ? -4.57 -36.594 -1.684 1 33.09 223 VAL A C 1
ATOM 1712 O O . VAL A 1 223 ? -4.793 -36.719 -2.891 1 33.09 223 VAL A O 1
ATOM 1715 N N . SER A 1 224 ? -3.877 -37.469 -1.209 1 29.78 224 SER A N 1
ATOM 1716 C CA . SER A 1 224 ? -4.059 -38.875 -1.575 1 29.78 224 SER A CA 1
ATOM 1717 C C . SER A 1 224 ? -5.52 -39.281 -1.462 1 29.78 224 SER A C 1
ATOM 1719 O O . SER A 1 224 ? -6.227 -38.844 -0.554 1 29.78 224 SER A O 1
ATOM 1721 N N . ARG A 1 225 ? -6.297 -39.688 -2.613 1 31.09 225 ARG A N 1
ATOM 1722 C CA . ARG A 1 225 ? -7.578 -40.375 -2.771 1 31.09 225 ARG A CA 1
ATOM 1723 C C . ARG A 1 225 ? -7.73 -41.5 -1.746 1 31.09 225 ARG A C 1
ATOM 1725 O O . ARG A 1 225 ? -8.625 -42.344 -1.869 1 31.09 225 ARG A O 1
ATOM 1732 N N . SER A 1 226 ? -7.102 -41.625 -0.611 1 27.66 226 SER A N 1
ATOM 1733 C CA . SER A 1 226 ? -7.383 -42.906 0.01 1 27.66 226 SER A CA 1
ATOM 1734 C C . SER A 1 226 ? -8.734 -42.906 0.715 1 27.66 226 SER A C 1
ATOM 1736 O O . SER A 1 226 ? -9.148 -43.906 1.277 1 27.66 226 SER A O 1
ATOM 1738 N N . GLY A 1 227 ? -9.57 -41.812 0.968 1 24.69 227 GLY A N 1
ATOM 1739 C CA . GLY A 1 227 ? -10.656 -42.281 1.826 1 24.69 227 GLY A CA 1
ATOM 1740 C C . GLY A 1 227 ? -11.703 -43.062 1.087 1 24.69 227 GLY A C 1
ATOM 1741 O O . GLY A 1 227 ? -12.82 -43.25 1.585 1 24.69 227 GLY A O 1
ATOM 1742 N N . VAL A 1 228 ? -11.609 -43.812 -0.07 1 20.97 228 VAL A N 1
ATOM 1743 C CA . VAL A 1 228 ? -12.727 -44.719 -0.31 1 20.97 228 VAL A CA 1
ATOM 1744 C C . VAL A 1 228 ? -12.719 -45.812 0.741 1 20.97 228 VAL A C 1
ATOM 1746 O O . VAL A 1 228 ? -11.859 -46.719 0.722 1 20.97 228 VAL A O 1
ATOM 1749 N N . ALA A 1 229 ? -12.664 -45.844 2.088 1 19.2 229 ALA A N 1
ATOM 1750 C CA . ALA A 1 229 ? -13.359 -46.875 2.857 1 19.2 229 ALA A CA 1
ATOM 1751 C C . ALA A 1 229 ? -14.766 -46.438 3.244 1 19.2 229 ALA A C 1
ATOM 1753 O O . ALA A 1 229 ? -14.992 -45.25 3.482 1 19.2 229 ALA A O 1
ATOM 1754 N N . MET B 1 1 ? 6.961 30.688 15.906 1 77.81 1 MET B N 1
ATOM 1755 C CA . MET B 1 1 ? 5.672 30.016 16.078 1 77.81 1 MET B CA 1
ATOM 1756 C C . MET B 1 1 ? 5.617 28.734 15.273 1 77.81 1 MET B C 1
ATOM 1758 O O . MET B 1 1 ? 6.285 28.609 14.242 1 77.81 1 MET B O 1
ATOM 1762 N N . THR B 1 2 ? 5.02 27.547 15.859 1 94.5 2 THR B N 1
ATOM 1763 C CA . THR B 1 2 ? 5 26.234 15.234 1 94.5 2 THR B CA 1
ATOM 1764 C C . THR B 1 2 ? 3.805 26.094 14.297 1 94.5 2 THR B C 1
ATOM 1766 O O . THR B 1 2 ? 2.693 26.516 14.633 1 94.5 2 THR B O 1
ATOM 1769 N N . VAL B 1 3 ? 4.051 25.703 13.125 1 98.44 3 VAL B N 1
ATOM 1770 C CA . VAL B 1 3 ? 3.037 25.641 12.078 1 98.44 3 VAL B CA 1
ATOM 1771 C C . VAL B 1 3 ? 2.793 24.188 11.68 1 98.44 3 VAL B C 1
ATOM 1773 O O . VAL B 1 3 ? 3.74 23.422 11.484 1 98.44 3 VAL B O 1
ATOM 1776 N N . ALA B 1 4 ? 1.466 23.875 11.539 1 98.19 4 ALA B N 1
ATOM 1777 C CA . ALA B 1 4 ? 1.089 22.516 11.148 1 98.19 4 ALA B CA 1
ATOM 1778 C C . ALA B 1 4 ? 0.214 22.531 9.898 1 98.19 4 ALA B C 1
ATOM 1780 O O . ALA B 1 4 ? -0.522 23.484 9.656 1 98.19 4 ALA B O 1
ATOM 1781 N N . ILE B 1 5 ? 0.346 21.531 9.102 1 98.69 5 ILE B N 1
ATOM 1782 C CA . ILE B 1 5 ? -0.625 21.203 8.062 1 98.69 5 ILE B CA 1
ATOM 1783 C C . ILE B 1 5 ? -1.412 19.953 8.477 1 98.69 5 ILE B C 1
ATOM 1785 O O . ILE B 1 5 ? -0.833 18.969 8.945 1 98.69 5 ILE B O 1
ATOM 1789 N N . VAL B 1 6 ? -2.719 19.969 8.391 1 97.62 6 VAL B N 1
ATOM 1790 C CA . VAL B 1 6 ? -3.582 18.812 8.578 1 97.62 6 VAL B CA 1
ATOM 1791 C C . VAL B 1 6 ? -4.387 18.547 7.305 1 97.62 6 VAL B C 1
ATOM 1793 O O . VAL B 1 6 ? -5.211 19.375 6.906 1 97.62 6 VAL B O 1
ATOM 1796 N N . THR B 1 7 ? -4.145 17.469 6.68 1 98.44 7 THR B N 1
ATOM 1797 C CA . THR B 1 7 ? -4.906 17.141 5.477 1 98.44 7 THR B CA 1
ATOM 1798 C C . THR B 1 7 ? -6.188 16.391 5.84 1 98.44 7 THR B C 1
ATOM 1800 O O . THR B 1 7 ? -6.238 15.68 6.844 1 98.44 7 THR B O 1
ATOM 1803 N N . GLY B 1 8 ? -7.188 16.516 4.938 1 97.19 8 GLY B N 1
ATOM 1804 C CA . GLY B 1 8 ? -8.477 15.938 5.277 1 97.19 8 GLY B CA 1
ATOM 1805 C C . GLY B 1 8 ? -9.055 16.484 6.57 1 97.19 8 GLY B C 1
ATOM 1806 O O . GLY B 1 8 ? -9.562 15.719 7.398 1 97.19 8 GLY B O 1
ATOM 1807 N N . ALA B 1 9 ? -9.008 17.719 6.793 1 96.44 9 ALA B N 1
ATOM 1808 C CA . ALA B 1 9 ? -9.242 18.312 8.109 1 96.44 9 ALA B CA 1
ATOM 1809 C C . ALA B 1 9 ? -10.703 18.734 8.266 1 96.44 9 ALA B C 1
ATOM 1811 O O . ALA B 1 9 ? -11.125 19.141 9.352 1 96.44 9 ALA B O 1
ATOM 1812 N N . SER B 1 10 ? -11.508 18.609 7.262 1 94.69 10 SER B N 1
ATOM 1813 C CA . SER B 1 10 ? -12.82 19.25 7.254 1 94.69 10 SER B CA 1
ATOM 1814 C C . SER B 1 10 ? -13.766 18.562 8.242 1 94.69 10 SER B C 1
ATOM 1816 O O . SER B 1 10 ? -14.734 19.172 8.695 1 94.69 10 SER B O 1
ATOM 1818 N N . ARG B 1 11 ? -13.531 17.297 8.469 1 85.88 11 ARG B N 1
ATOM 1819 C CA . ARG B 1 11 ? -14.461 16.562 9.32 1 85.88 11 ARG B CA 1
ATOM 1820 C C . ARG B 1 11 ? -13.734 15.469 10.109 1 85.88 11 ARG B C 1
ATOM 1822 O O . ARG B 1 11 ? -12.539 15.258 9.93 1 85.88 11 ARG B O 1
ATOM 1829 N N . GLY B 1 12 ? -14.438 15.016 11.055 1 83.69 12 GLY B N 1
ATOM 1830 C CA . GLY B 1 12 ? -14.016 13.812 11.742 1 83.69 12 GLY B CA 1
ATOM 1831 C C . GLY B 1 12 ? -12.719 13.992 12.516 1 83.69 12 GLY B C 1
ATOM 1832 O O . GLY B 1 12 ? -12.578 14.953 13.273 1 83.69 12 GLY B O 1
ATOM 1833 N N . ILE B 1 13 ? -11.875 12.977 12.352 1 82 13 ILE B N 1
ATOM 1834 C CA . ILE B 1 13 ? -10.625 12.891 13.102 1 82 13 ILE B CA 1
ATOM 1835 C C . ILE B 1 13 ? -9.711 14.047 12.703 1 82 13 ILE B C 1
ATOM 1837 O O . ILE B 1 13 ? -9.07 14.664 13.555 1 82 13 ILE B O 1
ATOM 1841 N N . GLY B 1 14 ? -9.727 14.391 11.406 1 89.44 14 GLY B N 1
ATOM 1842 C CA . GLY B 1 14 ? -8.898 15.484 10.93 1 89.44 14 GLY B CA 1
ATOM 1843 C C . GLY B 1 14 ? -9.258 16.812 11.562 1 89.44 14 GLY B C 1
ATOM 1844 O O . GLY B 1 14 ? -8.375 17.578 11.961 1 89.44 14 GLY B O 1
ATOM 1845 N N . ARG B 1 15 ? -10.492 17.031 11.641 1 92.69 15 ARG B N 1
ATOM 1846 C CA . ARG B 1 15 ? -10.961 18.266 12.258 1 92.69 15 ARG B CA 1
ATOM 1847 C C . ARG B 1 15 ? -10.586 18.328 13.734 1 92.69 15 ARG B C 1
ATOM 1849 O O . ARG B 1 15 ? -10.078 19.344 14.211 1 92.69 15 ARG B O 1
ATOM 1856 N N . ALA B 1 16 ? -10.781 17.219 14.414 1 86.38 16 ALA B N 1
ATOM 1857 C CA . ALA B 1 16 ? -10.453 17.125 15.836 1 86.38 16 ALA B CA 1
ATOM 1858 C C . ALA B 1 16 ? -8.961 17.344 16.078 1 86.38 16 ALA B C 1
ATOM 1860 O O . ALA B 1 16 ? -8.57 18.016 17.016 1 86.38 16 ALA B O 1
ATOM 1861 N N . ILE B 1 17 ? -8.164 16.812 15.211 1 87.56 17 ILE B N 1
ATOM 1862 C CA . ILE B 1 17 ? -6.719 16.938 15.328 1 87.56 17 ILE B CA 1
ATOM 1863 C C . ILE B 1 17 ? -6.316 18.406 15.125 1 87.56 17 ILE B C 1
ATOM 1865 O O . ILE B 1 17 ? -5.512 1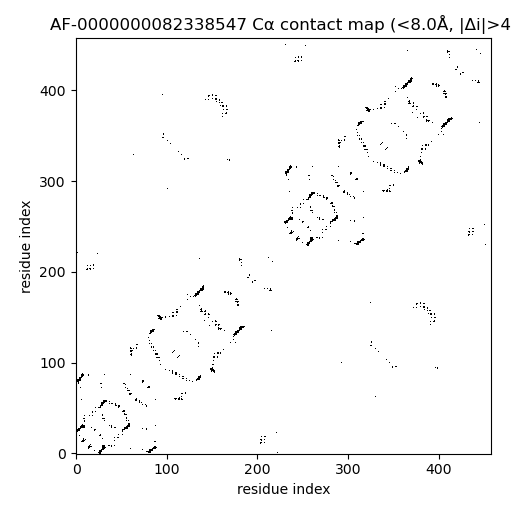8.938 15.891 1 87.56 17 ILE B O 1
ATOM 1869 N N . ALA B 1 18 ? -6.91 19.016 14.148 1 94.38 18 ALA B N 1
ATOM 1870 C CA . ALA B 1 18 ? -6.594 20.422 13.867 1 94.38 18 ALA B CA 1
ATOM 1871 C C . ALA B 1 18 ? -6.93 21.312 15.062 1 94.38 18 ALA B C 1
ATOM 1873 O O . ALA B 1 18 ? -6.129 22.156 15.453 1 94.38 18 ALA B O 1
ATOM 1874 N N . LEU B 1 19 ? -8.023 21.094 15.633 1 93.06 19 LEU B N 1
ATOM 1875 C CA . LEU B 1 19 ? -8.461 21.891 16.766 1 93.06 19 LEU B CA 1
ATOM 1876 C C . LEU B 1 19 ? -7.559 21.656 17.984 1 93.06 19 LEU B C 1
ATOM 1878 O O . LEU B 1 19 ? -7.223 22.594 18.703 1 93.06 19 LEU B O 1
ATOM 1882 N N . GLN B 1 20 ? -7.18 20.406 18.156 1 89.19 20 GLN B N 1
ATOM 1883 C CA . GLN B 1 20 ? -6.273 20.094 19.25 1 89.19 20 GLN B CA 1
ATOM 1884 C C . GLN B 1 20 ? -4.918 20.766 19.062 1 89.19 20 GLN B C 1
ATOM 1886 O O . GLN B 1 20 ? -4.328 21.281 20.016 1 89.19 20 GLN B O 1
ATOM 1891 N N . LEU B 1 21 ? -4.418 20.766 17.906 1 91.88 21 LEU B N 1
ATOM 1892 C CA . LEU B 1 21 ? -3.146 21.422 17.609 1 91.88 21 LEU B CA 1
ATOM 1893 C C . LEU B 1 21 ? -3.236 22.922 17.859 1 91.88 21 LEU B C 1
ATOM 1895 O O . LEU B 1 21 ? -2.281 23.531 18.344 1 91.88 21 LEU B O 1
ATOM 1899 N N . ALA B 1 22 ? -4.359 23.516 17.531 1 94.88 22 ALA B N 1
ATOM 1900 C CA . ALA B 1 22 ? -4.586 24.922 17.828 1 94.88 22 ALA B CA 1
ATOM 1901 C C . ALA B 1 22 ? -4.562 25.188 19.328 1 94.88 22 ALA B C 1
ATOM 1903 O O . ALA B 1 22 ? -3.957 26.156 19.781 1 94.88 22 ALA B O 1
ATOM 1904 N N . ASP B 1 23 ? -5.195 24.281 20.016 1 91.25 23 ASP B N 1
ATOM 1905 C CA . ASP B 1 23 ? -5.184 24.375 21.484 1 91.25 23 ASP B CA 1
ATOM 1906 C C . ASP B 1 23 ? -3.762 24.312 22.031 1 91.25 23 ASP B C 1
ATOM 1908 O O . ASP B 1 23 ? -3.451 24.938 23.047 1 91.25 23 ASP B O 1
ATOM 1912 N N . ASP B 1 24 ? -2.928 23.641 21.344 1 89.19 24 ASP B N 1
ATOM 1913 C CA . ASP B 1 24 ? -1.538 23.469 21.75 1 89.19 24 ASP B CA 1
ATOM 1914 C C . ASP B 1 24 ? -0.686 24.656 21.312 1 89.19 24 ASP B C 1
ATOM 1916 O O . ASP B 1 24 ? 0.526 24.672 21.531 1 89.19 24 ASP B O 1
ATOM 1920 N N . GLY B 1 25 ? -1.275 25.594 20.609 1 94.38 25 GLY B N 1
ATOM 1921 C CA . GLY B 1 25 ? -0.609 26.859 20.344 1 94.38 25 GLY B CA 1
ATOM 1922 C C . GLY B 1 25 ? -0.054 26.953 18.938 1 94.38 25 GLY B C 1
ATOM 1923 O O . GLY B 1 25 ? 0.719 27.875 18.625 1 94.38 25 GLY B O 1
ATOM 1924 N N . MET B 1 26 ? -0.485 26.109 18.062 1 95.62 26 MET B N 1
ATOM 1925 C CA . MET B 1 26 ? 0.085 26.094 16.719 1 95.62 26 MET B CA 1
ATOM 1926 C C . MET B 1 26 ? -0.802 26.859 15.742 1 95.62 26 MET B C 1
ATOM 1928 O O . MET B 1 26 ? -2.021 26.922 15.914 1 95.62 26 MET B O 1
ATOM 1932 N N . ASP B 1 27 ? -0.157 27.484 14.805 1 98.44 27 ASP B N 1
ATOM 1933 C CA . ASP B 1 27 ? -0.871 27.938 13.617 1 98.44 27 ASP B CA 1
ATOM 1934 C C . ASP B 1 27 ? -1.097 26.781 12.641 1 98.44 27 ASP B C 1
ATOM 1936 O O . ASP B 1 27 ? -0.254 25.891 12.516 1 98.44 27 ASP B O 1
ATOM 1940 N N . ILE B 1 28 ? -2.264 26.828 11.938 1 98.5 28 ILE B N 1
ATOM 1941 C CA . ILE B 1 28 ? -2.617 25.594 11.242 1 98.5 28 ILE B CA 1
ATOM 1942 C C . ILE B 1 28 ? -3.109 25.906 9.836 1 98.5 28 ILE B C 1
ATOM 1944 O O . ILE B 1 28 ? -4.016 26.719 9.656 1 98.5 28 ILE B O 1
ATOM 1948 N N . ALA B 1 29 ? -2.514 25.312 8.836 1 98.88 29 ALA B N 1
ATOM 1949 C CA . ALA B 1 29 ? -3.115 25.203 7.512 1 98.88 29 ALA B CA 1
ATOM 1950 C C . ALA B 1 29 ? -4.004 23.969 7.418 1 98.88 29 ALA B C 1
ATOM 1952 O O . ALA B 1 29 ? -3.537 22.844 7.613 1 98.88 29 ALA B O 1
ATOM 1953 N N . VAL B 1 30 ? -5.297 24.172 7.152 1 98.75 30 VAL B N 1
ATOM 1954 C CA . VAL B 1 30 ? -6.246 23.062 7.07 1 98.75 30 VAL B CA 1
ATOM 1955 C C . VAL B 1 30 ? -6.566 22.766 5.605 1 98.75 30 VAL B C 1
ATOM 1957 O O . VAL B 1 30 ? -6.867 23.672 4.832 1 98.75 30 VAL B O 1
ATOM 1960 N N . ASN B 1 31 ? -6.434 21.484 5.277 1 98.81 31 ASN B N 1
ATOM 1961 C CA . ASN B 1 31 ? -6.578 21.078 3.887 1 98.81 31 ASN B CA 1
ATOM 1962 C C . ASN B 1 31 ? -7.727 20.078 3.713 1 98.81 31 ASN B C 1
ATOM 1964 O O . ASN B 1 31 ? -7.949 19.219 4.57 1 98.81 31 ASN B O 1
ATOM 1968 N N . ASP B 1 32 ? -8.406 20.156 2.625 1 98.31 32 ASP B N 1
ATOM 1969 C CA . ASP B 1 32 ? -9.336 19.188 2.074 1 98.31 32 ASP B CA 1
ATOM 1970 C C . ASP B 1 32 ? -9.617 19.453 0.599 1 98.31 32 ASP B C 1
ATOM 1972 O O . ASP B 1 32 ? -9.016 20.359 0.005 1 98.31 32 ASP B O 1
ATOM 1976 N N . ILE B 1 33 ? -10.445 18.688 0.035 1 98.12 33 ILE B N 1
ATOM 1977 C CA . ILE B 1 33 ? -10.82 18.859 -1.362 1 98.12 33 ILE B CA 1
ATOM 1978 C C . ILE B 1 33 ? -11.844 19.984 -1.481 1 98.12 33 ILE B C 1
ATOM 1980 O O . ILE B 1 33 ? -12.445 20.406 -0.485 1 98.12 33 ILE B O 1
ATOM 1984 N N . GLU B 1 34 ? -12.078 20.438 -2.674 1 97.5 34 GLU B N 1
ATOM 1985 C CA . GLU B 1 34 ? -12.891 21.625 -2.957 1 97.5 34 GLU B CA 1
ATOM 1986 C C . GLU B 1 34 ? -14.305 21.453 -2.418 1 97.5 34 GLU B C 1
ATOM 1988 O O . GLU B 1 34 ? -14.891 22.406 -1.887 1 97.5 34 GLU B O 1
ATOM 1993 N N . GLU B 1 35 ? -14.844 20.281 -2.506 1 96.75 35 GLU B N 1
ATOM 1994 C CA . GLU B 1 35 ? -16.219 20.016 -2.092 1 96.75 35 GLU B CA 1
ATOM 1995 C C . GLU B 1 35 ? -16.406 20.25 -0.596 1 96.75 35 GLU B C 1
ATOM 1997 O O . GLU B 1 35 ? -17.531 20.438 -0.125 1 96.75 35 GLU B O 1
ATOM 2002 N N . GLN B 1 36 ? -15.32 20.281 0.148 1 97.06 36 GLN B N 1
ATOM 2003 C CA . GLN B 1 36 ? -15.398 20.406 1.601 1 97.06 36 GLN B CA 1
ATOM 2004 C C . GLN B 1 36 ? -15.039 21.812 2.062 1 97.06 36 GLN B C 1
ATOM 2006 O O . GLN B 1 36 ? -14.836 22.047 3.256 1 97.06 36 GLN B O 1
ATOM 2011 N N . LEU B 1 37 ? -14.984 22.781 1.154 1 97.5 37 LEU B N 1
ATOM 2012 C CA . LEU B 1 37 ? -14.5 24.109 1.45 1 97.5 37 LEU B CA 1
ATOM 2013 C C . LEU B 1 37 ? -15.352 24.781 2.521 1 97.5 37 LEU B C 1
ATOM 2015 O O . LEU B 1 37 ? -14.828 25.422 3.432 1 97.5 37 LEU B O 1
ATOM 2019 N N . PRO B 1 38 ? -16.672 24.625 2.482 1 97.88 38 PRO B N 1
ATOM 2020 C CA . PRO B 1 38 ? -17.453 25.266 3.535 1 97.88 38 PRO B CA 1
ATOM 2021 C C . PRO B 1 38 ? -17.094 24.766 4.934 1 97.88 38 PRO B C 1
ATOM 2023 O O . PRO B 1 38 ? -17 25.562 5.871 1 97.88 38 PRO B O 1
ATOM 2026 N N . GLN B 1 39 ? -16.875 23.453 5.066 1 97.31 39 GLN B N 1
ATOM 2027 C CA . GLN B 1 39 ? -16.484 22.875 6.348 1 97.31 39 GLN B CA 1
ATOM 2028 C C . GLN B 1 39 ? -15.086 23.328 6.75 1 97.31 39 GLN B C 1
ATOM 2030 O O . GLN B 1 39 ? -14.812 23.531 7.934 1 97.31 39 GLN B O 1
ATOM 2035 N N . LEU B 1 40 ? -14.25 23.516 5.816 1 98.12 40 LEU B N 1
ATOM 2036 C CA . LEU B 1 40 ? -12.898 24 6.07 1 98.12 40 LEU B CA 1
ATOM 2037 C C . LEU B 1 40 ? -12.914 25.422 6.598 1 98.12 40 LEU B C 1
ATOM 2039 O O . LEU B 1 40 ? -12.172 25.75 7.531 1 98.12 40 LEU B O 1
ATOM 2043 N N . GLU B 1 41 ? -13.703 26.234 5.965 1 98.44 41 GLU B N 1
ATOM 2044 C CA . GLU B 1 41 ? -13.82 27.625 6.391 1 98.44 41 GLU B CA 1
ATOM 2045 C C . GLU B 1 41 ? -14.359 27.734 7.812 1 98.44 41 GLU B C 1
ATOM 2047 O O . GLU B 1 41 ? -13.914 28.578 8.594 1 98.44 41 GLU B O 1
ATOM 2052 N N . SER B 1 42 ? -15.312 26.875 8.062 1 98.44 42 SER B N 1
ATOM 2053 C CA . SER B 1 42 ? -15.828 26.828 9.422 1 98.44 42 SER B CA 1
ATOM 2054 C C . SER B 1 42 ? -14.727 26.453 10.414 1 98.44 42 SER B C 1
ATOM 2056 O O . SER B 1 42 ? -14.633 27.047 11.492 1 98.44 42 SER B O 1
ATOM 2058 N N . LEU B 1 43 ? -13.922 25.484 10.078 1 98.12 43 LEU B N 1
ATOM 2059 C CA . LEU B 1 43 ? -12.812 25.047 10.922 1 98.12 43 LEU B CA 1
ATOM 2060 C C . LEU B 1 43 ? -11.789 26.172 11.086 1 98.12 43 LEU B C 1
ATOM 2062 O O . LEU B 1 43 ? -11.32 26.422 12.195 1 98.12 43 LEU B O 1
ATOM 2066 N N . LYS B 1 44 ? -11.477 26.781 10.016 1 98.69 44 LYS B N 1
ATOM 2067 C CA . LYS B 1 44 ? -10.562 27.922 10.07 1 98.69 44 LYS B CA 1
ATOM 2068 C C . LYS B 1 44 ? -11.047 28.969 11.062 1 98.69 44 LYS B C 1
ATOM 2070 O O . LYS B 1 44 ? -10.266 29.453 11.891 1 98.69 44 LYS B O 1
ATOM 2075 N N . SER B 1 45 ? -12.281 29.328 10.977 1 98.69 45 SER B N 1
ATOM 2076 C CA . SER B 1 45 ? -12.867 30.328 11.867 1 98.69 45 SER B CA 1
ATOM 2077 C C . SER B 1 45 ? -12.758 29.891 13.328 1 98.69 45 SER B C 1
ATOM 2079 O O . SER B 1 45 ? -12.438 30.719 14.195 1 98.69 45 SER B O 1
ATOM 2081 N N . GLU B 1 46 ? -13.008 28.641 13.562 1 98.06 46 GLU B N 1
ATOM 2082 C CA . GLU B 1 46 ? -12.906 28.109 14.922 1 98.06 46 GLU B CA 1
ATOM 2083 C C . GLU B 1 46 ? -11.477 28.188 15.445 1 98.06 46 GLU B C 1
ATOM 2085 O O . GLU B 1 46 ? -11.25 28.516 16.609 1 98.06 46 GLU B O 1
ATOM 2090 N N . ILE B 1 47 ? -10.531 27.875 14.617 1 98.25 47 ILE B N 1
ATOM 2091 C CA . ILE B 1 47 ? -9.117 27.938 14.977 1 98.25 47 ILE B CA 1
ATOM 2092 C C . ILE B 1 47 ? -8.727 29.391 15.289 1 98.25 47 ILE B C 1
ATOM 2094 O O . ILE B 1 47 ? -8.031 29.656 16.266 1 98.25 47 ILE B O 1
ATOM 2098 N N . GLU B 1 48 ? -9.227 30.281 14.5 1 98.56 48 GLU B N 1
ATOM 2099 C CA . GLU B 1 48 ? -8.938 31.703 14.703 1 98.56 48 GLU B CA 1
ATOM 2100 C C . GLU B 1 48 ? -9.57 32.219 15.992 1 98.56 48 GLU B C 1
ATOM 2102 O O . GLU B 1 48 ? -9.008 33.062 16.672 1 98.56 48 GLU B O 1
ATOM 2107 N N . GLN B 1 49 ? -10.688 31.703 16.312 1 98.06 49 GLN B N 1
ATOM 2108 C CA . GLN B 1 49 ? -11.336 32.062 17.578 1 98.06 49 GLN B CA 1
ATOM 2109 C C . GLN B 1 49 ? -10.5 31.609 18.766 1 98.06 49 GLN B C 1
ATOM 2111 O O . GLN B 1 49 ? -10.602 32.188 19.859 1 98.06 49 GLN B O 1
ATOM 2116 N N . LYS B 1 50 ? -9.688 30.625 18.562 1 96.5 50 LYS B N 1
ATOM 2117 C CA . LYS B 1 50 ? -8.789 30.125 19.609 1 96.5 50 LYS B CA 1
ATOM 2118 C C . LYS B 1 50 ? -7.523 30.984 19.688 1 96.5 50 LYS B C 1
ATOM 2120 O O . LYS B 1 50 ? -6.641 30.703 20.5 1 96.5 50 LYS B O 1
ATOM 2125 N N . GLY B 1 51 ? -7.395 31.969 18.859 1 97.75 51 GLY B N 1
ATOM 2126 C CA . GLY B 1 51 ? -6.281 32.906 18.906 1 97.75 51 GLY B CA 1
ATOM 2127 C C . GLY B 1 51 ? -5.121 32.5 18.016 1 97.75 51 GLY B C 1
ATOM 2128 O O . GLY B 1 51 ? -4.008 33 18.172 1 97.75 51 GLY B O 1
ATOM 2129 N N . ARG B 1 52 ? -5.352 31.516 17.141 1 98.06 52 ARG B N 1
ATOM 2130 C CA . ARG B 1 52 ? -4.293 31.047 16.25 1 98.06 52 ARG B CA 1
ATOM 2131 C C . ARG B 1 52 ? -4.543 31.516 14.82 1 98.06 52 ARG B C 1
ATOM 2133 O O . ARG B 1 52 ? -5.68 31.781 14.438 1 98.06 52 ARG B O 1
ATOM 2140 N N . ARG B 1 53 ? -3.521 31.609 14.062 1 98.56 53 ARG B N 1
ATOM 2141 C CA . ARG B 1 53 ? -3.676 31.859 12.633 1 98.56 53 ARG B CA 1
ATOM 2142 C C . ARG B 1 53 ? -4.023 30.562 11.883 1 98.56 53 ARG B C 1
ATOM 2144 O O . ARG B 1 53 ? -3.576 29.484 12.258 1 98.56 53 ARG B O 1
ATOM 2151 N N . SER B 1 54 ? -4.805 30.703 10.844 1 98.69 54 SER B N 1
ATOM 2152 C CA . SER B 1 54 ? -5.191 29.547 10.055 1 98.69 54 SER B CA 1
ATOM 2153 C C . SER B 1 54 ? -5.449 29.922 8.602 1 98.69 54 SER B C 1
ATOM 2155 O O . SER B 1 54 ? -5.715 31.094 8.297 1 98.69 54 SER B O 1
ATOM 2157 N N . MET B 1 55 ? -5.344 29.016 7.734 1 98.69 55 MET B N 1
ATOM 2158 C CA . MET B 1 55 ? -5.684 29.188 6.324 1 98.69 55 MET B CA 1
ATOM 2159 C C . MET B 1 55 ? -6.281 27.906 5.75 1 98.69 55 MET B C 1
ATOM 2161 O O . MET B 1 55 ? -5.922 26.797 6.172 1 98.69 55 MET B O 1
ATOM 2165 N N . CYS B 1 56 ? -7.168 28.109 4.836 1 98.75 56 CYS B N 1
ATOM 2166 C CA . CYS B 1 56 ? -7.703 26.984 4.074 1 98.75 56 CYS B CA 1
ATOM 2167 C C . CYS B 1 56 ? -6.867 26.734 2.824 1 98.75 56 CYS B C 1
ATOM 2169 O O . CYS B 1 56 ? -6.555 27.656 2.078 1 98.75 56 CYS B O 1
ATOM 2171 N N . VAL B 1 57 ? -6.492 25.5 2.664 1 98.75 57 VAL B N 1
ATOM 2172 C CA . VAL B 1 57 ? -5.801 25.125 1.438 1 98.75 57 VAL B CA 1
ATOM 2173 C C . VAL B 1 57 ? -6.559 23.984 0.744 1 98.75 57 VAL B C 1
ATOM 2175 O O . VAL B 1 57 ? -6.602 22.859 1.245 1 98.75 57 VAL B O 1
ATOM 2178 N N . VAL B 1 58 ? -7.137 24.312 -0.37 1 98.56 58 VAL B N 1
ATOM 2179 C CA . VAL B 1 58 ? -7.805 23.297 -1.176 1 98.56 58 VAL B CA 1
ATOM 2180 C C . VAL B 1 58 ? -6.777 22.531 -2.006 1 98.56 58 VAL B C 1
ATOM 2182 O O . VAL B 1 58 ? -6.027 23.141 -2.783 1 98.56 58 VAL B O 1
ATOM 2185 N N . ALA B 1 59 ? -6.727 21.219 -1.806 1 98.62 59 ALA B N 1
ATOM 2186 C CA . ALA B 1 59 ? -5.766 20.391 -2.523 1 98.62 59 ALA B CA 1
ATOM 2187 C C . ALA B 1 59 ? -6.172 18.922 -2.479 1 98.62 59 ALA B C 1
ATOM 2189 O O . ALA B 1 59 ? -6.68 18.438 -1.46 1 98.62 59 ALA B O 1
ATOM 2190 N N . ASP B 1 60 ? -6.016 18.297 -3.578 1 98.56 60 ASP B N 1
ATOM 2191 C CA . ASP B 1 60 ? -6.074 16.844 -3.65 1 98.56 60 ASP B CA 1
ATOM 2192 C C . ASP B 1 60 ? -4.711 16.219 -3.342 1 98.56 60 ASP B C 1
ATOM 2194 O O . ASP B 1 60 ? -3.76 16.391 -4.105 1 98.56 60 ASP B O 1
ATOM 2198 N N . VAL B 1 61 ? -4.691 15.43 -2.293 1 98.62 61 VAL B N 1
ATOM 2199 C CA . VAL B 1 61 ? -3.396 14.953 -1.812 1 98.62 61 VAL B CA 1
ATOM 2200 C C . VAL B 1 61 ? -2.824 13.93 -2.789 1 98.62 61 VAL B C 1
ATOM 2202 O O . VAL B 1 61 ? -1.637 13.602 -2.732 1 98.62 61 VAL B O 1
ATOM 2205 N N . SER B 1 62 ? -3.646 13.328 -3.654 1 98.25 62 SER B N 1
ATOM 2206 C CA . SER B 1 62 ? -3.156 12.359 -4.625 1 98.25 62 SER B CA 1
ATOM 2207 C C . SER B 1 62 ? -2.496 13.047 -5.812 1 98.25 62 SER B C 1
ATOM 2209 O O . SER B 1 62 ? -1.961 12.391 -6.707 1 98.25 62 SER B O 1
ATOM 2211 N N . ASN B 1 63 ? -2.576 14.367 -5.887 1 98.62 63 ASN B N 1
ATOM 2212 C CA . ASN B 1 63 ? -1.962 15.18 -6.934 1 98.62 63 ASN B CA 1
ATOM 2213 C C . ASN B 1 63 ? -0.682 15.852 -6.445 1 98.62 63 ASN B C 1
ATOM 2215 O O . ASN B 1 63 ? -0.718 16.672 -5.527 1 98.62 63 ASN B O 1
ATOM 2219 N N . GLU B 1 64 ? 0.385 15.555 -7.113 1 98.69 64 GLU B N 1
ATOM 2220 C CA . GLU B 1 64 ? 1.705 15.992 -6.668 1 98.69 64 GLU B CA 1
ATOM 2221 C C . GLU B 1 64 ? 1.802 17.516 -6.648 1 98.69 64 GLU B C 1
ATOM 2223 O O . GLU B 1 64 ? 2.299 18.094 -5.684 1 98.69 64 GLU B O 1
ATOM 2228 N N . ASP B 1 65 ? 1.347 18.156 -7.68 1 98.69 65 ASP B N 1
ATOM 2229 C CA . ASP B 1 65 ? 1.412 19.609 -7.766 1 98.69 65 ASP B CA 1
ATOM 2230 C C . ASP B 1 65 ? 0.591 20.266 -6.656 1 98.69 65 ASP B C 1
ATOM 2232 O O . ASP B 1 65 ? 0.982 21.297 -6.113 1 98.69 65 ASP B O 1
ATOM 2236 N N . HIS B 1 66 ? -0.554 19.656 -6.359 1 98.75 66 HIS B N 1
ATOM 2237 C CA . HIS B 1 66 ? -1.396 20.188 -5.289 1 98.75 66 HIS B CA 1
ATOM 2238 C C . HIS B 1 66 ? -0.675 20.125 -3.947 1 98.75 66 HIS B C 1
ATOM 2240 O O . HIS B 1 66 ? -0.717 21.094 -3.178 1 98.75 66 HIS B O 1
ATOM 2246 N N . VAL B 1 67 ? 0.011 19.047 -3.67 1 98.88 67 VAL B N 1
ATOM 2247 C CA . VAL B 1 67 ? 0.686 18.875 -2.387 1 98.88 67 VAL B CA 1
ATOM 2248 C C . VAL B 1 67 ? 1.87 19.828 -2.297 1 98.88 67 VAL B C 1
ATOM 2250 O O . VAL B 1 67 ? 2.088 20.469 -1.259 1 98.88 67 VAL B O 1
ATOM 2253 N N . GLN B 1 68 ? 2.598 19.938 -3.383 1 98.81 68 GLN B N 1
ATOM 2254 C CA . GLN B 1 68 ? 3.703 20.875 -3.422 1 98.81 68 GLN B CA 1
ATOM 2255 C C . GLN B 1 68 ? 3.213 22.312 -3.174 1 98.81 68 GLN B C 1
ATOM 2257 O O . GLN B 1 68 ? 3.791 23.031 -2.365 1 98.81 68 GLN B O 1
ATOM 2262 N N . SER B 1 69 ? 2.186 22.672 -3.836 1 98.81 69 SER B N 1
ATOM 2263 C CA . SER B 1 69 ? 1.612 24 -3.688 1 98.81 69 SER B CA 1
ATOM 2264 C C . SER B 1 69 ? 1.074 24.219 -2.277 1 98.81 69 SER B C 1
ATOM 2266 O O . SER B 1 69 ? 1.181 25.312 -1.729 1 98.81 69 SER B O 1
ATOM 2268 N N . MET B 1 70 ? 0.482 23.188 -1.702 1 98.81 70 MET B N 1
ATOM 2269 C CA . MET B 1 70 ? -0.042 23.266 -0.342 1 98.81 70 MET B CA 1
ATOM 2270 C C . MET B 1 70 ? 1.062 23.625 0.646 1 98.81 70 MET B C 1
ATOM 2272 O O . MET B 1 70 ? 0.895 24.531 1.469 1 98.81 70 MET B O 1
ATOM 2276 N N . VAL B 1 71 ? 2.209 22.953 0.528 1 98.88 71 VAL B N 1
ATOM 2277 C CA . VAL B 1 71 ? 3.334 23.203 1.422 1 98.88 71 VAL B CA 1
ATOM 2278 C C . VAL B 1 71 ? 3.871 24.625 1.18 1 98.88 71 VAL B C 1
ATOM 2280 O O . VAL B 1 71 ? 4.086 25.375 2.127 1 98.88 71 VAL B O 1
ATOM 2283 N N . LYS B 1 72 ? 3.975 24.969 -0.095 1 98.75 72 LYS B N 1
ATOM 2284 C CA . LYS B 1 72 ? 4.496 26.281 -0.457 1 98.75 72 LYS B CA 1
ATOM 2285 C C . LYS B 1 72 ? 3.598 27.391 0.073 1 98.75 72 LYS B C 1
ATOM 2287 O O . LYS B 1 72 ? 4.078 28.344 0.698 1 98.75 72 LYS B O 1
ATOM 2292 N N . LYS B 1 73 ? 2.35 27.328 -0.164 1 98.75 73 LYS B N 1
ATOM 2293 C CA . LYS B 1 73 ? 1.396 28.344 0.271 1 98.75 73 LYS B CA 1
ATOM 2294 C C . LYS B 1 73 ? 1.384 28.469 1.792 1 98.75 73 LYS B C 1
ATOM 2296 O O . LYS B 1 73 ? 1.25 29.578 2.328 1 98.75 73 LYS B O 1
ATOM 2301 N N . THR B 1 74 ? 1.474 27.312 2.469 1 98.81 74 THR B N 1
ATOM 2302 C CA . THR B 1 74 ? 1.5 27.312 3.928 1 98.81 74 THR B CA 1
ATOM 2303 C C . THR B 1 74 ? 2.707 28.094 4.445 1 98.81 74 THR B C 1
ATOM 2305 O O . THR B 1 74 ? 2.574 28.938 5.328 1 98.81 74 THR B O 1
ATOM 2308 N N . VAL B 1 75 ? 3.863 27.844 3.865 1 98.56 75 VAL B N 1
ATOM 2309 C CA . VAL B 1 75 ? 5.094 28.5 4.293 1 98.56 75 VAL B CA 1
ATOM 2310 C C . VAL B 1 75 ? 5.027 30 3.98 1 98.56 75 VAL B C 1
ATOM 2312 O O . VAL B 1 75 ? 5.449 30.828 4.789 1 98.56 75 VAL B O 1
ATOM 2315 N N . GLU B 1 76 ? 4.484 30.328 2.84 1 98.44 76 GLU B N 1
ATOM 2316 C CA . GLU B 1 76 ? 4.359 31.734 2.455 1 98.44 76 GLU B CA 1
ATOM 2317 C C . GLU B 1 76 ? 3.416 32.5 3.393 1 98.44 76 GLU B C 1
ATOM 2319 O O . GLU B 1 76 ? 3.684 33.625 3.77 1 98.44 76 GLU B O 1
ATOM 2324 N N . ALA B 1 77 ? 2.406 31.844 3.818 1 98.31 77 ALA B N 1
ATOM 2325 C CA . ALA B 1 77 ? 1.356 32.531 4.578 1 98.31 77 ALA B CA 1
ATOM 2326 C C . ALA B 1 77 ? 1.644 32.469 6.078 1 98.31 77 ALA B C 1
ATOM 2328 O O . ALA B 1 77 ? 1.374 33.438 6.801 1 98.31 77 ALA B O 1
ATOM 2329 N N . LEU B 1 78 ? 2.15 31.312 6.523 1 98.31 78 LEU B N 1
ATOM 2330 C CA . LEU B 1 78 ? 2.25 31.109 7.965 1 98.31 78 LEU B CA 1
ATOM 2331 C C . LEU B 1 78 ? 3.709 31.094 8.414 1 98.31 78 LEU B C 1
ATOM 2333 O O . LEU B 1 78 ? 3.996 31.062 9.609 1 98.31 78 LEU B O 1
ATOM 2337 N N . GLY B 1 79 ? 4.633 31.016 7.465 1 97.94 79 GLY B N 1
ATOM 2338 C CA . GLY B 1 79 ? 6.023 31.281 7.785 1 97.94 79 GLY B CA 1
ATOM 2339 C C . GLY B 1 79 ? 6.906 30.047 7.688 1 97.94 79 GLY B C 1
ATOM 2340 O O . GLY B 1 79 ? 8.055 30.141 7.258 1 97.94 79 GLY B O 1
ATOM 2341 N N . GLU B 1 80 ? 6.43 28.969 8.125 1 97.94 80 GLU B N 1
ATOM 2342 C CA . GLU B 1 80 ? 7.207 27.734 8.117 1 97.94 80 GLU B CA 1
ATOM 2343 C C . GLU B 1 80 ? 6.301 26.516 8.219 1 97.94 80 GLU B C 1
ATOM 2345 O O . GLU B 1 80 ? 5.074 26.641 8.258 1 97.94 80 GLU B O 1
ATOM 2350 N N . LEU B 1 81 ? 6.871 25.328 8.141 1 98.56 81 LEU B N 1
ATOM 2351 C CA . LEU B 1 81 ? 6.191 24.062 8.391 1 98.56 81 LEU B CA 1
ATOM 2352 C C . LEU B 1 81 ? 6.957 23.219 9.406 1 98.56 81 LEU B C 1
ATOM 2354 O O . LEU B 1 81 ? 8.109 22.844 9.172 1 98.56 81 LEU B O 1
ATOM 2358 N N . ASN B 1 82 ? 6.262 22.906 10.469 1 97.75 82 ASN B N 1
ATOM 2359 C CA . ASN B 1 82 ? 6.906 22.172 11.555 1 97.75 82 ASN B CA 1
ATOM 2360 C C . ASN B 1 82 ? 6.262 20.812 11.766 1 97.75 82 ASN B C 1
ATOM 2362 O O . ASN B 1 82 ? 6.922 19.875 12.203 1 97.75 82 ASN B O 1
ATOM 2366 N N . VAL B 1 83 ? 4.957 20.672 11.477 1 96.62 83 VAL B N 1
ATOM 2367 C CA . VAL B 1 83 ? 4.211 19.438 11.695 1 96.62 83 VAL B CA 1
ATOM 2368 C C . VAL B 1 83 ? 3.338 19.141 10.477 1 96.62 83 VAL B C 1
ATOM 2370 O O . VAL B 1 83 ? 2.621 20.016 9.992 1 96.62 83 VAL B O 1
ATOM 2373 N N . MET B 1 84 ? 3.453 18 9.93 1 97.75 84 MET B N 1
ATOM 2374 C CA . MET B 1 84 ? 2.564 17.5 8.891 1 97.75 84 MET B CA 1
ATOM 2375 C C . MET B 1 84 ? 1.727 16.328 9.398 1 97.75 84 MET B C 1
ATOM 2377 O O . MET B 1 84 ? 2.27 15.32 9.828 1 97.75 84 MET B O 1
ATOM 2381 N N . ILE B 1 85 ? 0.42 16.5 9.43 1 96.06 85 ILE B N 1
ATOM 2382 C CA . ILE B 1 85 ? -0.516 15.422 9.688 1 96.06 85 ILE B CA 1
ATOM 2383 C C . ILE B 1 85 ? -1.122 14.938 8.375 1 96.06 85 ILE B C 1
ATOM 2385 O O . ILE B 1 85 ? -2.033 15.57 7.832 1 96.06 85 ILE B O 1
ATOM 2389 N N . ALA B 1 86 ? -0.623 13.875 7.887 1 96.69 86 ALA B N 1
ATOM 2390 C CA . ALA B 1 86 ? -1.188 13.242 6.699 1 96.69 86 ALA B CA 1
ATOM 2391 C C . ALA B 1 86 ? -2.371 12.344 7.062 1 96.69 86 ALA B C 1
ATOM 2393 O O . ALA B 1 86 ? -2.201 11.141 7.285 1 96.69 86 ALA B O 1
ATOM 2394 N N . ASN B 1 87 ? -3.535 12.953 7.027 1 92.44 87 ASN B N 1
ATOM 2395 C CA . ASN B 1 87 ? -4.738 12.305 7.531 1 92.44 87 ASN B CA 1
ATOM 2396 C C . ASN B 1 87 ? -5.738 12.023 6.414 1 92.44 87 ASN B C 1
ATOM 2398 O O . ASN B 1 87 ? -6.602 11.156 6.547 1 92.44 87 ASN B O 1
ATOM 2402 N N . ALA B 1 88 ? -5.617 12.766 5.332 1 95.44 88 ALA B N 1
ATOM 2403 C CA . ALA B 1 88 ? -6.582 12.617 4.246 1 95.44 88 ALA B CA 1
ATOM 2404 C C . ALA B 1 88 ? -6.688 11.164 3.795 1 95.44 88 ALA B C 1
ATOM 2406 O O . ALA B 1 88 ? -5.672 10.477 3.652 1 95.44 88 ALA B O 1
ATOM 2407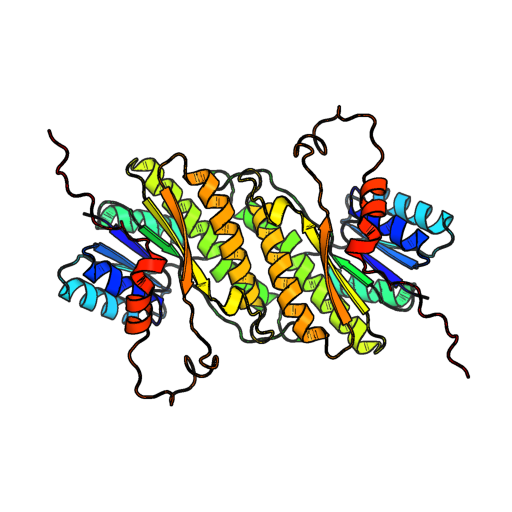 N N . GLY B 1 89 ? -7.898 10.742 3.65 1 93.38 89 GLY B N 1
ATOM 2408 C CA . GLY B 1 89 ? -8.148 9.375 3.215 1 93.38 89 GLY B CA 1
ATOM 2409 C C . GLY B 1 89 ? -9.602 9.117 2.875 1 93.38 89 GLY B C 1
ATOM 2410 O O . GLY B 1 89 ? -10.484 9.875 3.275 1 93.38 89 GLY B O 1
ATOM 2411 N N . ILE B 1 90 ? -9.805 8.094 2.135 1 93.19 90 ILE B N 1
ATOM 2412 C CA . ILE B 1 90 ? -11.156 7.684 1.771 1 93.19 90 ILE B CA 1
ATOM 2413 C C . ILE B 1 90 ? -11.336 6.191 2.047 1 93.19 90 ILE B C 1
ATOM 2415 O O . ILE B 1 90 ? -10.359 5.461 2.213 1 93.19 90 ILE B O 1
ATOM 2419 N N . ILE B 1 91 ? -12.578 5.789 2.188 1 90.62 91 ILE B N 1
ATOM 2420 C CA . ILE B 1 91 ? -12.938 4.402 2.455 1 90.62 91 ILE B CA 1
ATOM 2421 C C . ILE B 1 91 ? -13.93 3.912 1.396 1 90.62 91 ILE B C 1
ATOM 2423 O O . ILE B 1 91 ? -14.859 4.633 1.025 1 90.62 91 ILE B O 1
ATOM 2427 N N . VAL B 1 92 ? -13.688 2.834 0.826 1 92.12 92 VAL B N 1
ATOM 2428 C CA . VAL B 1 92 ? -14.617 2.064 0.009 1 92.12 92 VAL B CA 1
ATOM 2429 C C . VAL B 1 92 ? -14.93 0.736 0.695 1 92.12 92 VAL B C 1
ATOM 2431 O O . VAL B 1 92 ? -14.07 -0.148 0.769 1 92.12 92 VAL B O 1
ATOM 2434 N N . PRO B 1 93 ? -16.188 0.585 1.238 1 90.81 93 PRO B N 1
ATOM 2435 C CA . PRO B 1 93 ? -16.531 -0.591 2.043 1 90.81 93 PRO B CA 1
ATOM 2436 C C . PRO B 1 93 ? -16.844 -1.82 1.19 1 90.81 93 PRO B C 1
ATOM 2438 O O . PRO B 1 93 ? -17.984 -2.26 1.132 1 90.81 93 PRO B O 1
ATOM 2441 N N . LYS B 1 94 ? -15.859 -2.395 0.56 1 93.25 94 LYS B N 1
ATOM 2442 C CA . LYS B 1 94 ? -16.016 -3.58 -0.277 1 93.25 94 LYS B CA 1
ATOM 2443 C C . LYS B 1 94 ? -14.93 -4.609 0.014 1 93.25 94 LYS B C 1
ATOM 2445 O O . LYS B 1 94 ? -13.812 -4.25 0.383 1 93.25 94 LYS B O 1
ATOM 2450 N N . ARG B 1 95 ? -15.422 -5.883 -0.205 1 93 95 ARG B N 1
ATOM 2451 C CA . ARG B 1 95 ? -14.516 -7.012 -0.022 1 93 95 ARG B CA 1
ATOM 2452 C C . ARG B 1 95 ? -13.805 -7.359 -1.326 1 93 95 ARG B C 1
ATOM 2454 O O . ARG B 1 95 ? -14.023 -6.707 -2.35 1 93 95 ARG B O 1
ATOM 2461 N N . LEU B 1 96 ? -12.945 -8.383 -1.266 1 94.88 96 LEU B N 1
ATOM 2462 C CA . LEU B 1 96 ? -12.008 -8.719 -2.336 1 94.88 96 LEU B CA 1
ATOM 2463 C C . LEU B 1 96 ? -12.742 -8.875 -3.666 1 94.88 96 LEU B C 1
ATOM 2465 O O . LEU B 1 96 ? -12.398 -8.203 -4.645 1 94.88 96 LEU B O 1
ATOM 2469 N N . LEU B 1 97 ? -13.797 -9.664 -3.664 1 95.31 97 LEU B N 1
ATOM 2470 C CA . LEU B 1 97 ? -14.414 -10.055 -4.926 1 95.31 97 LEU B CA 1
ATOM 2471 C C . LEU B 1 97 ? -15.344 -8.961 -5.438 1 95.31 97 LEU B C 1
ATOM 2473 O O . LEU B 1 97 ? -15.75 -8.977 -6.605 1 95.31 97 LEU B O 1
ATOM 2477 N N . GLU B 1 98 ? -15.664 -8.008 -4.617 1 95.69 98 GLU B N 1
ATOM 2478 C CA . GLU B 1 98 ? -16.562 -6.922 -4.98 1 95.69 98 GLU B CA 1
ATOM 2479 C C . GLU B 1 98 ? -15.789 -5.66 -5.352 1 95.69 98 GLU B C 1
ATOM 2481 O O . GLU B 1 98 ? -16.359 -4.707 -5.887 1 95.69 98 GLU B O 1
ATOM 2486 N N . LEU B 1 99 ? -14.578 -5.668 -5.086 1 96.62 99 LEU B N 1
ATOM 2487 C CA . LEU B 1 99 ? -13.758 -4.473 -5.242 1 96.62 99 LEU B CA 1
ATOM 2488 C C . LEU B 1 99 ? -13.219 -4.363 -6.668 1 96.62 99 LEU B C 1
ATOM 2490 O O . LEU B 1 99 ? -12.516 -5.258 -7.137 1 96.62 99 LEU B O 1
ATOM 2494 N N . SER B 1 100 ? -13.602 -3.244 -7.367 1 98.12 100 SER B N 1
ATOM 2495 C CA . SER B 1 100 ? -13.086 -3.025 -8.711 1 98.12 100 SER B CA 1
ATOM 2496 C C . SER B 1 100 ? -11.664 -2.48 -8.68 1 98.12 100 SER B C 1
ATOM 2498 O O . SER B 1 100 ? -11.234 -1.925 -7.668 1 98.12 100 SER B O 1
ATOM 2500 N N . LEU B 1 101 ? -10.961 -2.645 -9.797 1 98.44 101 LEU B N 1
ATOM 2501 C CA . LEU B 1 101 ? -9.617 -2.078 -9.914 1 98.44 101 LEU B CA 1
ATOM 2502 C C . LEU B 1 101 ? -9.648 -0.567 -9.711 1 98.44 101 LEU B C 1
ATOM 2504 O O . LEU B 1 101 ? -8.781 -0.011 -9.031 1 98.44 101 LEU B O 1
ATOM 2508 N N . HIS B 1 102 ? -10.617 0.017 -10.312 1 98.19 102 HIS B N 1
ATOM 2509 C CA . HIS B 1 102 ? -10.742 1.466 -10.203 1 98.19 102 HIS B CA 1
ATOM 2510 C C . HIS B 1 102 ? -10.898 1.895 -8.75 1 98.19 102 HIS B C 1
ATOM 2512 O O . HIS B 1 102 ? -10.242 2.842 -8.305 1 98.19 102 HIS B O 1
ATOM 2518 N N . GLU B 1 103 ? -11.734 1.245 -7.98 1 97.94 103 GLU B N 1
ATOM 2519 C CA . GLU B 1 103 ? -11.945 1.561 -6.57 1 97.94 103 GLU B CA 1
ATOM 2520 C C . GLU B 1 103 ? -10.68 1.311 -5.754 1 97.94 103 GLU B C 1
ATOM 2522 O O . GLU B 1 103 ? -10.344 2.102 -4.875 1 97.94 103 GLU B O 1
ATOM 2527 N N . TRP B 1 104 ? -10.008 0.208 -5.992 1 97.88 104 TRP B N 1
ATOM 2528 C CA . TRP B 1 104 ? -8.734 -0.097 -5.355 1 97.88 104 TRP B CA 1
ATOM 2529 C C . TRP B 1 104 ? -7.723 1.023 -5.586 1 97.88 104 TRP B C 1
ATOM 2531 O O . TRP B 1 104 ? -7.133 1.544 -4.637 1 97.88 104 TRP B O 1
ATOM 2541 N N . GLU B 1 105 ? -7.602 1.389 -6.824 1 98.12 105 GLU B N 1
ATOM 2542 C CA . GLU B 1 105 ? -6.605 2.387 -7.203 1 98.12 105 GLU B CA 1
ATOM 2543 C C . GLU B 1 105 ? -6.945 3.754 -6.613 1 98.12 105 GLU B C 1
ATOM 2545 O O . GLU B 1 105 ? -6.047 4.508 -6.227 1 98.12 105 GLU B O 1
ATOM 2550 N N . LYS B 1 106 ? -8.195 4.047 -6.633 1 98 106 LYS B N 1
ATOM 2551 C CA . LYS B 1 106 ? -8.609 5.324 -6.066 1 98 106 LYS B CA 1
ATOM 2552 C C . LYS B 1 106 ? -8.227 5.422 -4.594 1 98 106 LYS B C 1
ATOM 2554 O O . LYS B 1 106 ? -7.652 6.426 -4.16 1 98 106 LYS B O 1
ATOM 2559 N N . VAL B 1 107 ? -8.523 4.395 -3.82 1 96.88 107 VAL B N 1
ATOM 2560 C CA . VAL B 1 107 ? -8.219 4.387 -2.395 1 96.88 107 VAL B CA 1
ATOM 2561 C C . VAL B 1 107 ? -6.707 4.449 -2.191 1 96.88 107 VAL B C 1
ATOM 2563 O O . VAL B 1 107 ? -6.215 5.234 -1.374 1 96.88 107 VAL B O 1
ATOM 2566 N N . GLN B 1 108 ? -5.945 3.639 -2.93 1 97.75 108 GLN B N 1
ATOM 2567 C CA . GLN B 1 108 ? -4.492 3.627 -2.777 1 97.75 108 GLN B CA 1
ATOM 2568 C C . GLN B 1 108 ? -3.887 4.965 -3.184 1 97.75 108 GLN B C 1
ATOM 2570 O O . GLN B 1 108 ? -2.91 5.418 -2.582 1 97.75 108 GLN B O 1
ATOM 2575 N N . SER B 1 109 ? -4.441 5.59 -4.168 1 98.25 109 SER B N 1
ATOM 2576 C CA . SER B 1 109 ? -3.947 6.887 -4.629 1 98.25 109 SER B CA 1
ATOM 2577 C C . SER B 1 109 ? -4.121 7.957 -3.559 1 98.25 109 SER B C 1
ATOM 2579 O O . SER B 1 109 ? -3.178 8.688 -3.246 1 98.25 109 SER B O 1
ATOM 2581 N N . VAL B 1 110 ? -5.246 8.023 -3.016 1 97.94 110 VAL B N 1
ATOM 2582 C CA . VAL B 1 110 ? -5.543 9.07 -2.041 1 97.94 110 VAL B CA 1
ATOM 2583 C C . VAL B 1 110 ? -4.859 8.75 -0.713 1 97.94 110 VAL B C 1
ATOM 2585 O O . VAL B 1 110 ? -4.148 9.586 -0.153 1 97.94 110 VAL B O 1
ATOM 2588 N N . ASN B 1 111 ? -5.027 7.516 -0.223 1 96.25 111 ASN B N 1
ATOM 2589 C CA . ASN B 1 111 ? -4.59 7.156 1.123 1 96.25 111 ASN B CA 1
ATOM 2590 C C . ASN B 1 111 ? -3.084 6.922 1.18 1 96.25 111 ASN B C 1
ATOM 2592 O O . ASN B 1 111 ? -2.408 7.406 2.09 1 96.25 111 ASN B O 1
ATOM 2596 N N . ALA B 1 112 ? -2.562 6.172 0.224 1 96.56 112 ALA B N 1
ATOM 2597 C CA . ALA B 1 112 ? -1.162 5.758 0.259 1 96.56 112 ALA B CA 1
ATOM 2598 C C . ALA B 1 112 ? -0.276 6.754 -0.483 1 96.56 112 ALA B C 1
ATOM 2600 O O . ALA B 1 112 ? 0.637 7.34 0.105 1 96.56 112 ALA B O 1
ATOM 2601 N N . THR B 1 113 ? -0.604 6.98 -1.747 1 98.44 113 THR B N 1
ATOM 2602 C CA . THR B 1 113 ? 0.19 7.918 -2.529 1 98.44 113 THR B CA 1
ATOM 2603 C C . THR B 1 113 ? 0.102 9.32 -1.941 1 98.44 113 THR B C 1
ATOM 2605 O O . THR B 1 113 ? 1.096 10.055 -1.909 1 98.44 113 THR B O 1
ATOM 2608 N N . GLY B 1 114 ? -1.109 9.672 -1.535 1 98.56 114 GLY B N 1
ATOM 2609 C CA . GLY B 1 114 ? -1.271 10.953 -0.88 1 98.56 114 GLY B CA 1
ATOM 2610 C C . GLY B 1 114 ? -0.375 11.125 0.332 1 98.56 114 GLY B C 1
ATOM 2611 O O . GLY B 1 114 ? 0.257 12.172 0.501 1 98.56 114 GLY B O 1
ATOM 2612 N N . ALA B 1 115 ? -0.297 10.133 1.202 1 97.38 115 ALA B N 1
ATOM 2613 C CA . ALA B 1 115 ? 0.584 10.164 2.367 1 97.38 115 ALA B CA 1
ATOM 2614 C C . ALA B 1 115 ? 2.047 10.25 1.944 1 97.38 115 ALA B C 1
ATOM 2616 O O . ALA B 1 115 ? 2.822 11.023 2.52 1 97.38 115 ALA B O 1
ATOM 2617 N N . PHE B 1 116 ? 2.479 9.492 0.956 1 98.12 116 PHE B N 1
ATOM 2618 C CA . PHE B 1 116 ? 3.834 9.516 0.419 1 98.12 116 PHE B CA 1
ATOM 2619 C C . PHE B 1 116 ? 4.215 10.93 -0.013 1 98.12 116 PHE B C 1
ATOM 2621 O O . PHE B 1 116 ? 5.277 11.43 0.358 1 98.12 116 PHE B O 1
ATOM 2628 N N . LEU B 1 117 ? 3.326 11.555 -0.759 1 98.81 117 LEU B N 1
ATOM 2629 C CA . LEU B 1 117 ? 3.59 12.906 -1.253 1 98.81 117 LEU B CA 1
ATOM 2630 C C . LEU B 1 117 ? 3.684 13.898 -0.099 1 98.81 117 LEU B C 1
ATOM 2632 O O . LEU B 1 117 ? 4.551 14.773 -0.099 1 98.81 117 LEU B O 1
ATOM 2636 N N . CYS B 1 118 ? 2.799 13.727 0.863 1 98.69 118 CYS B N 1
ATOM 2637 C CA . CYS B 1 118 ? 2.822 14.617 2.023 1 98.69 118 CYS B CA 1
ATOM 2638 C C . CYS B 1 118 ? 4.121 14.453 2.805 1 98.69 118 CYS B C 1
ATOM 2640 O O . CYS B 1 118 ? 4.734 15.445 3.213 1 98.69 118 CYS B O 1
ATOM 2642 N N . TYR B 1 119 ? 4.523 13.188 3.016 1 98 119 TYR B N 1
ATOM 2643 C CA . TYR B 1 119 ? 5.781 12.922 3.711 1 98 119 TYR B CA 1
ATOM 2644 C C . TYR B 1 119 ? 6.957 13.547 2.971 1 98 119 TYR B C 1
ATOM 2646 O O . TYR B 1 119 ? 7.793 14.219 3.578 1 98 119 TYR B O 1
ATOM 2654 N N . ARG B 1 120 ? 6.973 13.336 1.715 1 98.19 120 ARG B N 1
ATOM 2655 C CA . ARG B 1 120 ? 8.102 13.773 0.899 1 98.19 120 ARG B CA 1
ATOM 2656 C C . ARG B 1 120 ? 8.219 15.297 0.896 1 98.19 120 ARG B C 1
ATOM 2658 O O . ARG B 1 120 ? 9.297 15.844 1.154 1 98.19 120 ARG B O 1
ATOM 2665 N N . GLU B 1 121 ? 7.109 15.977 0.656 1 98.69 121 GLU B N 1
ATOM 2666 C CA . GLU B 1 121 ? 7.156 17.422 0.515 1 98.69 121 GLU B CA 1
ATOM 2667 C C . GLU B 1 121 ? 7.332 18.109 1.869 1 98.69 121 GLU B C 1
ATOM 2669 O O . GLU B 1 121 ? 8.008 19.125 1.972 1 98.69 121 GLU B O 1
ATOM 2674 N N . ALA B 1 122 ? 6.727 17.562 2.9 1 98.56 122 ALA B N 1
ATOM 2675 C CA . ALA B 1 122 ? 6.973 18.078 4.246 1 98.56 122 ALA B CA 1
ATOM 2676 C C . ALA B 1 122 ? 8.43 17.891 4.648 1 98.56 122 ALA B C 1
ATOM 2678 O O . ALA B 1 122 ? 9.055 18.797 5.199 1 98.56 122 ALA B O 1
ATOM 2679 N N . GLY B 1 123 ? 8.953 16.688 4.391 1 97.88 123 GLY B N 1
ATOM 2680 C CA . GLY B 1 123 ? 10.359 16.422 4.676 1 97.88 123 GLY B CA 1
ATOM 2681 C C . GLY B 1 123 ? 11.297 17.375 3.979 1 97.88 123 GLY B C 1
ATOM 2682 O O . GLY B 1 123 ? 12.227 17.906 4.598 1 97.88 123 GLY B O 1
ATOM 2683 N N . ARG B 1 124 ? 11.016 17.594 2.684 1 98.19 124 ARG B N 1
ATOM 2684 C CA . ARG B 1 124 ? 11.828 18.531 1.912 1 98.19 124 ARG B CA 1
ATOM 2685 C C . ARG B 1 124 ? 11.82 19.922 2.541 1 98.19 124 ARG B C 1
ATOM 2687 O O . ARG B 1 124 ? 12.875 20.547 2.695 1 98.19 124 ARG B O 1
ATOM 2694 N N . GLN B 1 125 ? 10.664 20.344 2.889 1 98.62 125 GLN B N 1
ATOM 2695 C CA . GLN B 1 125 ? 10.508 21.688 3.453 1 98.62 125 GLN B CA 1
ATOM 2696 C C . GLN B 1 125 ? 11.195 21.797 4.812 1 98.62 125 GLN B C 1
ATOM 2698 O O . GLN B 1 125 ? 11.891 22.766 5.09 1 98.62 125 GLN B O 1
ATOM 2703 N N . MET B 1 126 ? 11.023 20.812 5.676 1 98.25 126 MET B N 1
ATOM 2704 C CA . MET B 1 126 ? 11.586 20.828 7.02 1 98.25 126 MET B CA 1
ATOM 2705 C C . MET B 1 126 ? 13.109 20.75 6.973 1 98.25 126 MET B C 1
ATOM 2707 O O . MET B 1 126 ? 13.789 21.406 7.77 1 98.25 126 MET B O 1
ATOM 2711 N N . ILE B 1 127 ? 13.625 20.016 6.039 1 97.88 127 ILE B N 1
ATOM 2712 C CA . ILE B 1 127 ? 15.07 19.922 5.859 1 97.88 127 ILE B CA 1
ATOM 2713 C C . ILE B 1 127 ? 15.617 21.281 5.434 1 97.88 127 ILE B C 1
ATOM 2715 O O . ILE B 1 127 ? 16.641 21.75 5.965 1 97.88 127 ILE B O 1
ATOM 2719 N N . ALA B 1 128 ? 14.914 21.891 4.5 1 97.81 128 ALA B N 1
ATOM 2720 C CA . ALA B 1 128 ? 15.336 23.203 4.02 1 97.81 128 ALA B CA 1
ATOM 2721 C C . ALA B 1 128 ? 15.344 24.219 5.156 1 97.81 128 ALA B C 1
ATOM 2723 O O . ALA B 1 128 ? 16.203 25.109 5.191 1 97.81 128 ALA B O 1
ATOM 2724 N N . GLN B 1 129 ? 14.422 24.078 6.066 1 97.5 129 GLN B N 1
ATOM 2725 C CA . GLN B 1 129 ? 14.305 24.984 7.199 1 97.5 129 GLN B CA 1
ATOM 2726 C C . GLN B 1 129 ? 15.383 24.719 8.242 1 97.5 129 GLN B C 1
ATOM 2728 O O . GLN B 1 129 ? 15.773 25.625 8.984 1 97.5 129 GLN B O 1
ATOM 2733 N N . GLY B 1 130 ? 15.805 23.5 8.383 1 96.69 130 GLY B N 1
ATOM 2734 C CA . GLY B 1 130 ? 16.891 23.141 9.281 1 96.69 130 GLY B CA 1
ATOM 2735 C C . GLY B 1 130 ? 16.5 23.188 10.742 1 96.69 130 GLY B C 1
ATOM 2736 O O . GLY B 1 130 ? 17.344 23.375 11.617 1 96.69 130 GLY B O 1
ATOM 2737 N N . LYS B 1 131 ? 15.227 23.062 11.055 1 95.5 131 LYS B N 1
ATOM 2738 C CA . LYS B 1 131 ? 14.758 23.188 12.43 1 95.5 131 LYS B CA 1
ATOM 2739 C C . LYS B 1 131 ? 14.141 21.875 12.914 1 95.5 131 LYS B C 1
ATOM 2741 O O . LYS B 1 131 ? 13.547 21.828 13.992 1 95.5 131 LYS B O 1
ATOM 2746 N N . GLY B 1 132 ? 14.242 20.859 12.109 1 95.81 132 GLY B N 1
ATOM 2747 C CA . GLY B 1 132 ? 13.547 19.625 12.43 1 95.81 132 GLY B CA 1
ATOM 2748 C C . GLY B 1 132 ? 12.062 19.672 12.133 1 95.81 132 GLY B C 1
ATOM 2749 O O . GLY B 1 132 ? 11.609 20.516 11.344 1 95.81 132 GLY B O 1
ATOM 2750 N N . GLY B 1 133 ? 11.375 18.625 12.672 1 96.19 133 GLY B N 1
ATOM 2751 C CA . GLY B 1 133 ? 9.938 18.594 12.453 1 96.19 133 GLY B CA 1
ATOM 2752 C C . GLY B 1 133 ? 9.305 17.266 12.797 1 96.19 133 GLY B C 1
ATOM 2753 O O . GLY B 1 133 ? 9.969 16.375 13.344 1 96.19 133 GLY B O 1
ATOM 2754 N N . LYS B 1 134 ? 7.973 17.219 12.594 1 94.69 134 LYS B N 1
ATOM 2755 C CA . LYS B 1 134 ? 7.203 16 12.859 1 94.69 134 LYS B CA 1
ATOM 2756 C C . LYS B 1 134 ? 6.262 15.688 11.695 1 94.69 134 LYS B C 1
ATOM 2758 O O . LYS B 1 134 ? 5.582 16.578 11.18 1 94.69 134 LYS B O 1
ATOM 2763 N N . ILE B 1 135 ? 6.309 14.469 11.297 1 95.69 135 ILE B N 1
ATOM 2764 C CA . ILE B 1 135 ? 5.391 13.961 10.281 1 95.69 135 ILE B CA 1
ATOM 2765 C C . ILE B 1 135 ? 4.594 12.789 10.852 1 95.69 135 ILE B C 1
ATOM 2767 O O . ILE B 1 135 ? 5.172 11.828 11.367 1 95.69 135 ILE B O 1
ATOM 2771 N N . ILE B 1 136 ? 3.275 12.898 10.758 1 92.19 136 ILE B N 1
ATOM 2772 C CA . ILE B 1 136 ? 2.402 11.883 11.344 1 92.19 136 ILE B CA 1
ATOM 2773 C C . ILE B 1 136 ? 1.443 11.352 10.281 1 92.19 136 ILE B C 1
ATOM 2775 O O . ILE B 1 136 ? 0.772 12.133 9.602 1 92.19 136 ILE B O 1
ATOM 2779 N N . GLY B 1 137 ? 1.466 10.109 10.094 1 91.56 137 GLY B N 1
ATOM 2780 C CA . GLY B 1 137 ? 0.515 9.438 9.219 1 91.56 137 GLY B CA 1
ATOM 2781 C C . GLY B 1 137 ? -0.652 8.82 9.969 1 91.56 137 GLY B C 1
ATOM 2782 O O . GLY B 1 137 ? -0.479 8.281 11.062 1 91.56 137 GLY B O 1
ATOM 2783 N N . ALA B 1 138 ? -1.867 8.984 9.453 1 78.19 138 ALA B N 1
ATOM 2784 C CA . ALA B 1 138 ? -3.059 8.414 10.07 1 78.19 138 ALA B CA 1
ATOM 2785 C C . ALA B 1 138 ? -3.154 6.914 9.789 1 78.19 138 ALA B C 1
ATOM 2787 O O . ALA B 1 138 ? -3.264 6.496 8.641 1 78.19 138 ALA B O 1
ATOM 2788 N N . CYS B 1 139 ? -2.955 6.16 10.844 1 72.38 139 CYS B N 1
ATOM 2789 C CA . CYS B 1 139 ? -3.109 4.715 10.75 1 72.38 139 CYS B CA 1
ATOM 2790 C C . CYS B 1 139 ? -4.211 4.223 11.68 1 72.38 139 CYS B C 1
ATOM 2792 O O . CYS B 1 139 ? -4.52 4.867 12.688 1 72.38 139 CYS B O 1
ATOM 2794 N N . SER B 1 140 ? -5.27 3.609 11.188 1 54.22 140 SER B N 1
ATOM 2795 C CA . SER B 1 140 ? -6.363 3.1 12.008 1 54.22 140 SER B CA 1
ATOM 2796 C C . SER B 1 140 ? -5.992 1.771 12.656 1 54.22 140 SER B C 1
ATOM 2798 O O . SER B 1 140 ? -5.102 1.065 12.18 1 54.22 140 SER B O 1
ATOM 2800 N N . ILE B 1 141 ? -6.305 1.624 13.984 1 45.06 141 ILE B N 1
ATOM 2801 C CA . ILE B 1 141 ? -6.16 0.305 14.586 1 45.06 141 ILE B CA 1
ATOM 2802 C C . ILE B 1 141 ? -6.711 -0.761 13.641 1 45.06 141 ILE B C 1
ATOM 2804 O O . ILE B 1 141 ? -6.363 -1.938 13.758 1 45.06 141 ILE B O 1
ATOM 2808 N N . ALA B 1 142 ? -7.777 -0.393 12.953 1 43.81 142 ALA B N 1
ATOM 2809 C CA . ALA B 1 142 ? -8.219 -1.445 12.047 1 43.81 142 ALA B CA 1
ATOM 2810 C C . ALA B 1 142 ? -7.055 -1.991 11.227 1 43.81 142 ALA B C 1
ATOM 2812 O O . ALA B 1 142 ? -7.195 -2.996 10.523 1 43.81 142 ALA B O 1
ATOM 2813 N N . GLY B 1 143 ? -5.992 -1.276 11.023 1 41.12 143 GLY B N 1
ATOM 2814 C CA . GLY B 1 143 ? -4.793 -1.828 10.414 1 41.12 143 GLY B CA 1
ATOM 2815 C C . GLY B 1 143 ? -4.34 -3.127 11.055 1 41.12 143 GLY B C 1
ATOM 2816 O O . GLY B 1 143 ? -3.57 -3.883 10.461 1 41.12 143 GLY B O 1
ATOM 2817 N N . TYR B 1 144 ? -4.73 -3.336 12.391 1 41.34 144 TYR B N 1
ATOM 2818 C CA . TYR B 1 144 ? -4.348 -4.605 12.992 1 41.34 144 TYR B CA 1
ATOM 2819 C C . TYR B 1 144 ? -5.441 -5.652 12.812 1 41.34 144 TYR B C 1
ATOM 2821 O O . TYR B 1 144 ? -5.176 -6.855 12.859 1 41.34 144 TYR B O 1
ATOM 2829 N N . ARG B 1 145 ? -6.777 -5.195 12.945 1 44.03 145 ARG B N 1
ATOM 2830 C CA . ARG B 1 145 ? -7.758 -6.234 12.656 1 44.03 145 ARG B CA 1
ATOM 2831 C C . ARG B 1 145 ? -8.336 -6.066 11.25 1 44.03 145 ARG B C 1
ATOM 2833 O O . ARG B 1 145 ? -9.195 -5.207 11.031 1 44.03 145 ARG B O 1
ATOM 2840 N N . PRO B 1 146 ? -7.598 -6.48 10.297 1 46.38 146 PRO B N 1
ATOM 2841 C CA . PRO B 1 146 ? -8.133 -6.434 8.93 1 46.38 146 PRO B CA 1
ATOM 2842 C C . PRO B 1 146 ? -9.617 -6.781 8.867 1 46.38 146 PRO B C 1
ATOM 2844 O O . PRO B 1 146 ? -10.055 -7.766 9.477 1 46.38 146 PRO B O 1
ATOM 2847 N N . SER B 1 147 ? -10.57 -5.82 9.086 1 52.41 147 SER B N 1
ATOM 2848 C CA . SER B 1 147 ? -11.93 -6.246 8.773 1 52.41 147 SER B CA 1
ATOM 2849 C C . SER B 1 147 ? -12.117 -6.414 7.266 1 52.41 147 SER B C 1
ATOM 2851 O O . SER B 1 147 ? -11.766 -5.527 6.488 1 52.41 147 SER B O 1
ATOM 2853 N N . GLY B 1 148 ? -12.195 -7.566 6.758 1 58.84 148 GLY B N 1
ATOM 2854 C CA . GLY B 1 148 ? -12.5 -7.922 5.383 1 58.84 148 GLY B CA 1
ATOM 2855 C C . GLY B 1 148 ? -13.586 -7.066 4.766 1 58.84 148 GLY B C 1
ATOM 2856 O O . GLY B 1 148 ? -13.797 -7.102 3.551 1 58.84 148 GLY B O 1
ATOM 2857 N N . ASN B 1 149 ? -14.094 -5.973 5.469 1 73.75 149 ASN B N 1
ATOM 2858 C CA . ASN B 1 149 ? -15.25 -5.262 4.922 1 73.75 149 ASN B CA 1
ATOM 2859 C C . ASN B 1 149 ? -14.828 -3.99 4.191 1 73.75 149 ASN B C 1
ATOM 2861 O O . ASN B 1 149 ? -15.633 -3.379 3.486 1 73.75 149 ASN B O 1
ATOM 2865 N N . ALA B 1 150 ? -13.672 -3.586 4.27 1 87.94 150 ALA B N 1
ATOM 2866 C CA . ALA B 1 150 ? -13.07 -2.506 3.492 1 87.94 150 ALA B CA 1
ATOM 2867 C C . ALA B 1 150 ? -11.617 -2.82 3.15 1 87.94 150 ALA B C 1
ATOM 2869 O O . ALA B 1 150 ? -10.703 -2.244 3.736 1 87.94 150 ALA B O 1
ATOM 2870 N N . LEU B 1 151 ? -11.477 -3.582 2.203 1 91.62 151 LEU B N 1
ATOM 2871 C CA . LEU B 1 151 ? -10.188 -4.195 1.909 1 91.62 151 LEU B CA 1
ATOM 2872 C C . LEU B 1 151 ? -9.156 -3.141 1.52 1 91.62 151 LEU B C 1
ATOM 2874 O O . LEU B 1 151 ? -8.078 -3.072 2.113 1 91.62 151 LEU B O 1
ATOM 2878 N N . ALA B 1 152 ? -9.539 -2.33 0.517 1 94 152 ALA B N 1
ATOM 2879 C CA . ALA B 1 152 ? -8.586 -1.344 0.009 1 94 152 ALA B CA 1
ATOM 2880 C C . ALA B 1 152 ? -8.148 -0.383 1.112 1 94 152 ALA B C 1
ATOM 2882 O O . ALA B 1 152 ? -6.98 0.001 1.184 1 94 152 ALA B O 1
ATOM 2883 N N . TYR B 1 153 ? -9.062 -0.044 1.892 1 90.75 153 TYR B N 1
ATOM 2884 C CA . TYR B 1 153 ? -8.766 0.857 3 1 90.75 153 TYR B CA 1
ATOM 2885 C C . TYR B 1 153 ? -7.828 0.195 4.008 1 90.75 153 TYR B C 1
ATOM 2887 O O . TYR B 1 153 ? -6.816 0.78 4.402 1 90.75 153 TYR B O 1
ATOM 2895 N N . SER B 1 154 ? -8.164 -0.975 4.438 1 86.19 154 SER B N 1
ATOM 2896 C CA . SER B 1 154 ? -7.352 -1.711 5.398 1 86.19 154 SER B CA 1
ATOM 2897 C C . SER B 1 154 ? -5.914 -1.857 4.902 1 86.19 154 SER B C 1
ATOM 2899 O O . SER B 1 154 ? -4.969 -1.661 5.668 1 86.19 154 SER B O 1
ATOM 2901 N N . VAL B 1 155 ? -5.785 -2.16 3.695 1 91.75 155 VAL B N 1
ATOM 2902 C CA . VAL B 1 155 ? -4.465 -2.342 3.107 1 91.75 155 VAL B CA 1
ATOM 2903 C C . VAL B 1 155 ? -3.715 -1.011 3.098 1 91.75 155 VAL B C 1
ATOM 2905 O O . VAL B 1 155 ? -2.514 -0.966 3.367 1 91.75 155 VAL B O 1
ATOM 2908 N N . SER B 1 156 ? -4.375 0.063 2.807 1 92.38 156 SER B N 1
ATOM 2909 C CA . SER B 1 156 ? -3.734 1.373 2.777 1 92.38 156 SER B CA 1
ATOM 2910 C C . SER B 1 156 ? -3.154 1.735 4.141 1 92.38 156 SER B C 1
ATOM 2912 O O . SER B 1 156 ? -2.129 2.416 4.223 1 92.38 156 SER B O 1
ATOM 2914 N N . LYS B 1 157 ? -3.801 1.321 5.137 1 87.06 157 LYS B N 1
ATOM 2915 C CA . LYS B 1 157 ? -3.299 1.598 6.48 1 87.06 157 LYS B CA 1
ATOM 2916 C C . LYS B 1 157 ? -1.995 0.85 6.742 1 87.06 157 LYS B C 1
ATOM 2918 O O . LYS B 1 157 ? -1.107 1.36 7.43 1 87.06 157 LYS B O 1
ATOM 2923 N N . TRP B 1 158 ? -1.871 -0.311 6.23 1 86.06 158 TRP B N 1
ATOM 2924 C CA . TRP B 1 158 ? -0.604 -1.032 6.273 1 86.06 158 TRP B CA 1
ATOM 2925 C C . TRP B 1 158 ? 0.468 -0.298 5.473 1 86.06 158 TRP B C 1
ATOM 2927 O O . TRP B 1 158 ? 1.625 -0.228 5.895 1 86.06 158 TRP B O 1
ATOM 2937 N N . THR B 1 159 ? 0.025 0.17 4.422 1 91.69 159 THR B N 1
ATOM 2938 C CA . THR B 1 159 ? 0.933 0.943 3.582 1 91.69 159 THR B CA 1
ATOM 2939 C C . THR B 1 159 ? 1.496 2.137 4.348 1 91.69 159 THR B C 1
ATOM 2941 O O . THR B 1 159 ? 2.703 2.385 4.32 1 91.69 159 THR B O 1
ATOM 2944 N N . ILE B 1 160 ? 0.65 2.805 5.027 1 92.25 160 ILE B N 1
ATOM 2945 C CA . ILE B 1 160 ? 1.066 3.984 5.777 1 92.25 160 ILE B CA 1
ATOM 2946 C C . ILE B 1 160 ? 2.031 3.574 6.891 1 92.25 160 ILE B C 1
ATOM 2948 O O . ILE B 1 160 ? 3.012 4.273 7.156 1 92.25 160 ILE B O 1
ATOM 2952 N N . ARG B 1 161 ? 1.783 2.48 7.477 1 85.44 161 ARG B N 1
ATOM 2953 C CA . ARG B 1 161 ? 2.686 1.973 8.508 1 85.44 161 ARG B CA 1
ATOM 2954 C C . ARG B 1 161 ? 4.07 1.699 7.93 1 85.44 161 ARG B C 1
ATOM 2956 O O . ARG B 1 161 ? 5.082 2.111 8.508 1 85.44 161 ARG B O 1
ATOM 2963 N N . GLY B 1 162 ? 4.117 0.962 6.871 1 86.94 162 GLY B N 1
ATOM 2964 C CA . GLY B 1 162 ? 5.387 0.693 6.219 1 86.94 162 GLY B CA 1
ATOM 2965 C C . GLY B 1 162 ? 6.105 1.952 5.77 1 86.94 162 GLY B C 1
ATOM 2966 O O . GLY B 1 162 ? 7.316 2.08 5.953 1 86.94 162 GLY B O 1
ATOM 2967 N N . LEU B 1 163 ? 5.348 2.848 5.219 1 92.81 163 LEU B N 1
ATOM 2968 C CA . LEU B 1 163 ? 5.887 4.129 4.773 1 92.81 163 LEU B CA 1
ATOM 2969 C C . LEU B 1 163 ? 6.512 4.891 5.938 1 92.81 163 LEU B C 1
ATOM 2971 O O . LEU B 1 163 ? 7.633 5.395 5.828 1 92.81 163 LEU B O 1
ATOM 2975 N N . THR B 1 164 ? 5.809 4.934 6.996 1 90.94 164 THR B N 1
ATOM 2976 C CA . THR B 1 164 ? 6.242 5.676 8.172 1 90.94 164 THR B CA 1
ATOM 2977 C C . THR B 1 164 ? 7.539 5.094 8.734 1 90.94 164 THR B C 1
ATOM 2979 O O . THR B 1 164 ? 8.484 5.836 9.016 1 90.94 164 THR B O 1
ATOM 2982 N N . GLN B 1 165 ? 7.574 3.811 8.867 1 84.88 165 GLN B N 1
ATOM 2983 C CA . GLN B 1 165 ? 8.766 3.164 9.414 1 84.88 165 GLN B CA 1
ATOM 2984 C C . GLN B 1 165 ? 9.977 3.395 8.523 1 84.88 165 GLN B C 1
ATOM 2986 O O . GLN B 1 165 ? 11.07 3.697 9.008 1 84.88 165 GLN B O 1
ATOM 2991 N N . ALA B 1 166 ? 9.812 3.277 7.297 1 86.06 166 ALA B N 1
ATOM 2992 C CA . ALA B 1 166 ? 10.922 3.41 6.355 1 86.06 166 ALA B CA 1
ATOM 2993 C C . ALA B 1 166 ? 11.422 4.852 6.289 1 86.06 166 ALA B C 1
ATOM 2995 O O . ALA B 1 166 ? 12.625 5.098 6.242 1 86.06 166 ALA B O 1
ATOM 2996 N N . VAL B 1 167 ? 10.523 5.742 6.34 1 92.62 167 VAL B N 1
ATOM 2997 C CA . VAL B 1 167 ? 10.859 7.152 6.18 1 92.62 167 VAL B CA 1
ATOM 2998 C C . VAL B 1 167 ? 11.469 7.688 7.477 1 92.62 167 VAL B C 1
ATOM 3000 O O . VAL B 1 167 ? 12.32 8.578 7.445 1 92.62 167 VAL B O 1
ATOM 3003 N N . ALA B 1 168 ? 10.992 7.152 8.609 1 89.31 168 ALA B N 1
ATOM 3004 C CA . ALA B 1 168 ? 11.523 7.578 9.898 1 89.31 168 ALA B CA 1
ATOM 3005 C C . ALA B 1 168 ? 13.047 7.43 9.938 1 89.31 168 ALA B C 1
ATOM 3007 O O . ALA B 1 168 ? 13.742 8.297 10.461 1 89.31 168 ALA B O 1
ATOM 3008 N N . LEU B 1 169 ? 13.516 6.398 9.359 1 81.81 169 LEU B N 1
ATOM 3009 C CA . LEU B 1 169 ? 14.953 6.152 9.336 1 81.81 169 LEU B CA 1
ATOM 3010 C C . LEU B 1 169 ? 15.664 7.176 8.453 1 81.81 169 LEU B C 1
ATOM 3012 O O . LEU B 1 169 ? 16.703 7.703 8.828 1 81.81 169 LEU B O 1
ATOM 3016 N N . ASP B 1 170 ? 15.117 7.547 7.41 1 85.75 170 ASP B N 1
ATOM 3017 C CA . ASP B 1 170 ? 15.711 8.461 6.441 1 85.75 170 ASP B CA 1
ATOM 3018 C C . ASP B 1 170 ? 15.758 9.891 6.984 1 85.75 170 ASP B C 1
ATOM 3020 O O . ASP B 1 170 ? 16.734 10.609 6.766 1 85.75 170 ASP B O 1
ATOM 3024 N N . LEU B 1 171 ? 14.781 10.242 7.738 1 93.12 171 LEU B N 1
ATOM 3025 C CA . LEU B 1 171 ? 14.656 11.641 8.117 1 93.12 171 LEU B CA 1
ATOM 3026 C C . LEU B 1 171 ? 15.219 11.875 9.516 1 93.12 171 LEU B C 1
ATOM 3028 O O . LEU B 1 171 ? 15.336 13.023 9.961 1 93.12 171 LEU B O 1
ATOM 3032 N N . ALA B 1 172 ? 15.609 10.82 10.148 1 88.56 172 ALA B N 1
ATOM 3033 C CA . ALA B 1 172 ? 16.156 10.922 11.5 1 88.56 172 ALA B CA 1
ATOM 3034 C C . ALA B 1 172 ? 17.406 11.789 11.523 1 88.56 172 ALA B C 1
ATOM 3036 O O . ALA B 1 172 ? 17.641 12.523 12.477 1 88.56 172 ALA B O 1
ATOM 3037 N N . GLU B 1 173 ? 18.172 11.727 10.5 1 90.62 173 GLU B N 1
ATOM 3038 C CA . GLU B 1 173 ? 19.406 12.484 10.43 1 90.62 173 GLU B CA 1
ATOM 3039 C C . GLU B 1 173 ? 19.141 13.984 10.406 1 90.62 173 GLU B C 1
ATOM 3041 O O . GLU B 1 173 ? 20.031 14.781 10.695 1 90.62 173 GLU B O 1
ATOM 3046 N N . HIS B 1 174 ? 17.984 14.383 10.133 1 94.62 174 HIS B N 1
ATOM 3047 C CA . HIS B 1 174 ? 17.625 15.797 10.047 1 94.62 174 HIS B CA 1
ATOM 3048 C C . HIS B 1 174 ? 16.781 16.219 11.242 1 94.62 174 HIS B C 1
ATOM 3050 O O . HIS B 1 174 ? 16.125 17.266 11.211 1 94.62 174 HIS B O 1
ATOM 3056 N N . ASN B 1 175 ? 16.625 15.359 12.219 1 94.69 175 ASN B N 1
ATOM 3057 C CA . ASN B 1 175 ? 15.852 15.617 13.43 1 94.69 175 ASN B CA 1
ATOM 3058 C C . ASN B 1 175 ? 14.359 15.758 13.125 1 94.69 175 ASN B C 1
ATOM 3060 O O . ASN B 1 175 ? 13.688 16.609 13.695 1 94.69 175 ASN B O 1
ATOM 3064 N N . ILE B 1 176 ? 13.984 15.07 12.164 1 95.06 176 ILE B N 1
ATOM 3065 C CA . ILE B 1 176 ? 12.562 14.992 11.828 1 95.06 176 ILE B CA 1
ATOM 3066 C C . ILE B 1 176 ? 11.984 13.664 12.32 1 95.06 176 ILE B C 1
ATOM 3068 O O . ILE B 1 176 ? 12.461 12.602 11.922 1 95.06 176 ILE B O 1
ATOM 3072 N N . ASN B 1 177 ? 10.984 13.766 13.156 1 91.81 177 ASN B N 1
ATOM 3073 C CA . ASN B 1 177 ? 10.328 12.586 13.703 1 91.81 177 ASN B CA 1
ATOM 3074 C C . ASN B 1 177 ? 9.117 12.172 12.859 1 91.81 177 ASN B C 1
ATOM 3076 O O . ASN B 1 177 ? 8.242 12.992 12.586 1 91.81 177 ASN B O 1
ATOM 3080 N N . VAL B 1 178 ? 9.148 10.938 12.453 1 92.31 178 VAL B N 1
ATOM 3081 C CA . VAL B 1 178 ? 8.055 10.383 11.656 1 92.31 178 VAL B CA 1
ATOM 3082 C C . VAL B 1 178 ? 7.367 9.266 12.43 1 92.31 178 VAL B C 1
ATOM 3084 O O . VAL B 1 178 ? 8.016 8.297 12.844 1 92.31 178 VAL B O 1
ATOM 3087 N N . LYS B 1 179 ? 6.023 9.406 12.586 1 85.5 179 LYS B N 1
ATOM 3088 C CA . LYS B 1 179 ? 5.281 8.422 13.367 1 85.5 179 LYS B CA 1
ATOM 3089 C C . LYS B 1 179 ? 3.893 8.188 12.781 1 85.5 179 LYS B C 1
ATOM 3091 O O . LYS B 1 179 ? 3.445 8.938 11.906 1 85.5 179 LYS B O 1
ATOM 3096 N N . THR B 1 180 ? 3.396 7.074 13.195 1 78.5 180 THR B N 1
ATOM 3097 C CA . THR B 1 180 ? 1.999 6.816 12.867 1 78.5 180 THR B CA 1
ATOM 3098 C C . THR B 1 180 ? 1.102 7.098 14.07 1 78.5 180 THR B C 1
ATOM 3100 O O . THR B 1 180 ? 1.525 6.945 15.219 1 78.5 180 THR B O 1
ATOM 3103 N N . LYS B 1 181 ? 0.009 7.645 13.703 1 67.69 181 LYS B N 1
ATOM 3104 C CA . LYS B 1 181 ? -1.037 7.785 14.711 1 67.69 181 LYS B CA 1
ATOM 3105 C C . LYS B 1 181 ? -1.967 6.578 14.711 1 67.69 181 LYS B C 1
ATOM 3107 O O . LYS B 1 181 ? -2.482 6.184 13.664 1 67.69 181 LYS B O 1
ATOM 3112 N N . MET B 1 182 ? -1.812 5.727 15.906 1 55.16 182 MET B N 1
ATOM 3113 C CA . MET B 1 182 ? -2.832 4.684 16 1 55.16 182 MET B CA 1
ATOM 3114 C C . MET B 1 182 ? -4.121 5.238 16.594 1 55.16 182 MET B C 1
ATOM 3116 O O . MET B 1 182 ? -4.133 5.699 17.734 1 55.16 182 MET B O 1
ATOM 3120 N N . LEU B 1 183 ? -4.871 5.84 15.844 1 48.12 183 LEU B N 1
ATOM 3121 C CA . LEU B 1 183 ? -6.16 6.207 16.422 1 48.12 183 LEU B CA 1
ATOM 3122 C C . LEU B 1 183 ? -6.945 4.965 16.828 1 48.12 183 LEU B C 1
ATOM 3124 O O . LEU B 1 183 ? -7.18 4.078 16 1 48.12 183 LEU B O 1
ATOM 3128 N N . MET B 1 184 ? -6.52 4.363 18.016 1 39.12 184 MET B N 1
ATOM 3129 C CA . MET B 1 184 ? -7.352 3.285 18.531 1 39.12 184 MET B CA 1
ATOM 3130 C C . MET B 1 184 ? -8.836 3.637 18.422 1 39.12 184 MET B C 1
ATOM 3132 O O . MET B 1 184 ? -9.328 4.496 19.156 1 39.12 184 MET B O 1
ATOM 3136 N N . VAL B 1 185 ? -9.406 3.67 17.359 1 37.31 185 VAL B N 1
ATOM 3137 C CA . VAL B 1 185 ? -10.859 3.564 17.5 1 37.31 185 VAL B CA 1
ATOM 3138 C C . VAL B 1 185 ? -11.219 2.287 18.25 1 37.31 185 VAL B C 1
ATOM 3140 O O . VAL B 1 185 ? -10.992 1.181 17.75 1 37.31 185 VAL B O 1
ATOM 3143 N N . GLN B 1 186 ? -11 2.025 19.469 1 33.81 186 GLN B N 1
ATOM 3144 C CA . GLN B 1 186 ? -11.57 0.903 20.203 1 33.81 186 GLN B CA 1
ATOM 3145 C C . GLN B 1 186 ? -12.727 0.269 19.438 1 33.81 186 GLN B C 1
ATOM 3147 O O . GLN B 1 186 ? -13.305 0.899 18.547 1 33.81 186 GLN B O 1
ATOM 3152 N N . ARG B 1 187 ? -13.281 -1.019 20.031 1 33.16 187 ARG B N 1
ATOM 3153 C CA . ARG B 1 187 ? -14.375 -1.916 19.688 1 33.16 187 ARG B CA 1
ATOM 3154 C C . ARG B 1 187 ? -15.586 -1.135 19.172 1 33.16 187 ARG B C 1
ATOM 3156 O O . ARG B 1 187 ? -16.734 -1.56 19.359 1 33.16 187 ARG B O 1
ATOM 3163 N N . TYR B 1 188 ? -15.719 0.057 19.172 1 31.33 188 TYR B N 1
ATOM 3164 C CA . TYR B 1 188 ? -17.094 0.332 18.766 1 31.33 188 TYR B CA 1
ATOM 3165 C C . TYR B 1 188 ? -17.312 -0.068 17.312 1 31.33 188 TYR B C 1
ATOM 3167 O O . TYR B 1 188 ? -16.406 0.037 16.484 1 31.33 188 TYR B O 1
ATOM 3175 N N . PRO B 1 189 ? -18.344 -0.877 17.016 1 30.11 189 PRO B N 1
ATOM 3176 C CA . PRO B 1 189 ? -18.812 -1.247 15.68 1 30.11 189 PRO B CA 1
ATOM 3177 C C . PRO B 1 189 ? -18.5 -0.19 14.625 1 30.11 189 PRO B C 1
ATOM 3179 O O . PRO B 1 189 ? -18.469 1.004 14.93 1 30.11 189 PRO B O 1
ATOM 3182 N N . PHE B 1 190 ? -17.719 -0.344 13.648 1 33.97 190 PHE B N 1
ATOM 3183 C CA . PHE B 1 190 ? -17.812 0.479 12.445 1 33.97 190 PHE B CA 1
ATOM 3184 C C . PHE B 1 190 ? -19.125 1.264 12.422 1 33.97 190 PHE B C 1
ATOM 3186 O O . PHE B 1 190 ? -19.312 2.127 11.562 1 33.97 190 PHE B O 1
ATOM 3193 N N . GLU B 1 191 ? -20.156 0.744 13.062 1 32.97 191 GLU B N 1
ATOM 3194 C CA . GLU B 1 191 ? -21.438 1.386 13.297 1 32.97 191 GLU B CA 1
ATOM 3195 C C . GLU B 1 191 ? -21.281 2.654 14.125 1 32.97 191 GLU B C 1
ATOM 3197 O O . GLU B 1 191 ? -22.156 3.523 14.117 1 32.97 191 GLU B O 1
ATOM 3202 N N . CYS B 1 192 ? -20.453 2.668 15.086 1 30.8 192 CYS B N 1
ATOM 3203 C CA . CYS B 1 192 ? -20.5 3.895 15.875 1 30.8 192 CYS B CA 1
ATOM 3204 C C . CYS B 1 192 ? -19.891 5.062 15.109 1 30.8 192 CYS B C 1
ATOM 3206 O O . CYS B 1 192 ? -20.219 6.223 15.367 1 30.8 192 CYS B O 1
ATOM 3208 N N . ILE B 1 193 ? -18.969 4.926 14.289 1 33.44 193 ILE B N 1
ATOM 3209 C CA . ILE B 1 193 ? -18.766 6.148 13.516 1 33.44 193 ILE B CA 1
ATOM 3210 C C . ILE B 1 193 ? -19.969 6.379 12.602 1 33.44 193 ILE B C 1
ATOM 3212 O O . ILE B 1 193 ? -20.391 7.516 12.398 1 33.44 193 ILE B O 1
ATOM 3216 N N . PHE B 1 194 ? -20.594 5.273 11.938 1 31.67 194 PHE B N 1
ATOM 3217 C CA . PHE B 1 194 ? -21.859 5.422 11.211 1 31.67 194 PHE B CA 1
ATOM 3218 C C . PHE B 1 194 ? -23.047 5.207 12.141 1 31.67 194 PHE B C 1
ATOM 3220 O O . PHE B 1 194 ? -24.203 5.316 11.719 1 31.67 194 PHE B O 1
ATOM 3227 N N . ASN B 1 195 ? -23.031 4.293 13.094 1 29.45 195 ASN B N 1
ATOM 3228 C CA . ASN B 1 195 ? -24.281 4.238 13.82 1 29.45 195 ASN B CA 1
ATOM 3229 C C . ASN B 1 195 ? -24.516 5.516 14.625 1 29.45 195 ASN B C 1
ATOM 3231 O O . ASN B 1 195 ? -23.672 5.926 15.414 1 29.45 195 ASN B O 1
ATOM 3235 N N . ARG B 1 196 ? -25.516 6.223 14.305 1 32.34 196 ARG B N 1
ATOM 3236 C CA . ARG B 1 196 ? -26.25 7.359 14.867 1 32.34 196 ARG B CA 1
ATOM 3237 C C . ARG B 1 196 ? -26.391 7.227 16.375 1 32.34 196 ARG B C 1
ATOM 3239 O O . ARG B 1 196 ? -26.438 8.234 17.094 1 32.34 196 ARG B O 1
ATOM 3246 N N . LYS B 1 197 ? -26.766 5.941 16.875 1 30.45 197 LYS B N 1
ATOM 3247 C CA . LYS B 1 197 ? -27.266 5.91 18.25 1 30.45 197 LYS B CA 1
ATOM 3248 C C . LYS B 1 197 ? -26.125 5.898 19.266 1 30.45 197 LYS B C 1
ATOM 3250 O O . LYS B 1 197 ? -26.359 5.777 20.469 1 30.45 197 LYS B O 1
ATOM 3255 N N . LEU B 1 198 ? -25.094 5.109 19.141 1 34.53 198 LEU B N 1
ATOM 3256 C CA . LEU B 1 198 ? -24.234 5.441 20.266 1 34.53 198 LEU B CA 1
ATOM 3257 C C . LEU B 1 198 ? -24.109 6.949 20.438 1 34.53 198 LEU B C 1
ATOM 3259 O O . LEU B 1 198 ? -23.469 7.617 19.625 1 34.53 198 LEU B O 1
ATOM 3263 N N . THR B 1 199 ? -25.094 7.59 20.812 1 30.55 199 THR B N 1
ATOM 3264 C CA . THR B 1 199 ? -25.656 8.844 21.312 1 30.55 199 THR B CA 1
ATOM 3265 C C . THR B 1 199 ? -24.625 9.586 22.172 1 30.55 199 THR B C 1
ATOM 3267 O O . THR B 1 199 ? -24.406 10.781 21.969 1 30.55 199 THR B O 1
ATOM 3270 N N . LYS B 1 200 ? -24.547 9.266 23.578 1 32.5 200 LYS B N 1
ATOM 3271 C CA . LYS B 1 200 ? -24.109 10.203 24.609 1 32.5 200 LYS B CA 1
ATOM 3272 C C . LYS B 1 200 ? -22.594 10.312 24.656 1 32.5 200 LYS B C 1
ATOM 3274 O O . LYS B 1 200 ? -22.031 11.023 25.5 1 32.5 200 LYS B O 1
ATOM 3279 N N . TYR B 1 201 ? -21.859 9.109 24.797 1 33.41 201 TYR B N 1
ATOM 3280 C CA . TYR B 1 201 ? -20.484 9.516 25.016 1 33.41 201 TYR B CA 1
ATOM 3281 C C . TYR B 1 201 ? -20.031 10.516 23.953 1 33.41 201 TYR B C 1
ATOM 3283 O O . TYR B 1 201 ? -20.531 10.508 22.828 1 33.41 201 TYR B O 1
ATOM 3291 N N . LYS B 1 202 ? -19.031 11.508 24.266 1 40.06 202 LYS B N 1
ATOM 3292 C CA . LYS B 1 202 ? -18.172 12.633 23.922 1 40.06 202 LYS B CA 1
ATOM 3293 C C . LYS B 1 202 ? -17.406 12.367 22.625 1 40.06 202 LYS B C 1
ATOM 3295 O O . LYS B 1 202 ? -17.031 11.227 22.344 1 40.06 202 LYS B O 1
ATOM 3300 N N . THR B 1 203 ? -17.125 13.43 21.516 1 48.28 203 THR B N 1
ATOM 3301 C CA . THR B 1 203 ? -16.812 13.875 20.156 1 48.28 203 THR B CA 1
ATOM 3302 C C . THR B 1 203 ? -15.453 13.312 19.719 1 48.28 203 THR B C 1
ATOM 3304 O O . THR B 1 203 ? -14.664 12.859 20.547 1 48.28 203 THR B O 1
ATOM 3307 N N . THR B 1 204 ? -15.414 12.859 18.312 1 53.16 204 THR B N 1
ATOM 3308 C CA . THR B 1 204 ? -14.125 12.695 17.656 1 53.16 204 THR B CA 1
ATOM 3309 C C . THR B 1 204 ? -13.055 13.523 18.359 1 53.16 204 THR B C 1
ATOM 3311 O O . THR B 1 204 ? -11.93 13.055 18.578 1 53.16 204 THR B O 1
ATOM 3314 N N . GLN B 1 205 ? -13.531 14.586 18.891 1 53.94 205 GLN B N 1
ATOM 3315 C CA . GLN B 1 205 ? -12.586 15.508 1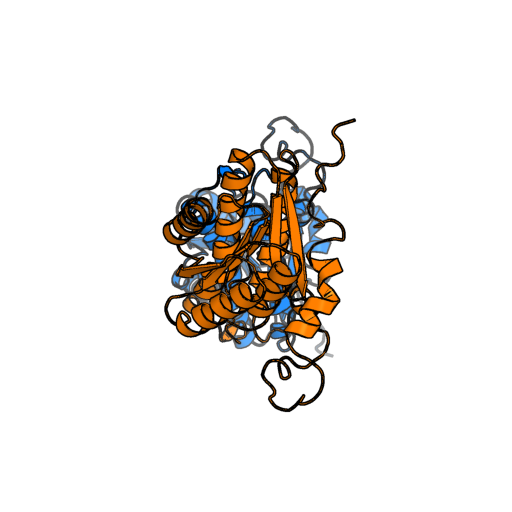9.531 1 53.94 205 GLN B CA 1
ATOM 3316 C C . GLN B 1 205 ? -12.086 14.953 20.859 1 53.94 205 GLN B C 1
ATOM 3318 O O . GLN B 1 205 ? -10.906 15.094 21.188 1 53.94 205 GLN B O 1
ATOM 3323 N N . HIS B 1 206 ? -13.031 14.289 21.516 1 56.06 206 HIS B N 1
ATOM 3324 C CA . HIS B 1 206 ? -12.641 13.758 22.828 1 56.06 206 HIS B CA 1
ATOM 3325 C C . HIS B 1 206 ? -11.688 12.578 22.672 1 56.06 206 HIS B C 1
ATOM 3327 O O . HIS B 1 206 ? -10.758 12.422 23.469 1 56.06 206 HIS B O 1
ATOM 3333 N N . ILE B 1 207 ? -11.922 11.914 21.641 1 55.78 207 ILE B N 1
ATOM 3334 C CA . ILE B 1 207 ? -11.078 10.742 21.406 1 55.78 207 ILE B CA 1
ATOM 3335 C C . ILE B 1 207 ? -9.672 11.203 21.016 1 55.78 207 ILE B C 1
ATOM 3337 O O . ILE B 1 207 ? -8.68 10.672 21.531 1 55.78 207 ILE B O 1
ATOM 3341 N N . VAL B 1 208 ? -9.672 12.141 20.219 1 56.94 208 VAL B N 1
ATOM 3342 C CA . VAL B 1 208 ? -8.375 12.656 19.781 1 56.94 208 VAL B CA 1
ATOM 3343 C C . VAL B 1 208 ? -7.645 13.289 20.953 1 56.94 208 VAL B C 1
ATOM 3345 O O . VAL B 1 208 ? -6.441 13.078 21.141 1 56.94 208 VAL B O 1
ATOM 3348 N N . GLN B 1 209 ? -8.375 13.961 21.781 1 57.53 209 GLN B N 1
ATOM 3349 C CA . GLN B 1 209 ? -7.758 14.617 22.938 1 57.53 209 GLN B CA 1
ATOM 3350 C C . GLN B 1 209 ? -7.176 13.594 23.906 1 57.53 209 GLN B C 1
ATOM 3352 O O . GLN B 1 209 ? -6.09 13.805 24.453 1 57.53 209 GLN B O 1
ATOM 3357 N N . ALA B 1 210 ? -7.895 12.555 23.969 1 55.28 210 ALA B N 1
ATOM 3358 C CA . ALA B 1 210 ? -7.477 11.531 24.922 1 55.28 210 ALA B CA 1
ATOM 3359 C C . ALA B 1 210 ? -6.246 10.781 24.422 1 55.28 210 ALA B C 1
ATOM 3361 O O . ALA B 1 210 ? -5.406 10.352 25.219 1 55.28 210 ALA B O 1
ATOM 3362 N N . GLN B 1 211 ? -6.164 10.758 23.188 1 57 211 GLN B N 1
ATOM 3363 C CA . GLN B 1 211 ? -5.086 9.961 22.625 1 57 211 GLN B CA 1
ATOM 3364 C C . GLN B 1 211 ? -3.938 10.836 22.141 1 57 211 GLN B C 1
ATOM 3366 O O . GLN B 1 211 ? -2.922 10.336 21.656 1 57 211 GLN B O 1
ATOM 3371 N N . TRP B 1 212 ? -4.125 12.078 22.406 1 56.34 212 TRP B N 1
ATOM 3372 C CA . TRP B 1 212 ? -3.234 13.078 21.828 1 56.34 212 TRP B CA 1
ATOM 3373 C C . TRP B 1 212 ? -1.803 12.875 22.312 1 56.34 212 TRP B C 1
ATOM 3375 O O . TRP B 1 212 ? -0.858 12.93 21.531 1 56.34 212 TRP B O 1
ATOM 3385 N N . PRO B 1 213 ? -1.64 12.625 23.672 1 53.16 213 PRO B N 1
ATOM 3386 C CA . PRO B 1 213 ? -0.257 12.398 24.109 1 53.16 213 PRO B CA 1
ATOM 3387 C C . PRO B 1 213 ? 0.409 11.234 23.375 1 53.16 213 PRO B C 1
ATOM 3389 O O . PRO B 1 213 ? 1.621 11.258 23.156 1 53.16 213 PRO B O 1
ATOM 3392 N N . GLN B 1 214 ? -0.323 10.289 23.016 1 51.31 214 GLN B N 1
ATOM 3393 C CA . GLN B 1 214 ? 0.216 9.117 22.344 1 51.31 214 GLN B CA 1
ATOM 3394 C C . GLN B 1 214 ? 0.489 9.406 20.875 1 51.31 214 GLN B C 1
ATOM 3396 O O . GLN B 1 214 ? 1.399 8.828 20.266 1 51.31 214 GLN B O 1
ATOM 3401 N N . ILE B 1 215 ? -0.345 10.211 20.312 1 51.22 215 ILE B N 1
ATOM 3402 C CA . ILE B 1 215 ? -0.236 10.539 18.891 1 51.22 215 ILE B CA 1
ATOM 3403 C C . ILE B 1 215 ? 0.982 11.43 18.656 1 51.22 215 ILE B C 1
ATOM 3405 O O . ILE B 1 215 ? 1.782 11.18 17.766 1 51.22 215 ILE B O 1
ATOM 3409 N N . CYS B 1 216 ? 1.139 12.555 19.359 1 50.5 216 CYS B N 1
ATOM 3410 C CA . CYS B 1 216 ? 2.197 13.523 19.109 1 50.5 216 CYS B CA 1
ATOM 3411 C C . CYS B 1 216 ? 3.377 13.305 20.047 1 50.5 216 CYS B C 1
ATOM 3413 O O . CYS B 1 216 ? 4.492 13.742 19.75 1 50.5 216 CYS B O 1
ATOM 3415 N N . GLY B 1 217 ? 3.492 12.32 20.75 1 44.78 217 GLY B N 1
ATOM 3416 C CA . GLY B 1 217 ? 4.52 12.18 21.781 1 44.78 217 GLY B CA 1
ATOM 3417 C C . GLY B 1 217 ? 4.555 13.344 22.75 1 44.78 217 GLY B C 1
ATOM 3418 O O . GLY B 1 217 ? 3.932 14.383 22.5 1 44.78 217 GLY B O 1
ATOM 3419 N N . LYS B 1 218 ? 4.934 13.195 24.062 1 40.91 218 LYS B N 1
ATOM 3420 C CA . LYS B 1 218 ? 4.996 14.188 25.125 1 40.91 218 LYS B CA 1
ATOM 3421 C C . LYS B 1 218 ? 5.473 15.539 24.578 1 40.91 218 LYS B C 1
ATOM 3423 O O . LYS B 1 218 ? 5.129 16.594 25.141 1 40.91 218 LYS B O 1
ATOM 3428 N N . ARG B 1 219 ? 6.516 15.688 23.859 1 39.19 219 ARG B N 1
ATOM 3429 C CA . ARG B 1 219 ? 7.324 16.906 23.781 1 39.19 219 ARG B CA 1
ATOM 3430 C C . ARG B 1 219 ? 6.836 17.812 22.672 1 39.19 219 ARG B C 1
ATOM 3432 O O . ARG B 1 219 ? 7.578 18.109 21.734 1 39.19 219 ARG B O 1
ATOM 3439 N N . LEU B 1 220 ? 5.801 17.656 22.156 1 42 220 LEU B N 1
ATOM 3440 C CA . LEU B 1 220 ? 5.57 18.734 21.203 1 42 220 LEU B CA 1
ATOM 3441 C C . LEU B 1 220 ? 5.512 20.094 21.906 1 42 220 LEU B C 1
ATOM 3443 O O . LEU B 1 220 ? 4.863 21.016 21.422 1 42 220 LEU B O 1
ATOM 3447 N N . THR B 1 221 ? 5.906 20.125 23.219 1 33.69 221 THR B N 1
ATOM 3448 C CA . THR B 1 221 ? 5.887 21.453 23.812 1 33.69 221 THR B CA 1
ATOM 3449 C C . THR B 1 221 ? 6.758 22.422 23.031 1 33.69 221 THR B C 1
ATOM 3451 O O . THR B 1 221 ? 7.859 22.078 22.609 1 33.69 221 THR B O 1
ATOM 3454 N N . PRO B 1 222 ? 6.281 23.453 22.531 1 33.25 222 PRO B N 1
ATOM 3455 C CA . PRO B 1 222 ? 7.125 24.5 21.953 1 33.25 222 PRO B CA 1
ATOM 3456 C C . PRO B 1 222 ? 8.445 24.672 22.703 1 33.25 222 PRO B C 1
ATOM 3458 O O . PRO B 1 222 ? 8.492 24.531 23.922 1 33.25 222 PRO B O 1
ATOM 3461 N N . VAL B 1 223 ? 9.602 24.219 22.172 1 32.94 223 VAL B N 1
ATOM 3462 C CA . VAL B 1 223 ? 10.906 24.547 22.766 1 32.94 223 VAL B CA 1
ATOM 3463 C C . VAL B 1 223 ? 10.867 25.938 23.375 1 32.94 223 VAL B C 1
ATOM 3465 O O . VAL B 1 223 ? 10.625 26.922 22.672 1 32.94 223 VAL B O 1
ATOM 3468 N N . SER B 1 224 ? 10.641 26.062 24.547 1 29.67 224 SER B N 1
ATOM 3469 C CA . SER B 1 224 ? 10.969 27.297 25.266 1 29.67 224 SER B CA 1
ATOM 3470 C C . SER B 1 224 ? 12.422 27.703 25.031 1 29.67 224 SER B C 1
ATOM 3472 O O . SER B 1 224 ? 13.297 26.844 24.922 1 29.67 224 SER B O 1
ATOM 3474 N N . ARG B 1 225 ? 12.789 28.938 24.375 1 30.72 225 ARG B N 1
ATOM 3475 C CA . ARG B 1 225 ? 14.031 29.703 24.234 1 30.72 225 ARG B CA 1
ATOM 3476 C C . ARG B 1 225 ? 14.836 29.672 25.516 1 30.72 225 ARG B C 1
ATOM 3478 O O . ARG B 1 225 ? 15.789 30.438 25.672 1 30.72 225 ARG B O 1
ATOM 3485 N N . SER B 1 226 ? 14.734 28.812 26.5 1 27.38 226 SER B N 1
ATOM 3486 C CA . SER B 1 226 ? 15.523 29.25 27.641 1 27.38 226 SER B CA 1
ATOM 3487 C C . SER B 1 226 ? 16.984 28.875 27.469 1 27.38 226 SER B C 1
ATOM 3489 O O . SER B 1 226 ? 17.812 29.188 28.328 1 27.38 226 SER B O 1
ATOM 3491 N N . GLY B 1 227 ? 17.578 28.078 26.5 1 24.33 227 GLY B N 1
ATOM 3492 C CA . GLY B 1 227 ? 18.969 27.859 26.844 1 24.33 227 GLY B CA 1
ATOM 3493 C C . GLY B 1 227 ? 19.859 29.047 26.531 1 24.33 227 GLY B C 1
ATOM 3494 O O . GLY B 1 227 ? 21.078 28.922 26.469 1 24.33 227 GLY B O 1
ATOM 3495 N N . VAL B 1 228 ? 19.531 30.375 26.359 1 20.78 228 VAL B N 1
ATOM 3496 C CA . VAL B 1 228 ? 20.672 31.281 26.375 1 20.78 228 VAL B CA 1
ATOM 3497 C C . VAL B 1 228 ? 21.328 31.281 27.75 1 20.78 228 VAL B C 1
ATOM 3499 O O . VAL B 1 228 ? 20.75 31.797 28.719 1 20.78 228 VAL B O 1
ATOM 3502 N N . ALA B 1 229 ? 21.781 30.281 28.562 1 19.23 229 ALA B N 1
ATOM 3503 C CA . ALA B 1 229 ? 22.938 30.531 29.422 1 19.23 229 ALA B CA 1
ATOM 3504 C C . ALA B 1 229 ? 24.234 30.141 28.719 1 19.23 229 ALA B C 1
ATOM 3506 O O . ALA B 1 229 ? 24.266 29.172 27.953 1 19.23 229 ALA B O 1
#

pLDDT: mean 81.25, std 24.26, range [19.2, 98.88]

Radius of gyration: 24.24 Å; Cα contacts (8 Å, |Δi|>4): 930; chains: 2; bounding box: 59×80×53 Å

Secondary structure (DSSP, 8-state):
--EEEESS-SSHHHHHHHHHHHHTT-EEEEEE-GGGHHHHHHHHHHHHHTT--EEEEE--TTSHHHHHHHHHHHHHHHS---EEEE---------GGG--HHHHHHHIIIIIIHHHHHHHHHHHHHHHHTS-EEEEEEEEGGGTS--TTSHHHHHHHHHHHHHHHHHHHHHGGGTEEEEEEEE---SS-HHHHH-S---SSPPHHHHHHHHHHHHH-S--S---STT--/--EEEESS-SSHHHHHHHHHHHHTT-EEEEEE-GGGHHHHHHHHHHHHHTT--EEEEE--TTSHHHHHHHHHHHHHHHS---EEEE---------GGG--HHHHHHHIIIIIIHHHHHHHHHHHHHHHHTS-EEEEEEEEGGGTS--TTSHHHHHHHHHHHHHHHHHHHHHGGGTEEEEEEEE---S--HHHHH-S---SSPPHHHHHHHHHHHHH-S--S---STT--